Protein AF-0000000069703795 (afdb_homodimer)

Solvent-accessible surface area (backbone atoms only — not comparable to full-atom values): 26228 Å² total; per-residue (Å²): 118,47,79,31,50,35,34,34,21,15,13,23,12,86,41,67,85,21,11,24,60,19,34,32,31,62,34,93,59,89,71,59,68,70,54,53,34,49,50,17,44,68,53,40,36,74,32,27,27,38,34,30,77,50,99,85,37,30,38,46,48,41,21,26,60,88,38,75,55,69,78,58,48,38,39,50,51,29,42,49,49,47,39,56,74,71,62,69,52,84,59,57,57,48,45,31,44,34,92,71,69,42,73,41,44,39,38,54,59,88,77,33,36,29,36,60,41,59,44,38,71,66,41,80,41,92,75,66,60,74,40,54,45,57,15,37,65,39,92,75,62,80,41,41,30,39,48,93,34,37,38,38,31,37,84,28,54,68,58,58,65,64,54,49,71,38,51,77,46,30,36,76,69,77,46,39,40,34,36,29,17,47,38,88,92,32,58,30,34,31,44,40,38,28,46,86,47,99,52,56,55,50,32,39,59,51,65,59,42,21,40,46,42,53,53,50,21,62,73,67,72,41,47,68,43,41,35,32,26,60,36,98,43,18,25,50,34,44,37,34,50,56,83,66,29,26,37,47,24,27,28,57,24,72,34,32,46,33,38,33,45,49,104,120,47,78,33,50,35,34,35,21,16,13,23,13,86,40,67,84,21,11,24,60,19,35,33,31,61,34,95,59,89,71,58,68,69,55,54,35,50,50,17,44,69,54,41,37,74,32,27,26,38,33,28,77,49,96,83,37,30,38,45,48,42,21,25,63,85,37,77,54,67,75,55,48,36,39,49,51,29,42,49,48,48,38,55,74,72,62,70,52,84,60,56,59,47,44,30,42,34,92,70,71,44,71,42,44,38,36,55,58,88,75,33,38,31,37,62,42,59,46,38,71,67,41,80,42,92,78,66,60,73,42,55,43,56,14,38,64,39,93,74,63,80,41,41,30,40,47,94,34,37,37,39,31,38,85,29,53,68,58,56,66,63,54,50,71,39,50,75,47,30,36,75,68,77,46,39,39,33,34,30,16,50,38,89,94,33,55,28,34,30,43,40,37,28,44,86,46,96,52,56,57,50,31,41,58,52,65,58,42,22,43,46,43,53,51,49,22,63,75,67,73,40,48,70,45,41,35,32,26,61,34,97,43,17,24,50,35,44,37,34,50,55,83,66,29,25,37,47,25,25,27,59,23,72,36,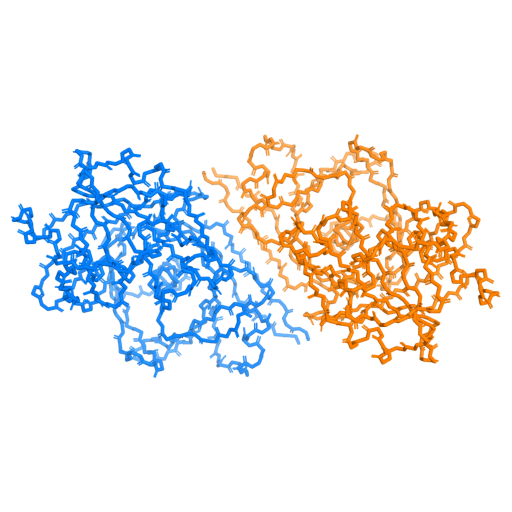32,46,32,38,32,47,50,104

Nearest PDB structures (foldseek):
  1s7j-assembly2_B  TM=9.708E-01  e=8.309E-35  Enterococcus faecalis V583
  4dun-assembly1_A-2  TM=9.435E-01  e=2.854E-31  Clostridioides difficile 630
  9f96-assembly1_A  TM=8.566E-01  e=1.443E-20  Pseudomonas fluorescens
  5iwe-assembly1_A-2  TM=8.675E-01  e=5.454E-20  Pseudomonas fluorescens
  1xub-assembly1_A-2  TM=8.798E-01  e=2.718E-19  Pseudomonas fluorescens

Organism: Klebsiella variicola (NCBI:txid244366)

pLDDT: mean 96.52, std 3.58, range [68.81, 98.94]

Foldseek 3Di:
DDKWKKFWKAWQDPDPLFHFIEIEIEDQDDDDQVVVLVVQLVVQGQKYKYWHADPQFIEIWIAHNVGTDQDADRNVRRHVVCCVPPVVDPAQKGWYQYDHPGIWMWGDDPQKIKTKFFAWEKAWDPDDDPLPCVQQVHPDAPTWIDTQAIETEHAEPVSQLPTDGDLVSVVVVVGKYKYKYQYDVWRIEIWIADRPDPGGTGRDGPVVVSHVQVVSCVVVVHQWTWYWYPDPNIGIWTWGHDDRMIMIMGGMDTDDIDMDDDD/DDKWKKFWKAWQDPDPLFHFIEIETEDQDDDDQVVVLVVQLVVQGQKYKYWHADPQFIEIWIAGNVGTDQDADRNVRRHVVCCVPPVVDPAQKGWYQYDHPGIWMWGDDPQKIKTKFFAWEKDWDPDDPPLPQVQQVHPDAPTWIDTQAIETEHAEPVSQLPTDGDLVSVVVVVGKYKYKYQYDVWRIEIWIADRPDPDGTGRDGPVVVSHVQVVSCVVVVHQWTWYWHPDPNIGIWTWGHDDRMIMIMGGMDTDDIDMDDDD

Secondary structure (DSSP, 8-state):
-EEEEEEEEEET-SSTT-SEEEEEEEESSPPPHHHHHHHHHHHTSS-EEEEEEETTEEEEEEE-SS-EES--HHHHHHHHHHHHHHS---SSEEEEEETTTEEEEEEEETTEEEEEEE----EE-SS--HHHHHHTT-S--SEEEESSSEEEE-SSHHHHHH----HHHHHTT-S-EEEEEE-SSSSEEEEEE-TTSSSSEESS-TTTHHHHHHHHHHHHT-SEEEEEE-SSS-EEEEEEEETTEEEEEE-EEEEEEEEEEE-/-EEEEEEEEEET-SSTT-SEEEEEEEESSPPPHHHHHHHHHHHTSS-EEEEEEETTEEEEEEE-SS-EES--HHHHHHHHHHHHHHS---SSEEEEEETTTEEEEEEEETTEEEEEEE----EE-SS--HHHHHHTT-S--SEEEESSSEEEE-SSHHHHHH----HHHHHTT-S-EEEEEE-SSSSEEEEEE-TTSSSSEESS-TTTHHHHHHHHHHHHT-SEEEEEE-SSS-EEEEEEEETTEEEEEE-EEEEEEEEEEE-

Sequence (526 aa):
MQEIQFYLVDAFSDKNFGGNAAAVCPLSEWLADDVLLKMAQQHNQSETAFFVHTDEGYELRWFTTLGEINLCGHATLATAHVIFEYLDHPSATITFSTRFVGELRVTRSGDWLTLDFPAWTTTPVDNPPADLLAGLGLESAVEVREGRDYLVVLADRQQVEAVQTDMARLQKLGKMICVSAPDEEYDFVSRFFCPGEGVPEDPVTGSAHSMLIPWWGEKLGKTTMMARQVSARGGDLRCQWQGDRVLIGGQATTYLRGTVYLRMQEIQFYLVDAFSDKNFGGNAAAVCPLSEWLADDVLLKMAQQHNQSETAFFVHTDEGYELRWFTTLGEINLCGHATLATAHVIFEYLDHPSATITFSTRFVGELRVTRSGDWLTLDFPAWTTTPVDNPPADLLAGLGLESAVEVREGRDYLVVLADRQQVEAVQTDMARLQKLGKMICVSAPDEEYDFVSRFFCPGEGVPEDPVTGSAHSMLIPWWGEKLGKTTMMARQVSARGGDLRCQWQGDRVLIGGQATTYLRGTVYLR

Radius of gyration: 24.95 Å; Cα contacts (8 Å, |Δi|>4): 1360; chains: 2; bounding box: 57×72×55 Å

InterPro domains:
  IPR003719 Phenazine biosynthesis PhzF-like [PF02567] (9-257)
  IPR003719 Phenazine biosynthesis PhzF-like [PIRSF016184] (1-261)
  IPR003719 Phenazine biosynthesis PhzF-like [PTHR13774] (5-261)
  IPR003719 Phenazine biosynthesis PhzF-like [TIGR00654] (3-231)

Structure (mmCIF, N/CA/C/O backbone):
data_AF-0000000069703795-model_v1
#
loop_
_entity.id
_entity.type
_entity.pdbx_description
1 polymer 'Isomerase YddE'
#
loop_
_atom_site.group_PDB
_atom_site.id
_atom_site.type_symbol
_atom_site.label_atom_id
_atom_site.label_alt_id
_atom_site.label_comp_id
_atom_site.label_asym_id
_atom_site.label_entity_id
_atom_site.label_seq_id
_atom_site.pdbx_PDB_ins_code
_atom_site.Cartn_x
_atom_site.Cartn_y
_atom_site.Cartn_z
_atom_site.occupancy
_atom_site.B_iso_or_equiv
_atom_site.auth_seq_id
_atom_site.auth_comp_id
_atom_site.auth_asym_id
_atom_site.auth_atom_id
_atom_site.pdbx_PDB_model_num
ATOM 1 N N . MET A 1 1 ? -17.734 -17 6.883 1 85.38 1 MET A N 1
ATOM 2 C CA . MET A 1 1 ? -17.188 -15.828 6.188 1 85.38 1 MET A CA 1
ATOM 3 C C . MET A 1 1 ? -17.656 -14.539 6.844 1 85.38 1 MET A C 1
ATOM 5 O O . MET A 1 1 ? -18.844 -14.383 7.141 1 85.38 1 MET A O 1
ATOM 9 N N . GLN A 1 2 ? -16.734 -13.766 7.301 1 94.38 2 GLN A N 1
ATOM 10 C CA . GLN A 1 2 ? -17.031 -12.492 7.945 1 94.38 2 GLN A CA 1
ATOM 11 C C . GLN A 1 2 ? -16.812 -11.32 6.984 1 94.38 2 GLN A C 1
ATOM 13 O O . GLN A 1 2 ? -15.82 -11.289 6.262 1 94.38 2 GLN A O 1
ATOM 18 N N . GLU A 1 3 ? -17.828 -10.477 6.922 1 97.94 3 GLU A N 1
ATOM 19 C CA . GLU A 1 3 ? -17.75 -9.289 6.078 1 97.94 3 GLU A CA 1
ATOM 20 C C . GLU A 1 3 ? -17.438 -8.047 6.906 1 97.94 3 GLU A C 1
ATOM 22 O O . GLU A 1 3 ? -18.062 -7.816 7.949 1 97.94 3 GLU A O 1
ATOM 27 N N . ILE A 1 4 ? -16.516 -7.277 6.5 1 98.5 4 ILE A N 1
ATOM 28 C CA . ILE A 1 4 ? -16.094 -6.051 7.18 1 98.5 4 ILE A CA 1
ATOM 29 C C . ILE A 1 4 ? -16.078 -4.895 6.188 1 98.5 4 ILE A C 1
ATOM 31 O O . ILE A 1 4 ? -15.445 -4.988 5.129 1 98.5 4 ILE A O 1
ATOM 35 N N . GLN A 1 5 ? -16.734 -3.84 6.523 1 98.62 5 GLN A N 1
ATOM 36 C CA . GLN A 1 5 ? -16.656 -2.654 5.676 1 98.62 5 GLN A CA 1
ATOM 37 C C . GLN A 1 5 ? -15.242 -2.1 5.633 1 98.62 5 GLN A C 1
ATOM 39 O O . GLN A 1 5 ? -14.492 -2.215 6.605 1 98.62 5 GLN A O 1
ATOM 44 N N . PHE A 1 6 ? -14.914 -1.536 4.484 1 98.88 6 PHE A N 1
ATOM 45 C CA . PHE A 1 6 ? -13.57 -1.027 4.234 1 98.88 6 PHE A CA 1
ATOM 46 C C . PHE A 1 6 ? -13.633 0.334 3.551 1 98.88 6 PHE A C 1
ATOM 48 O O . PHE A 1 6 ? -14.414 0.535 2.619 1 98.88 6 PHE A O 1
ATOM 55 N N . TYR A 1 7 ? -12.812 1.242 4.039 1 98.94 7 TYR A N 1
ATOM 56 C CA . TYR A 1 7 ? -12.633 2.553 3.424 1 98.94 7 TYR A CA 1
ATOM 57 C C . TYR A 1 7 ? -11.156 2.873 3.238 1 98.94 7 TYR A C 1
ATOM 59 O O . TYR A 1 7 ? -10.336 2.566 4.105 1 98.94 7 TYR A O 1
ATOM 67 N N . LEU A 1 8 ? -10.773 3.393 2.111 1 98.88 8 LEU A N 1
ATOM 68 C CA . LEU A 1 8 ? -9.484 4.031 1.895 1 98.88 8 LEU A CA 1
ATOM 69 C C . LEU A 1 8 ? -9.641 5.539 1.726 1 98.88 8 LEU A C 1
ATOM 71 O O . LEU A 1 8 ? -10.328 5.996 0.81 1 98.88 8 LEU A O 1
ATOM 75 N N . VAL A 1 9 ? -9.07 6.301 2.68 1 98.81 9 VAL A N 1
ATOM 76 C CA . VAL A 1 9 ? -9.328 7.73 2.795 1 98.81 9 VAL A CA 1
ATOM 77 C C . VAL A 1 9 ? -8.016 8.508 2.676 1 98.81 9 VAL A C 1
ATOM 79 O O . VAL A 1 9 ? -7.008 8.125 3.27 1 98.81 9 VAL A O 1
ATOM 82 N N . ASP A 1 10 ? -8 9.5 1.835 1 98.62 10 ASP A N 1
ATOM 83 C CA . ASP A 1 10 ? -6.918 10.477 1.811 1 98.62 10 ASP A CA 1
ATOM 84 C C . ASP A 1 10 ? -7.152 11.586 2.832 1 98.62 10 ASP A C 1
ATOM 86 O O . ASP A 1 10 ? -7.918 12.523 2.578 1 98.62 10 ASP A O 1
ATOM 90 N N . ALA A 1 11 ? -6.461 11.469 3.977 1 98.62 11 ALA A N 1
ATOM 91 C CA . ALA A 1 11 ? -6.582 12.453 5.055 1 98.62 11 ALA A CA 1
ATOM 92 C C . ALA A 1 11 ? -5.711 13.672 4.781 1 98.62 11 ALA A C 1
ATOM 94 O O . ALA A 1 11 ? -4.613 13.555 4.23 1 98.62 11 ALA A O 1
ATOM 95 N N . PHE A 1 12 ? -6.238 14.828 5.141 1 98.62 12 PHE A N 1
ATOM 96 C CA . PHE A 1 12 ? -5.609 16.125 4.973 1 98.62 12 PHE A CA 1
ATOM 97 C C . PHE A 1 12 ? -5.547 16.516 3.498 1 98.62 12 PHE A C 1
ATOM 99 O O . PHE A 1 12 ? -4.582 17.141 3.055 1 98.62 12 PHE A O 1
ATOM 106 N N . SER A 1 13 ? -6.562 16.062 2.766 1 98.19 13 SER A N 1
ATOM 107 C CA . SER A 1 13 ? -6.691 16.438 1.361 1 98.19 13 SER A CA 1
ATOM 108 C C . SER A 1 13 ? -8.156 16.531 0.944 1 98.19 13 SER A C 1
ATOM 110 O O . SER A 1 13 ? -8.977 15.703 1.354 1 98.19 13 SER A O 1
ATOM 112 N N . ASP A 1 14 ? -8.43 17.5 0.088 1 97.5 14 ASP A N 1
ATOM 113 C CA . ASP A 1 14 ? -9.773 17.625 -0.46 1 97.5 14 ASP A CA 1
ATOM 114 C C . ASP A 1 14 ? -9.867 17 -1.849 1 97.5 14 ASP A C 1
ATOM 116 O O . ASP A 1 14 ? -10.867 17.172 -2.549 1 97.5 14 ASP A O 1
ATOM 120 N N . LYS A 1 15 ? -8.852 16.297 -2.258 1 96.81 15 LYS A N 1
ATOM 121 C CA . LYS A 1 15 ? -8.844 15.594 -3.533 1 96.81 15 LYS A CA 1
ATOM 122 C C . LYS A 1 15 ? -8.156 14.234 -3.404 1 96.81 15 LYS A C 1
ATOM 124 O O . LYS A 1 15 ? -7.43 13.992 -2.439 1 96.81 15 LYS A O 1
ATOM 129 N N . ASN A 1 16 ? -8.383 13.352 -4.414 1 97.69 16 ASN A N 1
ATOM 130 C CA . ASN A 1 16 ? -7.684 12.07 -4.469 1 97.69 16 ASN A CA 1
ATOM 131 C C . ASN A 1 16 ? -6.184 12.258 -4.668 1 97.69 16 ASN A C 1
ATOM 133 O O . ASN A 1 16 ? -5.75 13.273 -5.227 1 97.69 16 ASN A O 1
ATOM 137 N N . PHE A 1 17 ? -5.391 11.328 -4.223 1 97.81 17 PHE A N 1
ATOM 138 C CA . PHE A 1 17 ? -3.957 11.203 -4.461 1 97.81 17 PHE A CA 1
ATOM 139 C C . PHE A 1 17 ? -3.189 12.273 -3.699 1 97.81 17 PHE A C 1
ATOM 141 O O . PHE A 1 17 ? -2.021 12.539 -3.996 1 97.81 17 PHE A O 1
ATOM 148 N N . GLY A 1 18 ? -3.877 12.977 -2.74 1 97.81 18 GLY A N 1
ATOM 149 C CA . GLY A 1 18 ? -3.227 13.898 -1.816 1 97.81 18 GLY A CA 1
ATOM 150 C C . GLY A 1 18 ? -3.279 13.422 -0.375 1 97.81 18 GLY A C 1
ATOM 151 O O . GLY A 1 18 ? -3.854 12.375 -0.08 1 97.81 18 GLY A O 1
ATOM 152 N N . GLY A 1 19 ? -2.643 14.211 0.436 1 98.25 19 GLY A N 1
ATOM 153 C CA . GLY A 1 19 ? -2.695 13.914 1.859 1 98.25 19 GLY A CA 1
ATOM 154 C C . GLY A 1 19 ? -2.01 12.609 2.225 1 98.25 19 GLY A C 1
ATOM 155 O O . GLY A 1 19 ? -0.965 12.273 1.665 1 98.25 19 GLY A O 1
ATOM 156 N N . ASN A 1 20 ? -2.516 12.07 3.199 1 98.19 20 ASN A N 1
ATOM 157 C CA . ASN A 1 20 ? -1.995 10.828 3.756 1 98.19 20 ASN A CA 1
ATOM 158 C C . ASN A 1 20 ? -3.061 9.734 3.779 1 98.19 20 ASN A C 1
ATOM 160 O O . ASN A 1 20 ? -4.055 9.852 4.5 1 98.19 20 ASN A O 1
ATOM 164 N N . ALA A 1 21 ? -2.826 8.648 2.99 1 97.94 21 ALA A N 1
ATOM 165 C CA . ALA A 1 21 ? -3.82 7.586 2.836 1 97.94 21 ALA A CA 1
ATOM 166 C C . ALA A 1 21 ? -3.883 6.711 4.082 1 97.94 21 ALA A C 1
ATOM 168 O O . ALA A 1 21 ? -2.852 6.375 4.668 1 97.94 21 ALA A O 1
ATOM 169 N N . ALA A 1 22 ? -5.086 6.344 4.496 1 98.38 22 ALA A N 1
ATOM 170 C CA . ALA A 1 22 ? -5.309 5.414 5.602 1 98.38 22 ALA A CA 1
ATOM 171 C C . ALA A 1 22 ? -6.461 4.465 5.293 1 98.38 22 ALA A C 1
ATOM 173 O O . ALA A 1 22 ? -7.488 4.879 4.75 1 98.38 22 ALA A O 1
ATOM 174 N N . ALA A 1 23 ? -6.262 3.189 5.574 1 98.88 23 ALA A N 1
ATOM 175 C CA . ALA A 1 23 ? -7.363 2.229 5.562 1 98.88 23 ALA A CA 1
ATOM 176 C C . ALA A 1 23 ? -8.156 2.295 6.863 1 98.88 23 ALA A C 1
ATOM 178 O O . ALA A 1 23 ? -7.582 2.447 7.945 1 98.88 23 ALA A O 1
ATOM 179 N N . VAL A 1 24 ? -9.461 2.244 6.734 1 98.94 24 VAL A N 1
ATOM 180 C CA . VAL A 1 24 ? -10.352 2.303 7.887 1 98.94 24 VAL A CA 1
ATOM 181 C C . VAL A 1 24 ? -11.352 1.145 7.832 1 98.94 24 VAL A C 1
ATOM 183 O O . VAL A 1 24 ? -12.055 0.972 6.836 1 98.94 24 VAL A O 1
ATOM 186 N N . CYS A 1 25 ? -11.422 0.372 8.898 1 98.88 25 CYS A N 1
ATOM 187 C CA . CYS A 1 25 ? -12.312 -0.781 8.984 1 98.88 25 CYS A CA 1
ATOM 188 C C . CYS A 1 25 ? -13.188 -0.703 10.227 1 98.88 25 CYS A C 1
ATOM 190 O O . CYS A 1 25 ? -12.727 -0.961 11.336 1 98.88 25 CYS A O 1
ATOM 192 N N . PRO A 1 26 ? -14.484 -0.36 10.039 1 98.69 26 PRO A N 1
ATOM 193 C CA . PRO A 1 26 ? -15.43 -0.529 11.148 1 98.69 26 PRO A CA 1
ATOM 194 C C . PRO A 1 26 ? -15.656 -1.995 11.508 1 98.69 26 PRO A C 1
ATOM 196 O O . PRO A 1 26 ? -15.844 -2.832 10.625 1 98.69 26 PRO A O 1
ATOM 199 N N . LEU A 1 27 ? -15.578 -2.24 12.766 1 98.44 27 LEU A N 1
ATOM 200 C CA . LEU A 1 27 ? -15.828 -3.588 13.266 1 98.44 27 LEU A CA 1
ATOM 201 C C . LEU A 1 27 ? -17.047 -3.607 14.188 1 98.44 27 LEU A C 1
ATOM 203 O O . LEU A 1 27 ? -17.297 -2.645 14.914 1 98.44 27 LEU A O 1
ATOM 207 N N . SER A 1 28 ? -17.828 -4.719 14.141 1 97.12 28 SER A N 1
ATOM 208 C CA . SER A 1 28 ? -18.891 -4.906 15.109 1 97.12 28 SER A CA 1
ATOM 209 C C . SER A 1 28 ? -18.344 -5.305 16.484 1 97.12 28 SER A C 1
ATOM 211 O O . SER A 1 28 ? -18.938 -4.973 17.516 1 97.12 28 SER A O 1
ATOM 213 N N . GLU A 1 29 ? -17.297 -6.043 16.469 1 97.19 29 GLU A N 1
ATOM 214 C CA . GLU A 1 29 ? -16.516 -6.449 17.641 1 97.19 29 GLU A CA 1
ATOM 215 C C . GLU A 1 29 ? -15.047 -6.645 17.281 1 97.19 29 GLU A C 1
ATOM 217 O O . GLU A 1 29 ? -14.703 -6.809 16.109 1 97.19 29 GLU A O 1
ATOM 222 N N . TRP A 1 30 ? -14.266 -6.59 18.297 1 97.81 30 TRP A N 1
ATOM 223 C CA . TRP A 1 30 ? -12.836 -6.719 18.031 1 97.81 30 TRP A CA 1
ATOM 224 C C . TRP A 1 30 ? -12.5 -8.125 17.531 1 97.81 30 TRP A C 1
ATOM 226 O O . TRP A 1 30 ? -13.047 -9.109 18.031 1 97.81 30 TRP A O 1
ATOM 236 N N . LEU A 1 31 ? -11.602 -8.156 16.578 1 98.25 31 LEU A N 1
ATOM 237 C CA . LEU A 1 31 ? -10.977 -9.391 16.125 1 98.25 31 LEU A CA 1
ATOM 238 C C . LEU A 1 31 ? -9.664 -9.641 16.844 1 98.25 31 LEU A C 1
ATOM 240 O O . LEU A 1 31 ? -9.164 -8.758 17.562 1 98.25 31 LEU A O 1
ATOM 244 N N . ALA A 1 32 ? -9.18 -10.914 16.703 1 97.94 32 ALA A N 1
ATOM 245 C CA . ALA A 1 32 ? -7.875 -11.242 17.266 1 97.94 32 ALA A CA 1
ATOM 246 C C . ALA A 1 32 ? -6.785 -10.336 16.703 1 97.94 32 ALA A C 1
ATOM 248 O O . ALA A 1 32 ? -6.801 -10 15.516 1 97.94 32 ALA A O 1
ATOM 249 N N . ASP A 1 33 ? -5.785 -9.922 17.578 1 98.12 33 ASP A N 1
ATOM 250 C CA . ASP A 1 33 ? -4.715 -9.008 17.188 1 98.12 33 ASP A CA 1
ATOM 251 C C . ASP A 1 33 ? -3.975 -9.508 15.953 1 98.12 33 ASP A C 1
ATOM 253 O O . ASP A 1 33 ? -3.582 -8.719 15.094 1 98.12 33 ASP A O 1
ATOM 257 N N . ASP A 1 34 ? -3.717 -10.805 15.883 1 97.62 34 ASP A N 1
ATOM 258 C CA . ASP A 1 34 ? -2.988 -11.352 14.742 1 97.62 34 ASP A CA 1
ATOM 259 C C . ASP A 1 34 ? -3.785 -11.188 13.453 1 97.62 34 ASP A C 1
ATOM 261 O O . ASP A 1 34 ? -3.205 -11 12.375 1 97.62 34 ASP A O 1
ATOM 265 N N . VAL 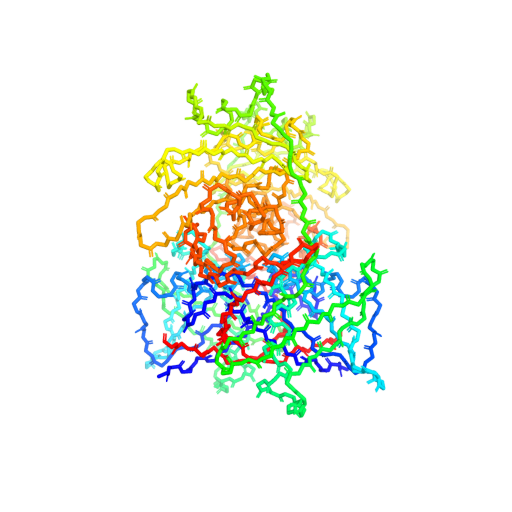A 1 35 ? -5.129 -11.266 13.5 1 98.06 35 VAL A N 1
ATOM 266 C CA . VAL A 1 35 ? -5.973 -11.055 12.328 1 98.06 35 VAL A CA 1
ATOM 267 C C . VAL A 1 35 ? -5.93 -9.586 11.914 1 98.06 35 VAL A C 1
ATOM 269 O O . VAL A 1 35 ? -5.805 -9.273 10.727 1 98.06 35 VAL A O 1
ATOM 272 N N . LEU A 1 36 ? -6.039 -8.68 12.922 1 98.69 36 LEU A N 1
ATOM 273 C CA . LEU A 1 36 ? -5.945 -7.254 12.625 1 98.69 36 LEU A CA 1
ATOM 274 C C . LEU A 1 36 ? -4.625 -6.926 11.938 1 98.69 36 LEU A C 1
ATOM 276 O O . LEU A 1 36 ? -4.594 -6.148 10.984 1 98.69 36 LEU A O 1
ATOM 280 N N . LEU A 1 37 ? -3.529 -7.52 12.453 1 98.38 37 LEU A N 1
ATOM 281 C CA . LEU A 1 37 ? -2.219 -7.289 11.852 1 98.38 37 LEU A CA 1
ATOM 282 C C . LEU A 1 37 ? -2.164 -7.844 10.43 1 98.38 37 LEU A C 1
ATOM 284 O O . LEU A 1 37 ? -1.646 -7.188 9.523 1 98.38 37 LEU A O 1
ATOM 288 N N . LYS A 1 38 ? -2.693 -9.039 10.18 1 97.94 38 LYS A N 1
ATOM 289 C CA . LYS A 1 38 ? -2.727 -9.609 8.836 1 97.94 38 LYS A CA 1
ATOM 290 C C . LYS A 1 38 ? -3.525 -8.727 7.887 1 97.94 38 LYS A C 1
ATOM 292 O O . LYS A 1 38 ? -3.152 -8.562 6.723 1 97.94 38 LYS A O 1
ATOM 297 N N . MET A 1 39 ? -4.629 -8.18 8.359 1 98.62 39 MET A N 1
ATOM 298 C CA . MET A 1 39 ? -5.422 -7.266 7.547 1 98.62 39 MET A CA 1
ATOM 299 C C . MET A 1 39 ? -4.625 -6.016 7.199 1 98.62 39 MET A C 1
ATOM 301 O O . MET A 1 39 ? -4.629 -5.566 6.051 1 98.62 39 MET A O 1
ATOM 305 N N . ALA A 1 40 ? -3.939 -5.469 8.203 1 98.25 40 ALA A N 1
ATOM 306 C CA . ALA A 1 40 ? -3.119 -4.289 7.957 1 98.25 40 ALA A CA 1
ATOM 307 C C . ALA A 1 40 ? -2.037 -4.578 6.922 1 98.25 40 ALA A C 1
ATOM 309 O O . ALA A 1 40 ? -1.779 -3.756 6.039 1 98.25 40 ALA A O 1
ATOM 310 N N . GLN A 1 41 ? -1.364 -5.719 7.023 1 96.44 41 GLN A N 1
ATOM 311 C CA . GLN A 1 41 ? -0.347 -6.141 6.066 1 96.44 41 GLN A CA 1
ATOM 312 C C . GLN A 1 41 ? -0.943 -6.32 4.672 1 96.44 41 GLN A C 1
ATOM 314 O O . GLN A 1 41 ? -0.323 -5.949 3.674 1 96.44 41 GLN A O 1
ATOM 319 N N . GLN A 1 42 ? -2.193 -6.855 4.656 1 97.69 42 GLN A N 1
ATOM 320 C CA . GLN A 1 42 ? -2.883 -7.051 3.385 1 97.69 42 GLN A CA 1
ATOM 321 C C . GLN A 1 42 ? -3.234 -5.715 2.738 1 97.69 42 GLN A C 1
ATOM 323 O O . GLN A 1 42 ? -3.111 -5.555 1.521 1 97.69 42 GLN A O 1
ATOM 328 N N . HIS A 1 43 ? -3.68 -4.793 3.504 1 98.31 43 HIS A N 1
ATOM 329 C CA . HIS A 1 43 ? -4.059 -3.479 2.994 1 98.31 43 HIS A CA 1
ATOM 330 C C . HIS A 1 43 ? -2.84 -2.701 2.512 1 98.31 43 HIS A C 1
ATOM 332 O O . HIS A 1 43 ? -2.943 -1.881 1.596 1 98.31 43 HIS A O 1
ATOM 338 N N . ASN A 1 44 ? -1.711 -2.951 3.17 1 95.81 44 ASN A N 1
ATOM 339 C CA . ASN A 1 44 ? -0.407 -2.41 2.801 1 95.81 44 ASN A CA 1
ATOM 340 C C . ASN A 1 44 ? -0.43 -0.886 2.742 1 95.81 44 ASN A C 1
ATOM 342 O O . ASN A 1 44 ? 0.155 -0.287 1.838 1 95.81 44 ASN A O 1
ATOM 346 N N . GLN A 1 45 ? -1.22 -0.279 3.514 1 96.56 45 GLN A N 1
ATOM 347 C CA . GLN A 1 45 ? -1.16 1.159 3.754 1 96.56 45 GLN A CA 1
ATOM 348 C C . GLN A 1 45 ? -0.254 1.48 4.941 1 96.56 45 GLN A C 1
ATOM 350 O O . GLN A 1 45 ? 0.118 0.587 5.703 1 96.56 45 GLN A O 1
ATOM 355 N N . SER A 1 46 ? 0.196 2.75 5.066 1 94.31 46 SER A N 1
ATOM 356 C CA . SER A 1 46 ? 1.03 3.098 6.215 1 94.31 46 SER A CA 1
ATOM 357 C C . SER A 1 46 ? 0.354 2.715 7.527 1 94.31 46 SER A C 1
ATOM 359 O O . SER A 1 46 ? 1.003 2.193 8.438 1 94.31 46 SER A O 1
ATOM 361 N N . GLU A 1 47 ? -0.993 2.98 7.566 1 96.69 47 GLU A N 1
ATOM 362 C CA . GLU A 1 47 ? -1.769 2.545 8.727 1 96.69 47 GLU A CA 1
ATOM 363 C C . GLU A 1 47 ? -3.146 2.041 8.305 1 96.69 47 GLU A C 1
ATOM 365 O O . GLU A 1 47 ? -3.723 2.527 7.332 1 96.69 47 GLU A O 1
ATOM 370 N N . THR A 1 48 ? -3.617 1.122 9.008 1 98.69 48 THR A N 1
ATOM 371 C CA . THR A 1 48 ? -5.016 0.707 9.031 1 98.69 48 THR A CA 1
ATOM 372 C C . THR A 1 48 ? -5.637 0.973 10.398 1 98.69 48 THR A C 1
ATOM 374 O O . THR A 1 48 ? -5.09 0.561 11.43 1 98.69 48 THR A O 1
ATOM 377 N N . ALA A 1 49 ? -6.703 1.729 10.383 1 98.88 49 ALA A N 1
ATOM 378 C CA . ALA A 1 49 ? -7.457 2.002 11.602 1 98.88 49 ALA A CA 1
ATOM 379 C C . ALA A 1 49 ? -8.648 1.056 11.727 1 98.88 49 ALA A C 1
ATOM 381 O O . ALA A 1 49 ? -9.391 0.847 10.766 1 98.88 49 ALA A O 1
ATOM 382 N N . PHE A 1 50 ? -8.758 0.457 12.875 1 98.88 50 PHE A N 1
ATOM 383 C CA . PHE A 1 50 ? -9.922 -0.347 13.242 1 98.88 50 PHE A CA 1
ATOM 384 C C . PHE A 1 50 ? -10.688 0.297 14.391 1 98.88 50 PHE A C 1
ATOM 386 O O . PHE A 1 50 ? -10.086 0.821 15.328 1 98.88 50 PHE A O 1
ATOM 393 N N . PHE A 1 51 ? -12.023 0.266 14.281 1 98.75 51 PHE A N 1
ATOM 394 C CA . PHE A 1 51 ? -12.75 0.833 15.414 1 98.75 51 PHE A CA 1
ATOM 395 C C . PHE A 1 51 ? -14.039 0.06 15.672 1 98.75 51 PHE A C 1
ATOM 397 O O . PHE A 1 51 ? -14.555 -0.616 14.781 1 98.75 51 PHE A O 1
ATOM 404 N N . VAL A 1 52 ? -14.5 0.104 16.859 1 98.19 52 VAL A N 1
ATOM 405 C CA . VAL A 1 52 ? -15.75 -0.481 17.328 1 98.19 52 VAL A CA 1
ATOM 406 C C . VAL A 1 52 ? -16.594 0.586 18.016 1 98.19 52 VAL A C 1
ATOM 408 O O . VAL A 1 52 ? -16.078 1.409 18.766 1 98.19 52 VAL A O 1
ATOM 411 N N . HIS A 1 53 ? -17.828 0.553 17.719 1 95.94 53 HIS A N 1
ATOM 412 C CA . HIS A 1 53 ? -18.766 1.44 18.406 1 95.94 53 HIS A CA 1
ATOM 413 C C . HIS A 1 53 ? -18.969 0.996 19.844 1 95.94 53 HIS A C 1
ATOM 415 O O . HIS A 1 53 ? -19.109 -0.199 20.125 1 95.94 53 HIS A O 1
ATOM 421 N N . THR A 1 54 ? -18.953 1.994 20.766 1 93 54 THR A N 1
ATOM 422 C CA . THR A 1 54 ? -19.266 1.776 22.172 1 93 54 THR A CA 1
ATOM 423 C C . THR A 1 54 ? -20.359 2.727 22.641 1 93 54 THR A C 1
ATOM 425 O O . THR A 1 54 ? -20.812 3.586 21.875 1 93 54 THR A O 1
ATOM 428 N N . ASP A 1 55 ? -20.797 2.512 23.859 1 89.38 55 ASP A N 1
ATOM 429 C CA . ASP A 1 55 ? -21.828 3.375 24.438 1 89.38 55 ASP A CA 1
ATOM 430 C C . ASP A 1 55 ? -21.344 4.82 24.531 1 89.38 55 ASP A C 1
ATOM 432 O O . ASP A 1 55 ? -22.141 5.754 24.422 1 89.38 55 ASP A O 1
ATOM 436 N N . GLU A 1 56 ? -20.125 5.074 24.672 1 88.5 56 GLU A N 1
ATOM 437 C CA . GLU A 1 56 ? -19.562 6.395 24.938 1 88.5 56 GLU A CA 1
ATOM 438 C C . GLU A 1 56 ? -18.922 6.977 23.688 1 88.5 56 GLU A C 1
ATOM 440 O O . GLU A 1 56 ? -18.422 8.102 23.703 1 88.5 56 GLU A O 1
ATOM 445 N N . GLY A 1 57 ? -18.984 6.262 22.609 1 93.56 57 GLY A N 1
ATOM 446 C CA . GLY A 1 57 ? -18.328 6.684 21.391 1 93.56 57 GLY A CA 1
ATOM 447 C C . GLY A 1 57 ? -17.766 5.527 20.578 1 93.56 57 GLY A C 1
ATOM 448 O O . GLY A 1 57 ? -18.516 4.629 20.188 1 93.56 57 GLY A O 1
ATOM 449 N N . TYR A 1 58 ? -16.391 5.625 20.406 1 97.81 58 TYR A N 1
ATOM 450 C CA . TYR A 1 58 ? -15.727 4.578 19.625 1 97.81 58 TYR A CA 1
ATOM 451 C C . TYR A 1 58 ? -14.391 4.203 20.25 1 97.81 58 TYR A C 1
ATOM 453 O O . TYR A 1 58 ? -13.68 5.066 20.781 1 97.81 58 TYR A O 1
ATOM 461 N N . GLU A 1 59 ? -14.086 2.91 20.219 1 98.12 59 GLU A N 1
ATOM 462 C CA . GLU A 1 59 ? -12.719 2.471 20.453 1 98.12 59 GLU A CA 1
ATOM 463 C C . GLU A 1 59 ? -11.93 2.393 19.141 1 98.12 59 GLU A C 1
ATOM 465 O O . GLU A 1 59 ? -12.422 1.856 18.156 1 98.12 59 GLU A O 1
ATOM 470 N N . LEU A 1 60 ? -10.734 2.916 19.188 1 98.5 60 LEU A N 1
ATOM 471 C CA . LEU A 1 60 ? -9.945 3.059 17.953 1 98.5 60 LEU A CA 1
ATOM 472 C C . LEU A 1 60 ? -8.547 2.496 18.156 1 98.5 60 LEU A C 1
ATOM 474 O O . LEU A 1 60 ? -7.898 2.756 19.172 1 98.5 60 LEU A O 1
ATOM 478 N N . ARG A 1 61 ? -8.102 1.664 17.25 1 98.56 61 ARG A N 1
ATOM 479 C CA . ARG A 1 61 ? -6.758 1.103 17.219 1 98.56 61 ARG A CA 1
ATOM 480 C C . ARG A 1 61 ? -6.121 1.282 15.836 1 98.56 61 ARG A C 1
ATOM 482 O O . ARG A 1 61 ? -6.812 1.252 14.82 1 98.56 61 ARG A O 1
ATOM 489 N N . TRP A 1 62 ? -4.855 1.479 15.781 1 98 62 TRP A N 1
ATOM 490 C CA . TRP A 1 62 ? -4.109 1.669 14.539 1 98 62 TRP A CA 1
ATOM 491 C C . TRP A 1 62 ? -3.031 0.603 14.383 1 98 62 TRP A C 1
ATOM 493 O O . TRP A 1 62 ? -2.332 0.273 15.352 1 98 62 TRP A O 1
ATOM 503 N N . PHE A 1 63 ? -2.877 0.123 13.188 1 97.81 63 PHE A N 1
ATOM 504 C CA . PHE A 1 63 ? -1.851 -0.859 12.867 1 97.81 63 PHE A CA 1
ATOM 505 C C . PHE A 1 63 ? -1.05 -0.42 11.641 1 97.81 63 PHE A C 1
ATOM 507 O O . PHE A 1 63 ? -1.624 0.002 10.641 1 97.81 63 PHE A O 1
ATOM 514 N N . THR A 1 64 ? 0.302 -0.427 11.719 1 95.69 64 THR A N 1
ATOM 515 C CA . THR A 1 64 ? 1.146 -0.512 10.539 1 95.69 64 THR A CA 1
ATOM 516 C C . THR A 1 64 ? 1.284 -1.96 10.07 1 95.69 64 THR A C 1
ATOM 518 O O . THR A 1 64 ? 0.697 -2.865 10.672 1 95.69 64 THR A O 1
ATOM 521 N N . THR A 1 65 ? 2.057 -2.191 8.984 1 94.25 65 THR A N 1
ATOM 522 C CA . THR A 1 65 ? 2.289 -3.557 8.531 1 94.25 65 THR A CA 1
ATOM 523 C C . THR A 1 65 ? 3.203 -4.305 9.492 1 94.25 65 THR A C 1
ATOM 525 O O . THR A 1 65 ? 3.326 -5.527 9.422 1 94.25 65 THR A O 1
ATOM 528 N N . LEU A 1 66 ? 3.791 -3.582 10.477 1 92.75 66 LEU A N 1
ATOM 529 C CA . LEU A 1 66 ? 4.719 -4.191 11.422 1 92.75 66 LEU A CA 1
ATOM 530 C C . LEU A 1 66 ? 4.023 -4.508 12.742 1 92.75 66 LEU A C 1
ATOM 532 O O . LEU A 1 66 ? 4.48 -5.367 13.5 1 92.75 66 LEU A O 1
ATOM 536 N N . GLY A 1 67 ? 2.955 -3.799 13.031 1 95.69 67 GLY A N 1
ATOM 537 C CA . GLY A 1 67 ? 2.248 -4.004 14.281 1 95.69 67 GLY A CA 1
ATOM 538 C C . GLY A 1 67 ? 1.418 -2.807 14.703 1 95.69 67 GLY A C 1
ATOM 539 O O . GLY A 1 67 ? 1.347 -1.811 13.977 1 95.69 67 GLY A O 1
ATOM 540 N N . GLU A 1 68 ? 0.761 -2.982 15.891 1 97.12 68 GLU A N 1
ATOM 541 C CA . GLU A 1 68 ? -0.068 -1.912 16.438 1 97.12 68 GLU A CA 1
ATOM 542 C C . GLU A 1 68 ? 0.787 -0.746 16.922 1 97.12 68 GLU A C 1
ATOM 544 O O . GLU A 1 68 ? 1.867 -0.95 17.484 1 97.12 68 GLU A O 1
ATOM 549 N N . ILE A 1 69 ? 0.352 0.427 16.734 1 94.06 69 ILE A N 1
ATOM 550 C CA . ILE A 1 69 ? 1.093 1.6 17.188 1 94.06 69 ILE A CA 1
ATOM 551 C C . ILE A 1 69 ? 0.236 2.408 18.156 1 94.06 69 ILE A C 1
ATOM 553 O O . ILE A 1 69 ? -0.96 2.148 18.312 1 94.06 69 ILE A O 1
ATOM 557 N N . ASN A 1 70 ? 0.801 3.332 18.781 1 93.19 70 ASN A N 1
ATOM 558 C CA . ASN A 1 70 ? 0.19 4.023 19.906 1 93.19 70 ASN A CA 1
ATOM 559 C C . ASN A 1 70 ? -0.716 5.16 19.453 1 93.19 70 ASN A C 1
ATOM 561 O O . ASN A 1 70 ? -1.722 5.465 20.094 1 93.19 70 ASN A O 1
ATOM 565 N N . LEU A 1 71 ? -0.335 5.793 18.438 1 92.19 71 LEU A N 1
ATOM 566 C CA . LEU A 1 71 ? -1.051 6.977 17.969 1 92.19 71 LEU A CA 1
ATOM 567 C C . LEU A 1 71 ? -0.801 7.211 16.484 1 92.19 71 LEU A C 1
ATOM 569 O O . LEU A 1 71 ? 0.328 7.066 16.016 1 92.19 71 LEU A O 1
ATOM 573 N N . CYS A 1 72 ? -1.836 7.578 15.867 1 94.31 72 CYS A N 1
ATOM 574 C CA . CYS A 1 72 ? -1.735 7.973 14.469 1 94.31 72 CYS A CA 1
ATOM 575 C C . CYS A 1 72 ? -2.734 9.078 14.133 1 94.31 72 CYS A C 1
ATOM 577 O O . CYS A 1 72 ? -3.941 8.836 14.094 1 94.31 72 CYS A O 1
ATOM 579 N N . GLY A 1 73 ? -2.268 10.258 13.836 1 96.12 73 GLY A N 1
ATOM 580 C CA . GLY A 1 73 ? -3.115 11.406 13.586 1 96.12 73 GLY A CA 1
ATOM 581 C C . GLY A 1 73 ? -3.924 11.289 12.305 1 96.12 73 GLY A C 1
ATOM 582 O O . GLY A 1 73 ? -5.152 11.375 12.336 1 96.12 73 GLY A O 1
ATOM 583 N N . HIS A 1 74 ? -3.26 10.961 11.219 1 97.5 74 HIS A N 1
ATOM 584 C CA . HIS A 1 74 ? -3.959 10.984 9.938 1 97.5 74 HIS A CA 1
ATOM 585 C C . HIS A 1 74 ? -4.992 9.867 9.859 1 97.5 74 HIS A C 1
ATOM 587 O O . HIS A 1 74 ? -6.078 10.055 9.305 1 97.5 74 HIS A O 1
ATOM 593 N N . ALA A 1 75 ? -4.738 8.703 10.422 1 98.19 75 ALA A N 1
ATOM 594 C CA . ALA A 1 75 ? -5.707 7.613 10.391 1 98.19 75 ALA A CA 1
ATOM 595 C C . ALA A 1 75 ? -6.887 7.898 11.312 1 98.19 75 ALA A C 1
ATOM 597 O O . ALA A 1 75 ? -7.996 7.41 11.086 1 98.19 75 ALA A O 1
ATOM 598 N N . THR A 1 76 ? -6.641 8.664 12.422 1 98.25 76 THR A N 1
ATOM 599 C CA . THR A 1 76 ? -7.734 9.141 13.266 1 98.25 76 THR A CA 1
ATOM 600 C C . THR A 1 76 ? -8.648 10.078 12.484 1 98.25 76 THR A C 1
ATOM 602 O O . THR A 1 76 ? -9.875 9.945 12.539 1 98.25 76 THR A O 1
ATOM 605 N N . LEU A 1 77 ? -8.023 10.969 11.773 1 98.56 77 LEU A N 1
ATOM 606 C CA . LEU A 1 77 ? -8.797 11.898 10.953 1 98.56 77 LEU A CA 1
ATOM 607 C C . LEU A 1 77 ? -9.594 11.156 9.891 1 98.56 77 LEU A C 1
ATOM 609 O O . LEU A 1 77 ? -10.773 11.43 9.68 1 98.56 77 LEU A O 1
ATOM 613 N N . ALA A 1 78 ? -8.992 10.242 9.219 1 98.81 78 ALA A N 1
ATOM 614 C CA . ALA A 1 78 ? -9.656 9.406 8.219 1 98.81 78 ALA A CA 1
ATOM 615 C C . ALA A 1 78 ? -10.828 8.656 8.828 1 98.81 78 ALA A C 1
ATOM 617 O O . ALA A 1 78 ? -11.898 8.562 8.227 1 98.81 78 ALA A O 1
ATOM 618 N N . THR A 1 79 ? -10.633 8.086 10.039 1 98.81 79 THR A N 1
ATOM 619 C CA . THR A 1 79 ? -11.688 7.352 10.727 1 98.81 79 THR A CA 1
ATOM 620 C C . THR A 1 79 ? -12.867 8.266 11.039 1 98.81 79 THR A C 1
ATOM 622 O O . THR A 1 79 ? -14.016 7.895 10.82 1 98.81 79 THR A O 1
ATOM 625 N N . ALA A 1 80 ? -12.555 9.438 11.531 1 98.62 80 ALA A N 1
ATOM 626 C CA . ALA A 1 80 ? -13.617 10.398 11.812 1 98.62 80 ALA A CA 1
ATOM 627 C C . ALA A 1 80 ? -14.398 10.734 10.547 1 98.62 80 ALA A C 1
ATOM 629 O O . ALA A 1 80 ? -15.625 10.82 10.57 1 98.62 80 ALA A O 1
ATOM 630 N N . HIS A 1 81 ? -13.688 10.922 9.477 1 98.69 81 HIS A N 1
ATOM 631 C CA . HIS A 1 81 ? -14.328 11.18 8.188 1 98.69 81 HIS A CA 1
ATOM 632 C C . HIS A 1 81 ? -15.328 10.078 7.844 1 98.69 81 HIS A C 1
ATOM 634 O O . HIS A 1 81 ? -16.469 10.359 7.48 1 98.69 81 HIS A O 1
ATOM 640 N N . VAL A 1 82 ? -14.945 8.852 7.996 1 98.75 82 VAL A N 1
ATOM 641 C CA . VAL A 1 82 ? -15.789 7.707 7.676 1 98.75 82 VAL A CA 1
ATOM 642 C C . VAL A 1 82 ? -17.031 7.719 8.57 1 98.75 82 VAL A C 1
ATOM 644 O O . VAL A 1 82 ? -18.156 7.531 8.094 1 98.75 82 VAL A O 1
ATOM 647 N N . ILE A 1 83 ? -16.812 7.949 9.828 1 98.5 83 ILE A N 1
ATOM 648 C CA . ILE A 1 83 ? -17.906 7.934 10.797 1 98.5 83 ILE A CA 1
ATOM 649 C C . ILE A 1 83 ? -18.906 9.047 10.469 1 98.5 83 ILE A C 1
ATOM 651 O O . ILE A 1 83 ? -20.109 8.82 10.445 1 98.5 83 ILE A O 1
ATOM 655 N N . PHE A 1 84 ? -18.422 10.266 10.203 1 97.94 84 PHE A N 1
ATOM 656 C CA . PHE A 1 84 ? -19.297 11.398 9.922 1 97.94 84 PHE A CA 1
ATOM 657 C C . PHE A 1 84 ? -20.016 11.203 8.594 1 97.94 84 PHE A C 1
ATOM 659 O O . PHE A 1 84 ? -21.203 11.508 8.477 1 97.94 84 PHE A O 1
ATOM 666 N N . GLU A 1 85 ? -19.359 10.688 7.605 1 97 85 GLU A N 1
ATOM 667 C CA . GLU A 1 85 ? -19.891 10.656 6.246 1 97 85 GLU A CA 1
ATOM 668 C C . GLU A 1 85 ? -20.781 9.438 6.035 1 97 85 GLU A C 1
ATOM 670 O O . GLU A 1 85 ? -21.766 9.492 5.281 1 97 85 GLU A O 1
ATOM 675 N N . TYR A 1 86 ? -20.469 8.359 6.734 1 96.94 86 TYR A N 1
ATOM 676 C CA . TYR A 1 86 ? -21.109 7.129 6.301 1 96.94 86 TYR A CA 1
ATOM 677 C C . TYR A 1 86 ? -21.828 6.449 7.465 1 96.94 86 TYR A C 1
ATOM 679 O O . TYR A 1 86 ? -22.625 5.531 7.262 1 96.94 86 TYR A O 1
ATOM 687 N N . LEU A 1 87 ? -21.547 6.805 8.727 1 94.75 87 LEU A N 1
ATOM 688 C CA . LEU A 1 87 ? -22.172 6.117 9.859 1 94.75 87 LEU A CA 1
ATOM 689 C C . LEU A 1 87 ? -23.125 7.043 10.602 1 94.75 87 LEU A C 1
ATOM 691 O O . LEU A 1 87 ? -23.578 6.723 11.695 1 94.75 87 LEU A O 1
ATOM 695 N N . ASP A 1 88 ? -23.516 8.203 10.086 1 88.31 88 ASP A N 1
ATOM 696 C CA . ASP A 1 88 ? -24.547 9.133 10.57 1 88.31 88 ASP A CA 1
ATOM 697 C C . ASP A 1 88 ? -24.312 9.492 12.039 1 88.31 88 ASP A C 1
ATOM 699 O O . ASP A 1 88 ? -25.234 9.438 12.852 1 88.31 88 ASP A O 1
ATOM 703 N N . HIS A 1 89 ? -23.141 9.766 12.367 1 90.25 89 HIS A N 1
ATOM 704 C CA . HIS A 1 89 ? -22.844 10.242 13.711 1 90.25 89 HIS A CA 1
ATOM 705 C C . HIS A 1 89 ? -23.531 11.586 13.977 1 90.25 89 HIS A C 1
ATOM 707 O O . HIS A 1 89 ? -23.297 12.555 13.242 1 90.25 89 HIS A O 1
ATOM 713 N N . PRO A 1 90 ? -24.25 11.742 15 1 89.94 90 PRO A N 1
ATOM 714 C CA . PRO A 1 90 ? -25.109 12.914 15.156 1 89.94 90 PRO A CA 1
ATOM 715 C C . PRO A 1 90 ? -24.375 14.133 15.703 1 89.94 90 PRO A C 1
ATOM 717 O O . PRO A 1 90 ? -24.688 15.266 15.344 1 89.94 90 PRO A O 1
ATOM 720 N N . SER A 1 91 ? -23.469 13.914 16.562 1 92.75 91 SER A N 1
ATOM 721 C CA . SER A 1 91 ? -22.75 15.023 17.188 1 92.75 91 SER A CA 1
ATOM 722 C C . SER A 1 91 ? -21.656 15.57 16.266 1 92.75 91 SER A C 1
ATOM 724 O O . SER A 1 91 ? -21.203 14.875 15.359 1 92.75 91 SER A O 1
ATOM 726 N N . ALA A 1 92 ? -21.312 16.766 16.516 1 96.75 92 ALA A N 1
ATOM 727 C CA . ALA A 1 92 ? -20.234 17.375 15.766 1 96.75 92 ALA A CA 1
ATOM 728 C C . ALA A 1 92 ? -18.875 16.875 16.25 1 96.75 92 ALA A C 1
ATOM 730 O O . ALA A 1 92 ? -17.859 17.109 15.586 1 96.75 92 ALA A O 1
ATOM 731 N N . THR A 1 93 ? -18.969 16.219 17.359 1 97.19 93 THR A N 1
ATOM 732 C CA . THR A 1 93 ? -17.719 15.742 17.938 1 97.19 93 THR A CA 1
ATOM 733 C C . THR A 1 93 ? -17.766 14.234 18.141 1 97.19 93 THR A C 1
ATOM 735 O O . THR A 1 93 ? -18.781 13.695 18.594 1 97.19 93 THR A O 1
ATOM 738 N N . ILE A 1 94 ? -16.688 13.617 17.719 1 97.25 94 ILE A N 1
ATOM 739 C CA . ILE A 1 94 ? -16.469 12.203 17.984 1 97.25 94 ILE A CA 1
ATOM 740 C C . ILE A 1 94 ? -15.414 12.031 19.078 1 97.25 94 ILE A C 1
ATOM 742 O O . ILE A 1 94 ? -14.383 12.711 19.062 1 97.25 94 ILE A O 1
ATOM 746 N N . THR A 1 95 ? -15.742 11.148 19.984 1 95.88 95 THR A N 1
ATOM 747 C CA . THR A 1 95 ? -14.781 10.781 21.016 1 95.88 95 THR A CA 1
ATOM 748 C C . THR A 1 95 ? -14.289 9.352 20.812 1 95.88 95 THR A C 1
ATOM 750 O O . THR A 1 95 ? -15.086 8.422 20.734 1 95.88 95 THR A O 1
ATOM 753 N N . PHE A 1 96 ? -12.953 9.273 20.75 1 97.31 96 PHE A N 1
ATOM 754 C CA . PHE A 1 96 ? -12.328 7.961 20.625 1 97.31 96 PHE A CA 1
ATOM 755 C C . PHE A 1 96 ? -11.648 7.562 21.922 1 97.31 96 PHE A C 1
ATOM 757 O O . PHE A 1 96 ? -10.93 8.367 22.531 1 97.31 96 PHE A O 1
ATOM 764 N N . SER A 1 97 ? -11.914 6.32 22.328 1 96.31 97 SER A N 1
ATOM 765 C CA . SER A 1 97 ? -11.086 5.691 23.344 1 96.31 97 SER A CA 1
ATOM 766 C C . SER A 1 97 ? -9.969 4.863 22.719 1 96.31 97 SER A C 1
ATOM 768 O O . SER A 1 97 ? -10.219 4.066 21.812 1 96.31 97 SER A O 1
ATOM 770 N N . THR A 1 98 ? -8.711 5.105 23.109 1 94.88 98 THR A N 1
ATOM 771 C CA . THR A 1 98 ? -7.562 4.406 22.547 1 94.88 98 THR A CA 1
ATOM 772 C C . THR A 1 98 ? -6.77 3.691 23.641 1 94.88 98 THR A C 1
ATOM 774 O O . THR A 1 98 ? -6.871 4.039 24.812 1 94.88 98 THR A O 1
ATOM 777 N N . ARG A 1 99 ? -6.02 2.684 23.344 1 91 99 ARG A N 1
ATOM 778 C CA . ARG A 1 99 ? -5.328 1.791 24.266 1 91 99 ARG A CA 1
ATOM 779 C C . ARG A 1 99 ? -4.156 2.496 24.938 1 91 99 ARG A C 1
ATOM 781 O O . ARG A 1 99 ? -3.863 2.252 26.109 1 91 99 ARG A O 1
ATOM 788 N N . PHE A 1 100 ? -3.514 3.4 24.203 1 88.5 100 PHE A N 1
ATOM 789 C CA . PHE A 1 100 ? -2.207 3.818 24.688 1 88.5 100 PHE A CA 1
ATOM 790 C C . PHE A 1 100 ? -2.211 5.301 25.047 1 88.5 100 PHE A C 1
ATOM 792 O O . PHE A 1 100 ? -1.396 5.754 25.844 1 88.5 100 PHE A O 1
ATOM 799 N N . VAL A 1 101 ? -3.113 6.129 24.484 1 88.75 101 VAL A N 1
ATOM 800 C CA . VAL A 1 101 ? -2.99 7.566 24.688 1 88.75 101 VAL A CA 1
ATOM 801 C C . VAL A 1 101 ? -4.301 8.117 25.25 1 88.75 101 VAL A C 1
ATOM 803 O O . VAL A 1 101 ? -4.469 9.336 25.359 1 88.75 101 VAL A O 1
ATOM 806 N N . GLY A 1 102 ? -5.223 7.23 25.578 1 91.88 102 GLY A N 1
ATOM 807 C CA . GLY A 1 102 ? -6.473 7.672 26.172 1 91.88 102 GLY A CA 1
ATOM 808 C C . GLY A 1 102 ? -7.465 8.211 25.172 1 91.88 102 GLY A C 1
ATOM 809 O O . GLY A 1 102 ? -7.586 7.672 24.062 1 91.88 102 GLY A O 1
ATOM 810 N N . GLU A 1 103 ? -8.133 9.273 25.562 1 94.5 103 GLU A N 1
ATOM 811 C CA . GLU A 1 103 ? -9.219 9.805 24.75 1 94.5 103 GLU A CA 1
ATOM 812 C C . GLU A 1 103 ? -8.688 10.75 23.672 1 94.5 103 GLU A C 1
ATOM 814 O O . GLU A 1 103 ? -7.812 11.57 23.938 1 94.5 103 GLU A O 1
ATOM 819 N N . LEU A 1 104 ? -9.188 10.656 22.531 1 94.5 104 LEU A N 1
ATOM 820 C CA . LEU A 1 104 ? -8.977 11.578 21.422 1 94.5 104 LEU A CA 1
ATOM 821 C C . LEU A 1 104 ? -10.297 12.133 20.906 1 94.5 104 LEU A C 1
ATOM 823 O O . LEU A 1 104 ? -11.297 11.414 20.859 1 94.5 104 LEU A O 1
ATOM 827 N N . ARG A 1 105 ? -10.289 13.367 20.5 1 95.69 105 ARG A N 1
ATOM 828 C CA . ARG A 1 105 ? -11.5 14 20 1 95.69 105 ARG A CA 1
ATOM 829 C C . ARG A 1 105 ? -11.273 14.578 18.609 1 95.69 105 ARG A C 1
ATOM 831 O O . ARG A 1 105 ? -10.203 15.125 18.312 1 95.69 105 ARG A O 1
ATOM 838 N N . VAL A 1 106 ? -12.25 14.383 17.828 1 97.94 106 VAL A N 1
ATOM 839 C CA . VAL A 1 106 ? -12.289 15.008 16.5 1 97.94 106 VAL A CA 1
ATOM 840 C C . VAL A 1 106 ? -13.594 15.781 16.344 1 97.94 106 VAL A C 1
ATOM 842 O O . VAL A 1 106 ? -14.68 15.234 16.562 1 97.94 106 VAL A O 1
ATOM 845 N N . THR A 1 107 ? -13.492 17.016 15.938 1 98.5 107 THR A N 1
ATOM 846 C CA . THR A 1 107 ? -14.664 17.875 15.758 1 98.5 107 THR A CA 1
ATOM 847 C C . THR A 1 107 ? -14.812 18.281 14.297 1 98.5 107 THR A C 1
ATOM 849 O O . THR A 1 107 ? -13.836 18.641 13.641 1 98.5 107 THR A O 1
ATOM 852 N N . ARG A 1 108 ? -16.031 18.203 13.836 1 98.19 108 ARG A N 1
ATOM 853 C CA . ARG A 1 108 ? -16.328 18.578 12.461 1 98.19 108 ARG A CA 1
ATOM 854 C C . ARG A 1 108 ? -16.875 20 12.375 1 98.19 108 ARG A C 1
ATOM 856 O O . ARG A 1 108 ? -17.734 20.391 13.172 1 98.19 108 ARG A O 1
ATOM 863 N N . SER A 1 109 ? -16.391 20.797 11.516 1 97.44 109 SER A N 1
ATOM 864 C CA . SER A 1 109 ? -16.891 22.094 11.109 1 97.44 109 SER A CA 1
ATOM 865 C C . SER A 1 109 ? -16.891 22.234 9.594 1 97.44 109 SER A C 1
ATOM 867 O O . SER A 1 109 ? -15.852 22.547 8.992 1 97.44 109 SER A O 1
ATOM 869 N N . GLY A 1 110 ? -18.062 22.031 9 1 95.5 110 GLY A N 1
ATOM 870 C CA . GLY A 1 110 ? -18.109 21.953 7.551 1 95.5 110 GLY A CA 1
ATOM 871 C C . GLY A 1 110 ? -17.328 20.781 7 1 95.5 110 GLY A C 1
ATOM 872 O O . GLY A 1 110 ? -17.531 19.641 7.426 1 95.5 110 GLY A O 1
ATOM 873 N N . ASP A 1 111 ? -16.359 21.141 6.074 1 96.5 111 ASP A N 1
ATOM 874 C CA . ASP A 1 111 ? -15.586 20.078 5.438 1 96.5 111 ASP A CA 1
ATOM 875 C C . ASP A 1 111 ? -14.297 19.812 6.207 1 96.5 111 ASP A C 1
ATOM 877 O O . ASP A 1 111 ? -13.492 18.969 5.805 1 96.5 111 ASP A O 1
ATOM 881 N N . TRP A 1 112 ? -14.188 20.438 7.32 1 98.38 112 TRP A N 1
ATOM 882 C CA . TRP A 1 112 ? -12.938 20.328 8.07 1 98.38 112 TRP A CA 1
ATOM 883 C C . TRP A 1 112 ? -13.133 19.484 9.32 1 98.38 112 TRP A C 1
ATOM 885 O O . TRP A 1 112 ? -14.141 19.609 10.016 1 98.38 112 TRP A O 1
ATOM 895 N N . LEU A 1 113 ? -12.211 18.625 9.531 1 98.69 113 LEU A N 1
ATOM 896 C CA . LEU A 1 113 ? -12.102 17.828 10.75 1 98.69 113 LEU A CA 1
ATOM 897 C C . LEU A 1 113 ? -10.906 18.266 11.586 1 98.69 113 LEU A C 1
ATOM 899 O O . LEU A 1 113 ? -9.805 18.438 11.062 1 98.69 113 LEU A O 1
ATOM 903 N N . THR A 1 114 ? -11.156 18.438 12.867 1 98.75 114 THR A N 1
ATOM 904 C CA . THR A 1 114 ? -10.125 19 13.727 1 98.75 114 THR A CA 1
ATOM 905 C C . THR A 1 114 ? -9.734 18.016 14.828 1 98.75 114 THR A C 1
ATOM 907 O O . THR A 1 114 ? -10.586 17.562 15.594 1 98.75 114 THR A O 1
ATOM 910 N N . LEU A 1 115 ? -8.453 17.719 14.859 1 98.38 115 LEU A N 1
ATOM 911 C CA . LEU A 1 115 ? -7.863 16.938 15.93 1 98.38 115 LEU A CA 1
ATOM 912 C C . LEU A 1 115 ? -7.473 17.812 17.109 1 98.38 115 LEU A C 1
ATOM 914 O O . LEU A 1 115 ? -7.066 18.969 16.922 1 98.38 115 LEU A O 1
ATOM 918 N N . ASP A 1 116 ? -7.59 17.219 18.281 1 97.06 116 ASP A N 1
ATOM 919 C CA . ASP A 1 116 ? -7.176 17.859 19.516 1 97.06 116 ASP A CA 1
ATOM 920 C C . ASP A 1 116 ? -6.016 17.109 20.172 1 97.06 116 ASP A C 1
ATOM 922 O O . ASP A 1 116 ? -6.211 16.047 20.75 1 97.06 116 ASP A O 1
ATOM 926 N N . PHE A 1 117 ? -4.766 17.688 20.062 1 95.5 117 PHE A N 1
ATOM 927 C CA . PHE A 1 117 ? -3.549 17.047 20.547 1 95.5 117 PHE A CA 1
ATOM 928 C C . PHE A 1 117 ? -2.846 17.922 21.578 1 95.5 117 PHE A C 1
ATOM 930 O O . PHE A 1 117 ? -3.1 19.125 21.656 1 95.5 117 PHE A O 1
ATOM 937 N N . PRO A 1 118 ? -2.045 17.328 22.375 1 94.81 118 PRO A N 1
ATOM 938 C CA . PRO A 1 118 ? -1.224 18.156 23.266 1 94.81 118 PRO A CA 1
ATOM 939 C C . PRO A 1 118 ? -0.152 18.938 22.516 1 94.81 118 PRO A C 1
ATOM 941 O O . PRO A 1 118 ? 0.353 18.484 21.484 1 94.81 118 PRO A O 1
ATOM 944 N N . ALA A 1 119 ? 0.092 20.047 23.047 1 96.88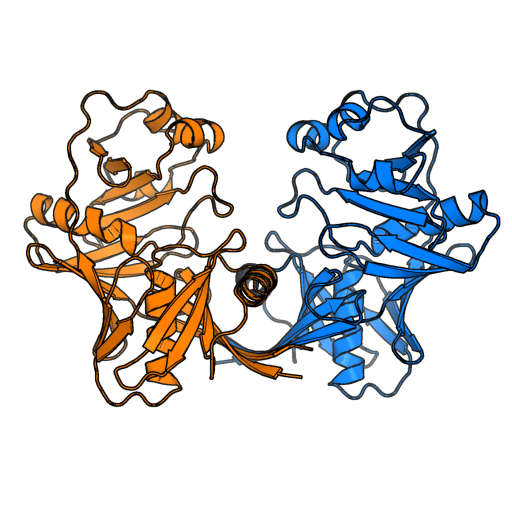 119 ALA A N 1
ATOM 945 C CA . ALA A 1 119 ? 1.235 20.812 22.562 1 96.88 119 ALA A CA 1
ATOM 946 C C . ALA A 1 119 ? 2.545 20.25 23.109 1 96.88 119 ALA A C 1
ATOM 948 O O . ALA A 1 119 ? 2.652 19.969 24.297 1 96.88 119 ALA A O 1
ATOM 949 N N . TRP A 1 120 ? 3.492 20.109 22.203 1 96 120 TRP A N 1
ATOM 950 C CA . TRP A 1 120 ? 4.809 19.641 22.609 1 96 120 TRP A CA 1
ATOM 951 C C . TRP A 1 120 ? 5.844 20.75 22.531 1 96 120 TRP A C 1
ATOM 953 O O . TRP A 1 120 ? 5.82 21.547 21.594 1 96 120 TRP A O 1
ATOM 963 N N . THR A 1 121 ? 6.707 20.75 23.453 1 95.38 121 THR A N 1
ATOM 964 C CA . THR A 1 121 ? 7.793 21.734 23.453 1 95.38 121 THR A CA 1
ATOM 965 C C . THR A 1 121 ? 9.047 21.141 22.797 1 95.38 121 THR A C 1
ATOM 967 O O . THR A 1 121 ? 9.219 19.922 22.766 1 95.38 121 THR A O 1
ATOM 970 N N . THR A 1 122 ? 9.75 22 22.25 1 97.5 122 THR A N 1
ATOM 971 C CA . THR A 1 122 ? 11.062 21.656 21.734 1 97.5 122 THR A CA 1
ATOM 972 C C . THR A 1 122 ? 12.148 22.531 22.359 1 97.5 122 THR A C 1
ATOM 974 O O . THR A 1 122 ? 11.859 23.609 22.875 1 97.5 122 THR A O 1
ATOM 977 N N . THR A 1 123 ? 13.336 21.984 22.359 1 97.75 123 THR A N 1
ATOM 978 C CA . THR A 1 123 ? 14.484 22.734 22.859 1 97.75 123 THR A CA 1
ATOM 979 C C . THR A 1 123 ? 15.555 22.875 21.781 1 97.75 123 THR A C 1
ATOM 981 O O . THR A 1 123 ? 15.734 21.969 20.969 1 97.75 123 THR A O 1
ATOM 984 N N . PRO A 1 124 ? 16.234 23.953 21.844 1 97.69 124 PRO A N 1
ATOM 985 C CA . PRO A 1 124 ? 17.297 24.125 20.859 1 97.69 124 PRO A CA 1
ATOM 986 C C . PRO A 1 124 ? 18.438 23.109 21.031 1 97.69 124 PRO A C 1
ATOM 988 O O . PRO A 1 124 ? 18.75 22.734 22.156 1 97.69 124 PRO A O 1
ATOM 991 N N . VAL A 1 125 ? 18.922 22.781 19.906 1 97.44 125 VAL A N 1
ATOM 992 C CA . VAL A 1 125 ? 20.094 21.922 19.875 1 97.44 125 VAL A CA 1
ATOM 993 C C . VAL A 1 125 ? 21.281 22.688 19.312 1 97.44 125 VAL A C 1
ATOM 995 O O . VAL A 1 125 ? 21.375 22.906 18.094 1 97.44 125 VAL A O 1
ATOM 998 N N . ASP A 1 126 ? 22.234 23.016 20.141 1 94.12 126 ASP A N 1
ATOM 999 C CA . ASP A 1 126 ? 23.359 23.844 19.734 1 94.12 126 ASP A CA 1
ATOM 1000 C C . ASP A 1 126 ? 24.344 23.047 18.891 1 94.12 126 ASP A C 1
ATOM 1002 O O . ASP A 1 126 ? 24.938 23.578 17.953 1 94.12 126 ASP A O 1
ATOM 1006 N N . ASN A 1 127 ? 24.531 21.781 19.234 1 93.44 127 ASN A N 1
ATOM 1007 C CA . ASN A 1 127 ? 25.438 20.906 18.516 1 93.44 127 ASN A CA 1
ATOM 1008 C C . ASN A 1 127 ? 24.734 19.656 18 1 93.44 127 ASN A C 1
ATOM 1010 O O . ASN A 1 127 ? 24.875 18.578 18.562 1 93.44 127 ASN A O 1
ATOM 1014 N N . PRO A 1 128 ? 24.047 19.875 16.953 1 95 128 PRO A N 1
ATOM 1015 C CA . PRO A 1 128 ? 23.312 18.719 16.422 1 95 128 PRO A CA 1
ATOM 1016 C C . PRO A 1 128 ? 24.25 17.578 16.016 1 95 128 PRO A C 1
ATOM 1018 O O . PRO A 1 128 ? 25.391 17.812 15.633 1 95 128 PRO A O 1
ATOM 1021 N N . PRO A 1 129 ? 23.781 16.359 16.141 1 95.31 129 PRO A N 1
ATOM 1022 C CA . PRO A 1 129 ? 24.594 15.234 15.68 1 95.31 129 PRO A CA 1
ATOM 1023 C C . PRO A 1 129 ? 25.031 15.383 14.227 1 95.31 129 PRO A C 1
ATOM 1025 O O . PRO A 1 129 ? 24.281 15.891 13.398 1 95.31 129 PRO A O 1
ATOM 1028 N N . ALA A 1 130 ? 26.234 14.914 13.953 1 93.62 130 ALA A N 1
ATOM 1029 C CA . ALA A 1 130 ? 26.828 15.062 12.633 1 93.62 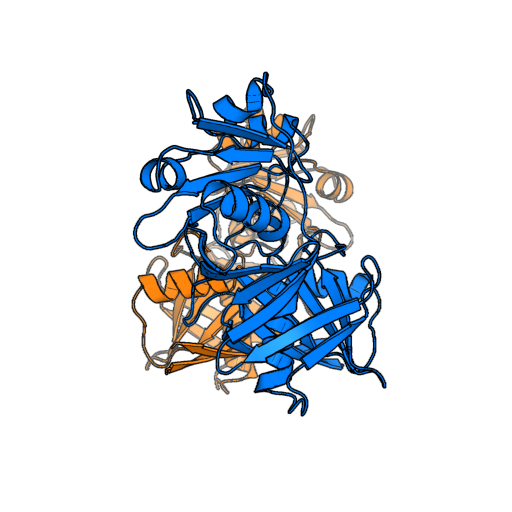130 ALA A CA 1
ATOM 1030 C C . ALA A 1 130 ? 25.953 14.43 11.555 1 93.62 130 ALA A C 1
ATOM 1032 O O . ALA A 1 130 ? 25.828 14.961 10.453 1 93.62 130 ALA A O 1
ATOM 1033 N N . ASP A 1 131 ? 25.25 13.453 11.883 1 97.38 131 ASP A N 1
ATOM 1034 C CA . ASP A 1 131 ? 24.484 12.695 10.906 1 97.38 131 ASP A CA 1
ATOM 1035 C C . ASP A 1 131 ? 23.172 13.406 10.57 1 97.38 131 ASP A C 1
ATOM 1037 O O . ASP A 1 131 ? 22.531 13.094 9.57 1 97.38 131 ASP A O 1
ATOM 1041 N N . LEU A 1 132 ? 22.75 14.305 11.375 1 98.06 132 LEU A N 1
ATOM 1042 C CA . LEU A 1 132 ? 21.453 14.938 11.148 1 98.06 132 LEU A CA 1
ATOM 1043 C C . LEU A 1 132 ? 21.484 15.797 9.891 1 98.06 132 LEU A C 1
ATOM 1045 O O . LEU A 1 132 ? 20.781 15.5 8.922 1 98.06 132 LEU A O 1
ATOM 1049 N N . LEU A 1 133 ? 22.344 16.828 9.844 1 97.75 133 LEU A N 1
ATOM 1050 C CA . LEU A 1 133 ? 22.375 17.719 8.688 1 97.75 133 LEU A CA 1
ATOM 1051 C C . LEU A 1 133 ? 22.953 16.984 7.469 1 97.75 133 LEU A C 1
ATOM 1053 O O . LEU A 1 133 ? 22.438 17.141 6.359 1 97.75 133 LEU A O 1
ATOM 1057 N N . ALA A 1 134 ? 23.969 16.156 7.707 1 97.06 134 ALA A N 1
ATOM 1058 C CA . ALA A 1 134 ? 24.547 15.383 6.609 1 97.06 134 ALA A CA 1
ATOM 1059 C C . ALA A 1 134 ? 23.516 14.438 6 1 97.06 134 ALA A C 1
ATOM 1061 O O . ALA A 1 134 ? 23.453 14.289 4.777 1 97.06 134 ALA A O 1
ATOM 1062 N N . GLY A 1 135 ? 22.734 13.883 6.879 1 98.06 135 GLY A N 1
ATOM 1063 C CA . GLY A 1 135 ? 21.719 12.945 6.418 1 98.06 135 GLY A CA 1
ATOM 1064 C C . GLY A 1 135 ? 20.594 13.625 5.668 1 98.06 135 GLY A C 1
ATOM 1065 O O . GLY A 1 135 ? 19.891 12.984 4.883 1 98.06 135 GLY A O 1
ATOM 1066 N N . LEU A 1 136 ? 20.406 14.859 5.883 1 98.12 136 LEU A N 1
ATOM 1067 C CA . LEU A 1 136 ? 19.375 15.648 5.199 1 98.12 136 LEU A CA 1
ATOM 1068 C C . LEU A 1 136 ? 19.953 16.312 3.957 1 98.12 136 LEU A C 1
ATOM 1070 O O . LEU A 1 136 ? 19.234 17.031 3.246 1 98.12 136 LEU A O 1
ATOM 1074 N N . GLY A 1 137 ? 21.25 16.141 3.719 1 97.75 137 GLY A N 1
ATOM 1075 C CA . GLY A 1 137 ? 21.906 16.781 2.59 1 97.75 137 GLY A CA 1
ATOM 1076 C C . GLY A 1 137 ? 22.062 18.281 2.756 1 97.75 137 GLY A C 1
ATOM 1077 O O . GLY A 1 137 ? 22.016 19.031 1.774 1 97.75 137 GLY A O 1
ATOM 1078 N N . LEU A 1 138 ? 22.156 18.703 3.996 1 97.19 138 LEU A N 1
ATOM 1079 C CA . LEU A 1 138 ? 22.203 20.125 4.285 1 97.19 138 LEU A CA 1
ATOM 1080 C C . LEU A 1 138 ? 23.578 20.531 4.801 1 97.19 138 LEU A C 1
ATOM 1082 O O . LEU A 1 138 ? 24.219 19.781 5.551 1 97.19 138 LEU A O 1
ATOM 1086 N N . GLU A 1 139 ? 23.953 21.672 4.465 1 94.88 139 GLU A N 1
ATOM 1087 C CA . GLU A 1 139 ? 25.188 22.25 4.992 1 94.88 139 GLU A CA 1
ATOM 1088 C C . GLU A 1 139 ? 24.938 22.984 6.297 1 94.88 139 GLU A C 1
ATOM 1090 O O . GLU A 1 139 ? 25.828 23.062 7.16 1 94.88 139 GLU A O 1
ATOM 1095 N N . SER A 1 140 ? 23.859 23.609 6.406 1 95.38 140 SER A N 1
ATOM 1096 C CA . SER A 1 140 ? 23.484 24.391 7.578 1 95.38 140 SER A CA 1
ATOM 1097 C C . SER A 1 140 ? 21.969 24.469 7.723 1 95.38 140 SER A C 1
ATOM 1099 O O . SER A 1 140 ? 21.219 24.109 6.805 1 95.38 140 SER A O 1
ATOM 1101 N N . ALA A 1 141 ? 21.531 24.844 8.844 1 97.69 141 ALA A N 1
ATOM 1102 C CA . ALA A 1 141 ? 20.141 25.125 9.164 1 97.69 141 ALA A CA 1
ATOM 1103 C C . ALA A 1 141 ? 20 26.438 9.922 1 97.69 141 ALA A C 1
ATOM 1105 O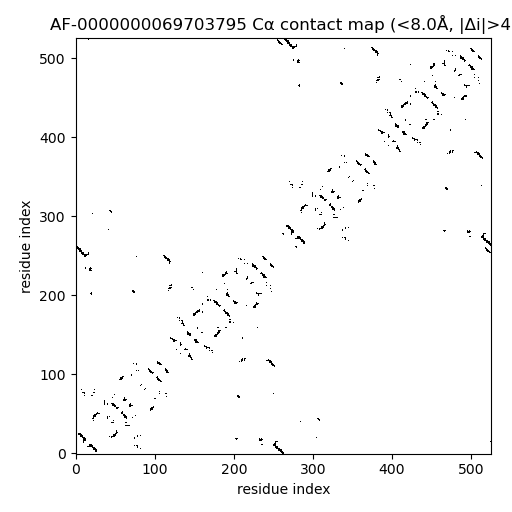 O . ALA A 1 141 ? 20.953 26.922 10.516 1 97.69 141 ALA A O 1
ATOM 1106 N N . VAL A 1 142 ? 18.844 27.078 9.82 1 97.81 142 VAL A N 1
ATOM 1107 C CA . VAL A 1 142 ? 18.578 28.281 10.594 1 97.81 142 VAL A CA 1
ATOM 1108 C C . VAL A 1 142 ? 18.562 27.953 12.078 1 97.81 142 VAL A C 1
ATOM 1110 O O . VAL A 1 142 ? 19.094 28.703 12.898 1 97.81 142 VAL A O 1
ATOM 1113 N N . GLU A 1 143 ? 17.984 26.797 12.375 1 97.69 143 GLU A N 1
ATOM 1114 C CA . GLU A 1 143 ? 17.875 26.328 13.75 1 97.69 143 GLU A CA 1
ATOM 1115 C C . GLU A 1 143 ? 17.594 24.828 13.805 1 97.69 143 GLU A C 1
ATOM 1117 O O . GLU A 1 143 ? 16.938 24.281 12.914 1 97.69 143 GLU A O 1
ATOM 1122 N N . VAL A 1 144 ? 18.156 24.219 14.812 1 98.5 144 VAL A N 1
ATOM 1123 C CA . VAL A 1 144 ? 17.844 22.828 15.094 1 98.5 144 VAL A CA 1
ATOM 1124 C C . VAL A 1 144 ? 17.25 22.703 16.5 1 98.5 144 VAL A C 1
ATOM 1126 O O . VAL A 1 144 ? 17.781 23.281 17.453 1 98.5 144 VAL A O 1
ATOM 1129 N N . ARG A 1 145 ? 16.172 22.016 16.531 1 98.25 145 ARG A N 1
ATOM 1130 C CA . ARG A 1 145 ? 15.523 21.781 17.812 1 98.25 145 ARG A CA 1
ATOM 1131 C C . ARG A 1 145 ? 15.219 20.297 18 1 98.25 145 ARG A C 1
ATOM 1133 O O . ARG A 1 145 ? 15.312 19.516 17.062 1 98.25 145 ARG A O 1
ATOM 1140 N N . GLU A 1 146 ? 14.914 20.016 19.266 1 97.69 146 GLU A N 1
ATOM 1141 C CA . GLU A 1 146 ? 14.609 18.625 19.594 1 97.69 146 GLU A CA 1
ATOM 1142 C C . GLU A 1 146 ? 13.43 18.516 20.547 1 97.69 146 GLU A C 1
ATOM 1144 O O . GLU A 1 146 ? 13.344 19.281 21.516 1 97.69 146 GLU A O 1
ATOM 1149 N N . GLY A 1 147 ? 12.484 17.766 20.297 1 95.38 147 GLY A N 1
ATOM 1150 C CA . GLY A 1 147 ? 11.414 17.266 21.141 1 95.38 147 GLY A CA 1
ATOM 1151 C C . GLY A 1 147 ? 11.203 15.773 21.016 1 95.38 147 GLY A C 1
ATOM 1152 O O . GLY A 1 147 ? 12.141 14.992 21.203 1 95.38 147 GLY A O 1
ATOM 1153 N N . ARG A 1 148 ? 9.992 15.43 20.719 1 92.5 148 ARG A N 1
ATOM 1154 C CA . ARG A 1 148 ? 9.781 14.023 20.391 1 92.5 148 ARG A CA 1
ATOM 1155 C C . ARG A 1 148 ? 10.633 13.617 19.188 1 92.5 148 ARG A C 1
ATOM 1157 O O . ARG A 1 148 ? 11.211 12.531 19.172 1 92.5 148 ARG A O 1
ATOM 1164 N N . ASP A 1 149 ? 10.695 14.523 18.25 1 96.38 149 ASP A N 1
ATOM 1165 C CA . ASP A 1 149 ? 11.492 14.383 17.031 1 96.38 149 ASP A CA 1
ATOM 1166 C C . ASP A 1 149 ? 12.469 15.547 16.875 1 96.38 149 ASP A C 1
ATOM 1168 O O . ASP A 1 149 ? 12.43 16.5 17.656 1 96.38 149 ASP A O 1
ATOM 1172 N N . TYR A 1 150 ? 13.375 15.383 15.953 1 97.88 150 TYR A N 1
ATOM 1173 C CA . TYR A 1 150 ? 14.172 16.547 15.586 1 97.88 150 TYR A CA 1
ATOM 1174 C C . TYR A 1 150 ? 13.352 17.516 14.727 1 97.88 150 TYR A C 1
ATOM 1176 O O . TYR A 1 150 ? 12.555 17.078 13.891 1 97.88 150 TYR A O 1
ATOM 1184 N N . LEU A 1 151 ? 13.531 18.734 14.992 1 98.38 151 LEU A N 1
ATOM 1185 C CA . LEU A 1 151 ? 13.008 19.797 14.148 1 98.38 151 LEU A CA 1
ATOM 1186 C C . LEU A 1 151 ? 14.141 20.625 13.555 1 98.38 151 LEU A C 1
ATOM 1188 O O . LEU A 1 151 ? 14.906 21.266 14.281 1 98.38 151 LEU A O 1
ATOM 1192 N N . VAL A 1 152 ? 14.289 20.578 12.258 1 98.69 152 VAL A N 1
ATOM 1193 C CA . VAL A 1 152 ? 15.305 21.344 11.531 1 98.69 152 VAL A CA 1
ATOM 1194 C C . VAL A 1 152 ? 14.633 22.484 10.766 1 98.69 152 VAL A C 1
ATOM 1196 O O . VAL A 1 152 ? 13.867 22.25 9.828 1 98.69 152 VAL A O 1
ATOM 1199 N N . VAL A 1 153 ? 14.891 23.656 11.156 1 98.69 153 VAL A N 1
ATOM 1200 C CA . VAL A 1 153 ? 14.281 24.844 10.555 1 98.69 153 VAL A CA 1
ATOM 1201 C C . VAL A 1 153 ? 15.18 25.375 9.438 1 98.69 153 VAL A C 1
ATOM 1203 O O . VAL A 1 153 ? 16.359 25.641 9.664 1 98.69 153 VAL A O 1
ATOM 1206 N N . LEU A 1 154 ? 14.578 25.5 8.281 1 98.69 154 LEU A N 1
ATOM 1207 C CA . LEU A 1 154 ? 15.289 26 7.109 1 98.69 154 LEU A CA 1
ATOM 1208 C C . LEU A 1 154 ? 14.797 27.391 6.723 1 98.69 154 LEU A C 1
ATOM 1210 O O . LEU A 1 154 ? 13.859 27.906 7.336 1 98.69 154 LEU A O 1
ATOM 1214 N N . ALA A 1 155 ? 15.445 27.953 5.719 1 98 155 ALA A N 1
ATOM 1215 C CA . ALA A 1 155 ? 15.227 29.359 5.422 1 98 155 ALA A CA 1
ATOM 1216 C C . ALA A 1 155 ? 13.906 29.562 4.68 1 98 155 ALA A C 1
ATOM 1218 O O . ALA A 1 155 ? 13.234 30.578 4.855 1 98 155 ALA A O 1
ATOM 1219 N N . ASP A 1 156 ? 13.641 28.578 3.807 1 97.94 156 ASP A N 1
ATOM 1220 C CA . ASP A 1 156 ? 12.453 28.797 2.982 1 97.94 156 ASP A CA 1
ATOM 1221 C C . ASP A 1 156 ? 11.93 27.469 2.428 1 97.94 156 ASP A C 1
ATOM 1223 O O . ASP A 1 156 ? 12.539 26.422 2.625 1 97.94 156 ASP A O 1
ATOM 1227 N N . ARG A 1 157 ? 10.773 27.562 1.761 1 98.44 157 ARG A N 1
ATOM 1228 C CA . ARG A 1 157 ? 10.078 26.422 1.193 1 98.44 157 ARG A CA 1
ATOM 1229 C C . ARG A 1 157 ? 10.977 25.656 0.217 1 98.44 157 ARG A C 1
ATOM 1231 O O . ARG A 1 157 ? 10.969 24.438 0.181 1 98.44 157 ARG A O 1
ATOM 1238 N N . GLN A 1 158 ? 11.75 26.359 -0.587 1 97.81 158 GLN A N 1
ATOM 1239 C CA . GLN A 1 158 ? 12.586 25.734 -1.611 1 97.81 158 GLN A CA 1
ATOM 1240 C C . GLN A 1 158 ? 13.602 24.781 -0.99 1 97.81 158 GLN A C 1
ATOM 1242 O O . GLN A 1 158 ? 13.828 23.688 -1.505 1 97.81 158 GLN A O 1
ATOM 1247 N N . GLN A 1 159 ? 14.141 25.234 0.125 1 98.25 159 GLN A N 1
ATOM 1248 C CA . GLN A 1 159 ? 15.102 24.391 0.81 1 98.25 159 GLN A CA 1
ATOM 1249 C C . GLN A 1 159 ? 14.43 23.125 1.361 1 98.25 159 GLN A C 1
ATOM 1251 O O . GLN A 1 159 ? 15 22.047 1.314 1 98.25 159 GLN A O 1
ATOM 1256 N N . VAL A 1 160 ? 13.273 23.297 1.896 1 98.75 160 VAL A N 1
ATOM 1257 C CA . VAL A 1 160 ? 12.531 22.172 2.447 1 98.75 160 VAL A CA 1
ATOM 1258 C C . VAL A 1 160 ? 12.227 21.156 1.341 1 98.75 160 VAL A C 1
ATOM 1260 O O . VAL A 1 160 ? 12.438 19.953 1.51 1 98.75 160 VAL A O 1
ATOM 1263 N N . GLU A 1 161 ? 11.773 21.641 0.182 1 98.31 161 GLU A N 1
ATOM 1264 C CA . GLU A 1 161 ? 11.391 20.797 -0.943 1 98.31 161 GLU A CA 1
ATOM 1265 C C . GLU A 1 161 ? 12.609 20.125 -1.561 1 98.31 161 GLU A C 1
ATOM 1267 O O . GLU A 1 161 ? 12.508 19.016 -2.105 1 98.31 161 GLU A O 1
ATOM 1272 N N . ALA A 1 162 ? 13.805 20.656 -1.373 1 97.56 162 ALA A N 1
ATOM 1273 C CA . ALA A 1 162 ? 15.016 20.188 -2.049 1 97.56 162 ALA A CA 1
ATOM 1274 C C . ALA A 1 162 ? 15.742 19.141 -1.209 1 97.56 162 ALA A C 1
ATOM 1276 O O . ALA A 1 162 ? 16.688 18.516 -1.682 1 97.56 162 ALA A O 1
ATOM 1277 N N . VAL A 1 163 ? 15.289 18.984 0.009 1 98.19 163 VAL A N 1
ATOM 1278 C CA . VAL A 1 163 ? 15.953 18.062 0.919 1 98.19 163 VAL A CA 1
ATOM 1279 C C . VAL A 1 163 ? 16.016 16.672 0.289 1 98.19 163 VAL A C 1
ATOM 1281 O O . VAL A 1 163 ? 15.016 16.172 -0.222 1 98.19 163 VAL A O 1
ATOM 1284 N N . GLN A 1 164 ? 17.188 16.078 0.246 1 96.31 164 GLN A N 1
ATOM 1285 C CA . GLN A 1 164 ? 17.453 14.695 -0.17 1 96.31 164 GLN A CA 1
ATOM 1286 C C . GLN A 1 164 ? 18.078 13.891 0.963 1 96.31 164 GLN A C 1
ATOM 1288 O O . GLN A 1 164 ? 19.219 14.141 1.361 1 96.31 164 GLN A O 1
ATOM 1293 N N . THR A 1 165 ? 17.406 12.906 1.361 1 97.19 165 THR A N 1
ATOM 1294 C CA . THR A 1 165 ? 17.781 12.242 2.6 1 97.19 165 THR A CA 1
ATOM 1295 C C . THR A 1 165 ? 18.688 11.047 2.312 1 97.19 165 THR A C 1
ATOM 1297 O O . THR A 1 165 ? 18.547 10.375 1.289 1 97.19 165 THR A O 1
ATOM 1300 N N . ASP A 1 166 ? 19.688 10.852 3.102 1 95.69 166 ASP A N 1
ATOM 1301 C CA . ASP A 1 166 ? 20.406 9.594 3.291 1 95.69 166 ASP A CA 1
ATOM 1302 C C . ASP A 1 166 ? 19.859 8.828 4.496 1 95.69 166 ASP A C 1
ATOM 1304 O O . ASP A 1 166 ? 20.297 9.055 5.629 1 95.69 166 ASP A O 1
ATOM 1308 N N . MET A 1 167 ? 18.938 7.895 4.242 1 93.44 167 MET A N 1
ATOM 1309 C CA . MET A 1 167 ? 18.172 7.27 5.309 1 93.44 167 MET A CA 1
ATOM 1310 C C . MET A 1 167 ? 19.062 6.398 6.188 1 93.44 167 MET A C 1
ATOM 1312 O O . MET A 1 167 ? 18.812 6.254 7.387 1 93.44 167 MET A O 1
ATOM 1316 N N . ALA A 1 168 ? 20.094 5.859 5.586 1 90.38 168 ALA A N 1
ATOM 1317 C CA . ALA A 1 168 ? 21.031 5.066 6.383 1 90.38 168 ALA A CA 1
ATOM 1318 C C . ALA A 1 168 ? 21.703 5.922 7.449 1 90.38 168 ALA A C 1
ATOM 1320 O O . ALA A 1 168 ? 21.875 5.484 8.586 1 90.38 168 ALA A O 1
ATOM 1321 N N . ARG A 1 169 ? 22.109 7.137 7.105 1 94.69 169 ARG A N 1
ATOM 1322 C CA . ARG A 1 169 ? 22.703 8.062 8.062 1 94.69 169 ARG A CA 1
ATOM 1323 C C . ARG A 1 169 ? 21.688 8.508 9.109 1 94.69 169 ARG A C 1
ATOM 1325 O O . ARG A 1 169 ? 22 8.539 10.305 1 94.69 169 ARG A O 1
ATOM 1332 N N . LEU A 1 170 ? 20.516 8.766 8.625 1 97.31 170 LEU A N 1
ATOM 1333 C CA . LEU A 1 170 ? 19.484 9.312 9.516 1 97.31 170 LEU A CA 1
ATOM 1334 C C . LEU A 1 170 ? 19.016 8.258 10.508 1 97.31 170 LEU A C 1
ATOM 1336 O O . LEU A 1 170 ? 18.625 8.586 11.625 1 97.31 170 LEU A O 1
ATOM 1340 N N . GLN A 1 171 ? 19.047 7.039 10.086 1 94.69 171 GLN A N 1
ATOM 1341 C CA . GLN A 1 171 ? 18.594 5.957 10.945 1 94.69 171 GLN A CA 1
ATOM 1342 C C . GLN A 1 171 ? 19.438 5.875 12.219 1 94.69 171 GLN A C 1
ATOM 1344 O O . GLN A 1 171 ? 18.953 5.469 13.273 1 94.69 171 GLN A O 1
ATOM 1349 N N . LYS A 1 172 ? 20.719 6.262 12.195 1 94.94 172 LYS A N 1
ATOM 1350 C CA . LYS A 1 172 ? 21.641 6.223 13.32 1 94.94 172 LYS A CA 1
ATOM 1351 C C . LYS A 1 172 ? 21.188 7.164 14.438 1 94.94 172 LYS A C 1
ATOM 1353 O O . LYS A 1 172 ? 21.641 7.035 15.578 1 94.94 172 LYS A O 1
ATOM 1358 N N . LEU A 1 173 ? 20.328 8.148 14.141 1 96 173 LEU A N 1
ATOM 1359 C CA . LEU A 1 173 ? 19.891 9.156 15.102 1 96 173 LEU A CA 1
ATOM 1360 C C . LEU A 1 173 ? 18.859 8.578 16.062 1 96 173 LEU A C 1
ATOM 1362 O O . LEU A 1 173 ? 18.625 9.125 17.141 1 96 173 LEU A O 1
ATOM 1366 N N . GLY A 1 174 ? 18.109 7.516 15.617 1 93.75 174 GLY A N 1
ATOM 1367 C CA . GLY A 1 174 ? 17.125 6.875 16.469 1 93.75 174 GLY A CA 1
ATOM 1368 C C . GLY A 1 174 ? 15.875 7.715 16.672 1 93.75 174 GLY A C 1
ATOM 1369 O O . GLY A 1 174 ? 15.141 7.523 17.656 1 93.75 174 GLY A O 1
ATOM 1370 N N . LYS A 1 175 ? 15.711 8.773 15.82 1 95 175 LYS A N 1
ATOM 1371 C CA . LYS A 1 175 ? 14.57 9.68 15.93 1 95 175 LYS A CA 1
ATOM 1372 C C . LYS A 1 175 ? 14.047 10.062 14.547 1 95 175 LYS A C 1
ATOM 1374 O O . LYS A 1 175 ? 14.773 9.961 13.555 1 95 175 LYS A O 1
ATOM 1379 N N . MET A 1 176 ? 12.789 10.422 14.523 1 96.81 176 MET A N 1
ATOM 1380 C CA . MET A 1 176 ? 12.242 11 13.297 1 96.81 176 MET A CA 1
ATOM 1381 C C . MET A 1 176 ? 12.695 12.445 13.133 1 96.81 176 MET A C 1
ATOM 1383 O O . MET A 1 176 ? 13.219 13.047 14.062 1 96.81 176 MET A O 1
ATOM 1387 N N . ILE A 1 177 ? 12.547 12.93 11.898 1 98 177 ILE A N 1
ATOM 1388 C CA . ILE A 1 177 ? 13.086 14.25 11.594 1 98 177 ILE A CA 1
ATOM 1389 C C . ILE A 1 177 ? 12.023 15.086 10.875 1 98 177 ILE A C 1
ATOM 1391 O O . ILE A 1 177 ? 11.484 14.664 9.844 1 98 177 ILE A O 1
ATOM 1395 N N . CYS A 1 178 ? 11.75 16.172 11.414 1 98.38 178 CYS A N 1
ATOM 1396 C CA . CYS A 1 178 ? 10.906 17.188 10.789 1 98.38 178 CYS A CA 1
ATOM 1397 C C . CYS A 1 178 ? 11.75 18.344 10.242 1 98.38 178 CYS A C 1
ATOM 1399 O O . CYS A 1 178 ? 12.609 18.859 10.945 1 98.38 178 CYS A O 1
ATOM 1401 N N . VAL A 1 179 ? 11.578 18.703 9.008 1 98.75 179 VAL A N 1
ATOM 1402 C CA . VAL A 1 179 ? 12.172 19.906 8.438 1 98.75 179 VAL A CA 1
ATOM 1403 C C . VAL A 1 179 ? 11.078 20.922 8.141 1 98.75 179 VAL A C 1
ATOM 1405 O O . VAL A 1 179 ? 9.992 20.578 7.668 1 98.75 179 VAL A O 1
ATOM 1408 N N . SER A 1 180 ? 11.328 22.141 8.453 1 98.88 180 SER A N 1
ATOM 1409 C CA . SER A 1 180 ? 10.297 23.172 8.297 1 98.88 180 SER A CA 1
ATOM 1410 C C . SER A 1 180 ? 10.906 24.516 7.953 1 98.88 180 SER A C 1
ATOM 1412 O O . SER A 1 180 ? 12.094 24.75 8.18 1 98.88 180 SER A O 1
ATOM 1414 N N . ALA A 1 181 ? 10.062 25.375 7.367 1 98.81 181 ALA A N 1
ATOM 1415 C CA . ALA A 1 181 ? 10.445 26.734 7.008 1 98.81 181 ALA A CA 1
ATOM 1416 C C . ALA A 1 181 ? 9.219 27.641 6.941 1 98.81 181 ALA A C 1
ATOM 1418 O O . ALA A 1 181 ? 8.094 27.172 6.777 1 98.81 181 ALA A O 1
ATOM 1419 N N . PRO A 1 182 ? 9.445 28.922 7.133 1 98.56 182 PRO A N 1
ATOM 1420 C CA . PRO A 1 182 ? 8.336 29.844 6.879 1 98.56 182 PRO A CA 1
ATOM 1421 C C . PRO A 1 182 ? 7.906 29.859 5.41 1 98.56 182 PRO A C 1
ATOM 1423 O O . PRO A 1 182 ? 8.672 29.453 4.535 1 98.56 182 PRO A O 1
ATOM 1426 N N . ASP A 1 183 ? 6.719 30.312 5.238 1 98.31 183 ASP A N 1
ATOM 1427 C CA . ASP A 1 183 ? 6.195 30.328 3.877 1 98.31 183 ASP A CA 1
ATOM 1428 C C . ASP A 1 183 ? 5.285 31.531 3.652 1 98.31 183 ASP A C 1
ATOM 1430 O O . ASP A 1 183 ? 4.59 31.969 4.57 1 98.31 183 ASP A O 1
ATOM 1434 N N . GLU A 1 184 ? 5.254 31.984 2.428 1 95.12 184 GLU A N 1
ATOM 1435 C CA . GLU A 1 184 ? 4.484 33.188 2.088 1 95.12 184 GLU A CA 1
ATOM 1436 C C . GLU A 1 184 ? 3.014 32.844 1.858 1 95.12 184 GLU A C 1
ATOM 1438 O O . GLU A 1 184 ? 2.129 33.625 2.195 1 95.12 184 GLU A O 1
ATOM 1443 N N . GLU A 1 185 ? 2.762 31.766 1.218 1 96.88 185 GLU A N 1
ATOM 1444 C CA . GLU A 1 185 ? 1.392 31.344 0.938 1 96.88 185 GLU A CA 1
ATOM 1445 C C . GLU A 1 185 ? 0.744 30.719 2.17 1 96.88 185 GLU A C 1
ATOM 1447 O O . GLU A 1 185 ? -0.426 30.969 2.461 1 96.88 185 GLU A O 1
ATOM 1452 N N . TYR A 1 186 ? 1.525 30.016 2.805 1 98.25 186 TYR A N 1
ATOM 1453 C CA . TYR A 1 186 ? 1.17 29.453 4.105 1 98.25 186 TYR A CA 1
ATOM 1454 C C . TYR A 1 186 ? 1.967 30.125 5.219 1 98.25 186 TYR A C 1
ATOM 1456 O O . TYR A 1 186 ? 2.867 30.922 4.953 1 98.25 186 TYR A O 1
ATOM 1464 N N . ASP A 1 187 ? 1.612 29.922 6.465 1 98.69 187 ASP A N 1
ATOM 1465 C CA . ASP A 1 187 ? 2.465 30.422 7.539 1 98.69 187 ASP A CA 1
ATOM 1466 C C . ASP A 1 187 ? 3.779 29.656 7.605 1 98.69 187 ASP A C 1
ATOM 1468 O O . ASP A 1 187 ? 4.844 30.25 7.785 1 98.69 187 ASP A O 1
ATOM 1472 N N . PHE A 1 188 ? 3.711 28.312 7.375 1 98.88 188 PHE A N 1
ATOM 1473 C CA . PHE A 1 188 ? 4.918 27.5 7.301 1 98.88 188 PHE A CA 1
ATOM 1474 C C . PHE A 1 188 ? 4.66 26.219 6.52 1 98.88 188 PHE A C 1
ATOM 1476 O O . PHE A 1 188 ? 3.51 25.828 6.312 1 98.88 188 PHE A O 1
ATOM 1483 N N . VAL A 1 189 ? 5.797 25.562 6.043 1 98.88 189 VAL A N 1
ATOM 1484 C CA . VAL A 1 189 ? 5.762 24.281 5.352 1 98.88 189 VAL A CA 1
ATOM 1485 C C . VAL A 1 189 ? 6.688 23.297 6.051 1 98.88 189 VAL A C 1
ATOM 1487 O O . VAL A 1 189 ? 7.547 23.688 6.84 1 98.88 189 VAL A O 1
ATOM 1490 N N . SER A 1 190 ? 6.465 22.078 5.797 1 98.88 190 SER A N 1
ATOM 1491 C CA . SER A 1 190 ? 7.281 21.062 6.453 1 98.88 190 SER A CA 1
ATOM 1492 C C . SER A 1 190 ? 7.395 19.812 5.602 1 98.88 190 SER A C 1
ATOM 1494 O O . SER A 1 190 ? 6.703 19.672 4.59 1 98.88 190 SER A O 1
ATOM 1496 N N . ARG A 1 191 ? 8.289 18.984 5.891 1 98.75 191 ARG A N 1
ATOM 1497 C CA . ARG A 1 191 ? 8.398 17.578 5.531 1 98.75 191 ARG A CA 1
ATOM 1498 C C . ARG A 1 191 ? 8.789 16.734 6.742 1 98.75 191 ARG A C 1
ATOM 1500 O O . ARG A 1 191 ? 9.352 17.25 7.711 1 98.75 191 ARG A O 1
ATOM 1507 N N . PHE A 1 192 ? 8.438 15.516 6.727 1 98.38 192 PHE A N 1
ATOM 1508 C CA . PHE A 1 192 ? 8.648 14.641 7.875 1 98.38 192 PHE A CA 1
ATOM 1509 C C . PHE A 1 192 ? 9.242 13.305 7.434 1 98.38 192 PHE A C 1
ATOM 1511 O O . PHE A 1 192 ? 8.625 12.578 6.648 1 98.38 192 PHE A O 1
ATOM 1518 N N . PHE A 1 193 ? 10.422 12.977 7.938 1 97.81 193 PHE A N 1
ATOM 1519 C CA . PHE A 1 193 ? 11.172 11.805 7.508 1 97.81 193 PHE A CA 1
ATOM 1520 C C . PHE A 1 193 ? 11.25 10.773 8.625 1 97.81 193 PHE A C 1
ATOM 1522 O O . PHE A 1 193 ? 11.445 11.117 9.789 1 97.81 193 PHE A O 1
ATOM 1529 N N . CYS A 1 194 ? 11.031 9.469 8.266 1 94.62 194 CYS A N 1
ATOM 1530 C CA . CYS A 1 194 ? 10.93 8.344 9.195 1 94.62 194 CYS A CA 1
ATOM 1531 C C . CYS A 1 194 ? 12 7.301 8.898 1 94.62 194 CYS A C 1
ATOM 1533 O O . CYS A 1 194 ? 11.695 6.211 8.406 1 94.62 194 CYS A O 1
ATOM 1535 N N . PRO A 1 195 ? 13.273 7.625 9.344 1 92.44 195 PRO A N 1
ATOM 1536 C CA . PRO A 1 195 ? 14.344 6.656 9.102 1 92.44 195 PRO A CA 1
ATOM 1537 C C . PRO A 1 195 ? 14.086 5.309 9.766 1 92.44 195 PRO A C 1
ATOM 1539 O O . PRO A 1 195 ? 13.672 5.262 10.93 1 92.44 195 PRO A O 1
ATOM 1542 N N . GLY A 1 196 ? 14.258 4.23 9.023 1 79.06 196 GLY A N 1
ATOM 1543 C CA . GLY A 1 196 ? 14.117 2.896 9.578 1 79.06 196 GLY A CA 1
ATOM 1544 C C . GLY A 1 196 ? 12.703 2.348 9.469 1 79.06 196 GLY A C 1
ATOM 1545 O O . GLY A 1 196 ? 12.453 1.192 9.82 1 79.06 196 GLY A O 1
ATOM 1546 N N . GLU A 1 197 ? 11.812 3.217 9.078 1 77.19 197 GLU A N 1
ATOM 1547 C CA . GLU A 1 197 ? 10.438 2.77 8.898 1 77.19 197 GLU A CA 1
ATOM 1548 C C . GLU A 1 197 ? 10.172 2.357 7.449 1 77.19 197 GLU A C 1
ATOM 1550 O O . GLU A 1 197 ? 10.984 2.637 6.562 1 77.19 197 GLU A O 1
ATOM 1555 N N . GLY A 1 198 ? 9.195 1.551 7.188 1 70.62 198 GLY A N 1
ATOM 1556 C CA . GLY A 1 198 ? 8.805 1.131 5.852 1 70.62 198 GLY A CA 1
ATOM 1557 C C . GLY A 1 198 ? 8.477 2.293 4.934 1 70.62 198 GLY A C 1
ATOM 1558 O O . GLY A 1 198 ? 8.625 2.186 3.715 1 70.62 198 GLY A O 1
ATOM 1559 N N . VAL A 1 199 ? 8.078 3.387 5.492 1 78.69 199 VAL A N 1
ATOM 1560 C CA . VAL A 1 199 ? 7.777 4.621 4.777 1 78.69 199 VAL A CA 1
ATOM 1561 C C . VAL A 1 199 ? 8.797 5.695 5.148 1 78.69 199 VAL A C 1
ATOM 1563 O O . VAL A 1 199 ? 8.766 6.238 6.258 1 78.69 199 VAL A O 1
ATOM 1566 N N . PRO A 1 200 ? 9.711 5.953 4.211 1 89.81 200 PRO A N 1
ATOM 1567 C CA . PRO A 1 200 ? 10.805 6.867 4.559 1 89.81 200 PRO A CA 1
ATOM 1568 C C . PRO A 1 200 ? 10.32 8.297 4.801 1 89.81 200 PRO A C 1
ATOM 1570 O O . PRO A 1 200 ? 10.992 9.07 5.492 1 89.81 200 PRO A O 1
ATOM 1573 N N . GLU A 1 201 ? 9.219 8.648 4.164 1 95.94 201 GLU A N 1
ATOM 1574 C CA . GLU A 1 201 ? 8.633 9.969 4.363 1 95.94 201 GLU A CA 1
ATOM 1575 C C . GLU A 1 201 ? 7.121 9.875 4.555 1 95.94 201 GLU A C 1
ATOM 1577 O O . GLU A 1 201 ? 6.418 9.289 3.729 1 95.94 201 GLU A O 1
ATOM 1582 N N . ASP A 1 202 ? 6.707 10.375 5.66 1 96.38 202 ASP A N 1
ATOM 1583 C CA . ASP A 1 202 ? 5.273 10.469 5.922 1 96.38 202 ASP A CA 1
ATOM 1584 C C . ASP A 1 202 ? 4.652 11.633 5.148 1 96.38 202 ASP A C 1
ATOM 1586 O O . ASP A 1 202 ? 5.102 12.773 5.262 1 96.38 202 ASP A O 1
ATOM 1590 N N . PRO A 1 203 ? 3.617 11.406 4.379 1 97.31 203 PRO A N 1
ATOM 1591 C CA . PRO A 1 203 ? 3.084 12.43 3.48 1 97.31 203 PRO A CA 1
ATOM 1592 C C . PRO A 1 203 ? 2.506 13.625 4.23 1 97.31 203 PRO A C 1
ATOM 1594 O O . PRO A 1 203 ? 2.648 14.766 3.781 1 97.31 203 PRO A O 1
ATOM 1597 N N . VAL A 1 204 ? 1.777 13.406 5.238 1 98.25 204 VAL A N 1
ATOM 1598 C CA . VAL A 1 204 ? 1.238 14.43 6.129 1 98.25 204 VAL A CA 1
ATOM 1599 C C . VAL A 1 204 ? 1.171 13.883 7.555 1 98.25 204 VAL A C 1
ATOM 1601 O O . VAL A 1 204 ? 0.524 12.867 7.805 1 98.25 204 VAL A O 1
ATOM 1604 N N . THR A 1 205 ? 1.769 14.578 8.438 1 96.5 205 THR A N 1
ATOM 1605 C CA . THR A 1 205 ? 1.981 14.062 9.789 1 96.5 205 THR A CA 1
ATOM 1606 C C . THR A 1 205 ? 1.276 14.938 10.82 1 96.5 205 THR A C 1
ATOM 1608 O O . THR A 1 205 ? 1.828 15.945 11.266 1 96.5 205 THR A O 1
ATOM 1611 N N . GLY A 1 206 ? 0.146 14.461 11.273 1 93.5 206 GLY A N 1
ATOM 1612 C CA . GLY A 1 206 ? -0.573 15.203 12.305 1 93.5 206 GLY A CA 1
ATOM 1613 C C . GLY A 1 206 ? 0.237 15.398 13.57 1 93.5 206 GLY A C 1
ATOM 1614 O O . GLY A 1 206 ? 0.333 16.516 14.078 1 93.5 206 GLY A O 1
ATOM 1615 N N . SER A 1 207 ? 0.86 14.367 14.023 1 91.25 207 SER A N 1
ATOM 1616 C CA . SER A 1 207 ? 1.566 14.406 15.297 1 91.25 207 SER A CA 1
ATOM 1617 C C . SER A 1 207 ? 2.736 15.383 15.25 1 91.25 207 SER A C 1
ATOM 1619 O O . SER A 1 207 ? 3.111 15.961 16.281 1 91.25 207 SER A O 1
ATOM 1621 N N . ALA A 1 208 ? 3.369 15.555 14.125 1 95.94 208 ALA A N 1
ATOM 1622 C CA . ALA A 1 208 ? 4.48 16.5 13.992 1 95.94 208 ALA A CA 1
ATOM 1623 C C . ALA A 1 208 ? 4.039 17.922 14.312 1 95.94 208 ALA A C 1
ATOM 1625 O O . ALA A 1 208 ? 4.84 18.734 14.766 1 95.94 208 ALA A O 1
ATOM 1626 N N . HIS A 1 209 ? 2.797 18.156 14.117 1 97.62 209 HIS A N 1
ATOM 1627 C CA . HIS A 1 209 ? 2.289 19.516 14.297 1 97.62 209 HIS A CA 1
ATOM 1628 C C . HIS A 1 209 ? 2.041 19.828 15.766 1 97.62 209 HIS A C 1
ATOM 1630 O O . HIS A 1 209 ? 1.828 20.984 16.141 1 97.62 209 HIS A O 1
ATOM 1636 N N . SER A 1 210 ? 2.086 18.766 16.562 1 96.69 210 SER A N 1
ATOM 1637 C CA . SER A 1 210 ? 2.109 19.016 18 1 96.69 210 SER A CA 1
ATOM 1638 C C . SER A 1 210 ? 3.369 19.781 18.406 1 96.69 210 SER A C 1
ATOM 1640 O O . SER A 1 210 ? 3.369 20.5 19.406 1 96.69 210 SER A O 1
ATOM 1642 N N . MET A 1 211 ? 4.441 19.641 17.688 1 97.31 211 MET A N 1
ATOM 1643 C CA . MET A 1 211 ? 5.68 20.375 17.906 1 97.31 211 MET A CA 1
ATOM 1644 C C . MET A 1 211 ? 5.723 21.641 17.078 1 97.31 211 MET A C 1
ATOM 1646 O O . MET A 1 211 ? 6.164 22.688 17.547 1 97.31 211 MET A O 1
ATOM 1650 N N . LEU A 1 212 ? 5.211 21.531 15.883 1 98.5 212 LEU A N 1
ATOM 1651 C CA . LEU A 1 212 ? 5.352 22.625 14.922 1 98.5 212 LEU A CA 1
ATOM 1652 C C . LEU A 1 212 ? 4.48 23.812 15.32 1 98.5 212 LEU A C 1
ATOM 1654 O O . LEU A 1 212 ? 4.914 24.969 15.227 1 98.5 212 LEU A O 1
ATOM 1658 N N . ILE A 1 213 ? 3.311 23.562 15.773 1 98.69 213 ILE A N 1
ATOM 1659 C CA . ILE A 1 213 ? 2.348 24.625 16.016 1 98.69 213 ILE A CA 1
ATOM 1660 C C . ILE A 1 213 ? 2.846 25.516 17.156 1 98.69 213 ILE A C 1
ATOM 1662 O O . ILE A 1 213 ? 2.953 26.734 16.984 1 98.69 213 ILE A O 1
ATOM 1666 N N . PRO A 1 214 ? 3.199 24.969 18.281 1 98.19 214 PRO A N 1
ATOM 1667 C CA . PRO A 1 214 ? 3.678 25.891 19.312 1 98.19 214 PRO A CA 1
ATOM 1668 C C . PRO A 1 214 ? 4.949 2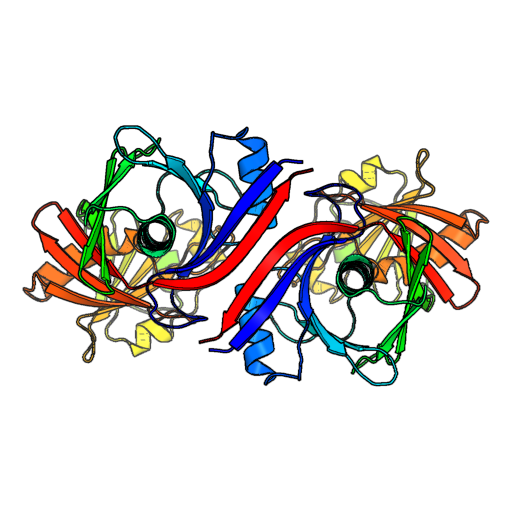6.625 18.906 1 98.19 214 PRO A C 1
ATOM 1670 O O . PRO A 1 214 ? 5.094 27.812 19.203 1 98.19 214 PRO A O 1
ATOM 1673 N N . TRP A 1 215 ? 5.82 26 18.25 1 97.88 215 TRP A N 1
ATOM 1674 C CA . TRP A 1 215 ? 7.074 26.656 17.891 1 97.88 215 TRP A CA 1
ATOM 1675 C C . TRP A 1 215 ? 6.836 27.781 16.891 1 97.88 215 TRP A C 1
ATOM 1677 O O . TRP A 1 215 ? 7.266 28.922 17.125 1 97.88 215 TRP A O 1
ATOM 1687 N N . TRP A 1 216 ? 6.145 27.531 15.844 1 98.44 216 TRP A N 1
ATOM 1688 C CA . TRP A 1 216 ? 5.875 28.547 14.844 1 98.44 216 TRP A CA 1
ATOM 1689 C C . TRP A 1 216 ? 4.953 29.625 15.406 1 98.44 216 TRP A C 1
ATOM 1691 O O . TRP A 1 216 ? 5.059 30.797 15.039 1 98.44 216 TRP A O 1
ATOM 1701 N N . GLY A 1 217 ? 4.02 29.156 16.234 1 98.31 217 GLY A N 1
ATOM 1702 C CA . GLY A 1 217 ? 3.184 30.156 16.891 1 98.31 217 GLY A CA 1
ATOM 1703 C C . GLY A 1 217 ? 3.979 31.203 17.641 1 98.31 217 GLY A C 1
ATOM 1704 O O . GLY A 1 217 ? 3.719 32.406 17.516 1 98.31 217 GLY A O 1
ATOM 1705 N N . GLU A 1 218 ? 4.867 30.766 18.375 1 97.5 218 GLU A N 1
ATOM 1706 C CA . GLU A 1 218 ? 5.734 31.688 19.109 1 97.5 218 GLU A CA 1
ATOM 1707 C C . GLU A 1 218 ? 6.578 32.531 18.156 1 97.5 218 GLU A C 1
ATOM 1709 O O . GLU A 1 218 ? 6.68 33.75 18.328 1 97.5 218 GLU A O 1
ATOM 1714 N N . LYS A 1 219 ? 7.129 31.906 17.234 1 97.25 219 LYS A N 1
ATOM 1715 C CA . LYS A 1 219 ? 8.031 32.594 16.312 1 97.25 219 LYS A CA 1
ATOM 1716 C C . LYS A 1 219 ? 7.297 33.656 15.508 1 97.25 219 LYS A C 1
ATOM 1718 O O . LYS A 1 219 ? 7.844 34.719 15.25 1 97.25 219 LYS A O 1
ATOM 1723 N N . LEU A 1 220 ? 6.105 33.344 15.172 1 97.75 220 LEU A N 1
ATOM 1724 C CA . LEU A 1 220 ? 5.355 34.25 14.281 1 97.75 220 LEU A CA 1
ATOM 1725 C C . LEU A 1 220 ? 4.426 35.156 15.078 1 97.75 220 LEU A C 1
ATOM 1727 O O . LEU A 1 220 ? 3.865 36.094 14.531 1 97.75 220 LEU A O 1
ATOM 1731 N N . GLY A 1 221 ? 4.273 34.875 16.297 1 97.81 221 GLY A N 1
ATOM 1732 C CA . GLY A 1 221 ? 3.314 35.625 17.109 1 97.81 221 GLY A CA 1
ATOM 1733 C C . GLY A 1 221 ? 1.873 35.375 16.703 1 97.81 221 GLY A C 1
ATOM 1734 O O . GLY A 1 221 ? 1.061 36.281 16.672 1 97.81 221 GLY A O 1
ATOM 1735 N N . LYS A 1 222 ? 1.564 34.125 16.312 1 98 222 LYS A N 1
ATOM 1736 C CA . LYS A 1 222 ? 0.234 33.75 15.844 1 98 222 LYS A CA 1
ATOM 1737 C C . LYS A 1 222 ? -0.299 32.531 16.641 1 98 222 LYS A C 1
ATOM 1739 O O . LYS A 1 222 ? 0.469 31.672 17.047 1 98 222 LYS A O 1
ATOM 1744 N N . THR A 1 223 ? -1.602 32.469 16.781 1 98.38 223 THR A N 1
ATOM 1745 C CA . THR A 1 223 ? -2.23 31.312 17.391 1 98.38 223 THR A CA 1
ATOM 1746 C C . THR A 1 223 ? -3.053 30.531 16.359 1 98.38 223 THR A C 1
ATOM 1748 O O . THR A 1 223 ? -3.451 29.391 16.609 1 98.38 223 THR A O 1
ATOM 1751 N N . THR A 1 224 ? -3.369 31.156 15.281 1 98.44 224 THR A N 1
ATOM 1752 C CA . THR A 1 224 ? -4.012 30.531 14.125 1 98.44 224 THR A CA 1
ATOM 1753 C C . THR A 1 224 ? -3.109 30.594 12.898 1 98.44 224 THR A C 1
ATOM 1755 O O . THR A 1 224 ? -2.617 31.672 12.539 1 98.44 224 THR A O 1
ATOM 1758 N N . MET A 1 225 ? -2.848 29.438 12.32 1 98.69 225 MET A N 1
ATOM 1759 C CA . MET A 1 225 ? -1.913 29.344 11.203 1 98.69 225 MET A CA 1
ATOM 1760 C C . MET A 1 225 ? -2.4 28.344 10.164 1 98.69 225 MET A C 1
ATOM 1762 O O . MET A 1 225 ? -3.232 27.484 10.469 1 98.69 225 MET A O 1
ATOM 1766 N N . MET A 1 226 ? -1.981 28.562 8.945 1 98.56 226 MET A N 1
ATOM 1767 C CA . MET A 1 226 ? -2.123 27.594 7.859 1 98.56 226 MET A CA 1
ATOM 1768 C C . MET A 1 226 ? -0.774 26.969 7.5 1 98.56 226 MET A C 1
ATOM 1770 O O . MET A 1 226 ? 0.219 27.688 7.352 1 98.56 226 MET A O 1
ATOM 1774 N N . ALA A 1 227 ? -0.757 25.688 7.48 1 98.81 227 ALA A N 1
ATOM 1775 C CA . ALA A 1 227 ? 0.475 24.969 7.156 1 98.81 227 ALA A CA 1
ATOM 1776 C C . ALA A 1 227 ? 0.26 24.016 5.992 1 98.81 227 ALA A C 1
ATOM 1778 O O . ALA A 1 227 ? -0.876 23.641 5.688 1 98.81 227 ALA A O 1
ATOM 1779 N N . ARG A 1 228 ? 1.338 23.656 5.293 1 98.69 228 ARG A N 1
ATOM 1780 C CA . ARG A 1 228 ? 1.33 22.609 4.27 1 98.69 228 ARG A CA 1
ATOM 1781 C C . ARG A 1 228 ? 2.539 21.703 4.41 1 98.69 228 ARG A C 1
ATOM 1783 O O . ARG A 1 228 ? 3.672 22.172 4.543 1 98.69 228 ARG A O 1
ATOM 1790 N N . GLN A 1 229 ? 2.289 20.438 4.566 1 98.69 229 GLN A N 1
ATOM 1791 C CA . GLN A 1 229 ? 3.4 19.5 4.363 1 98.69 229 GLN A CA 1
ATOM 1792 C C . GLN A 1 229 ? 3.652 19.266 2.877 1 98.69 229 GLN A C 1
ATOM 1794 O O . GLN A 1 229 ? 2.762 18.812 2.156 1 98.69 229 GLN A O 1
ATOM 1799 N N . VAL A 1 230 ? 4.852 19.578 2.447 1 98.5 230 VAL A N 1
ATOM 1800 C CA . VAL A 1 230 ? 5.152 19.625 1.021 1 98.5 230 VAL A CA 1
ATOM 1801 C C . VAL A 1 230 ? 5.867 18.359 0.59 1 98.5 230 VAL A C 1
ATOM 1803 O O . VAL A 1 230 ? 6.898 18.406 -0.084 1 98.5 230 VAL A O 1
ATOM 1806 N N . SER A 1 231 ? 5.348 17.219 1.017 1 97.44 231 SER A N 1
ATOM 1807 C CA . SER A 1 231 ? 5.75 15.914 0.488 1 97.44 231 SER A CA 1
ATOM 1808 C C . SER A 1 231 ? 5.262 15.727 -0.946 1 97.44 231 SER A C 1
ATOM 1810 O O . SER A 1 231 ? 4.621 16.625 -1.51 1 97.44 231 SER A O 1
ATOM 1812 N N . ALA A 1 232 ? 5.531 14.633 -1.579 1 94.62 232 ALA A N 1
ATOM 1813 C CA . ALA A 1 232 ? 5.098 14.352 -2.945 1 94.62 232 ALA A CA 1
ATOM 1814 C C . ALA A 1 232 ? 3.578 14.414 -3.062 1 94.62 232 ALA A C 1
ATOM 1816 O O . ALA A 1 232 ? 3.047 14.883 -4.074 1 94.62 232 ALA A O 1
ATOM 1817 N N . ARG A 1 233 ? 2.822 13.984 -2.039 1 96.62 233 ARG A N 1
ATOM 1818 C CA . ARG A 1 233 ? 1.363 14.008 -2.053 1 96.62 233 ARG A CA 1
ATOM 1819 C C . ARG A 1 233 ? 0.837 15.359 -1.569 1 96.62 233 ARG A C 1
ATOM 1821 O O . ARG A 1 233 ? -0.142 15.875 -2.109 1 96.62 233 ARG A O 1
ATOM 1828 N N . GLY A 1 234 ? 1.579 15.93 -0.581 1 97.69 234 GLY A N 1
ATOM 1829 C CA . GLY A 1 234 ? 1.185 17.219 -0.026 1 97.69 234 GLY A CA 1
ATOM 1830 C C . GLY A 1 234 ? -0.063 17.141 0.834 1 97.69 234 GLY A C 1
ATOM 1831 O O . GLY A 1 234 ? -0.824 16.172 0.746 1 97.69 234 GLY A O 1
ATOM 1832 N N . GLY A 1 235 ? -0.228 18.094 1.674 1 98.25 235 GLY A N 1
ATOM 1833 C CA . GLY A 1 235 ? -1.425 18.203 2.492 1 98.25 235 GLY A CA 1
ATOM 1834 C C . GLY A 1 235 ? -1.501 19.516 3.254 1 98.25 235 GLY A C 1
ATOM 1835 O O . GLY A 1 235 ? -0.474 20.062 3.662 1 98.25 235 GLY A O 1
ATOM 1836 N N . ASP A 1 236 ? -2.707 20.016 3.418 1 98.12 236 ASP A N 1
ATOM 1837 C CA . ASP A 1 236 ? -2.961 21.281 4.109 1 98.12 236 ASP A CA 1
ATOM 1838 C C . ASP A 1 236 ? -3.514 21.031 5.512 1 98.12 236 ASP A C 1
ATOM 1840 O O . ASP A 1 236 ? -4.332 20.141 5.715 1 98.12 236 ASP A O 1
ATOM 1844 N N . LEU A 1 237 ? -3.016 21.875 6.395 1 98.69 237 LEU A N 1
ATOM 1845 C CA . LEU A 1 237 ? -3.445 21.781 7.785 1 98.69 237 LEU A CA 1
ATOM 1846 C C . LEU A 1 237 ? -3.824 23.141 8.336 1 98.69 237 LEU A C 1
ATOM 1848 O O . LEU A 1 237 ? -3.09 24.125 8.148 1 98.69 237 LEU A O 1
ATOM 1852 N N . ARG A 1 238 ? -5.031 23.281 8.93 1 98.69 238 ARG A N 1
ATOM 1853 C CA . ARG A 1 238 ? -5.367 24.406 9.781 1 98.69 238 ARG A CA 1
ATOM 1854 C C . ARG A 1 238 ? -4.855 24.203 11.203 1 98.69 238 ARG A C 1
ATOM 1856 O O . ARG A 1 238 ? -5.164 23.188 11.836 1 98.69 238 ARG A O 1
ATOM 1863 N N . CYS A 1 239 ? -4.07 25.172 11.688 1 98.62 239 CYS A N 1
ATOM 1864 C CA . CYS A 1 239 ? -3.381 25.031 12.961 1 98.62 239 CYS A CA 1
ATOM 1865 C C . CYS A 1 239 ? -3.875 26.062 13.969 1 98.62 239 CYS A C 1
ATOM 1867 O O . CYS A 1 239 ? -3.961 27.25 13.648 1 98.62 239 CYS A O 1
ATOM 1869 N N . GLN A 1 240 ? -4.184 25.625 15.102 1 98.56 240 GLN A N 1
ATOM 1870 C CA . GLN A 1 240 ? -4.5 26.516 16.219 1 98.56 240 GLN A CA 1
ATOM 1871 C C . GLN A 1 240 ? -3.723 26.141 17.469 1 98.56 240 GLN A C 1
ATOM 1873 O O . GLN A 1 240 ? -3.678 24.969 17.844 1 98.56 240 GLN A O 1
ATOM 1878 N N . TRP A 1 241 ? -3.186 27.109 18.062 1 98.31 241 TRP A N 1
ATOM 1879 C CA . TRP A 1 241 ? -2.461 26.953 19.312 1 98.31 241 TRP A CA 1
ATOM 1880 C C . TRP A 1 241 ? -3.309 27.406 20.5 1 98.31 241 TRP A C 1
ATOM 1882 O O . TRP A 1 241 ? -3.705 28.578 20.562 1 98.31 241 TRP A O 1
ATOM 1892 N N . GLN A 1 242 ? -3.551 26.516 21.375 1 97.19 242 GLN A N 1
ATOM 1893 C CA . GLN A 1 242 ? -4.363 26.812 22.547 1 97.19 242 GLN A CA 1
ATOM 1894 C C . GLN A 1 242 ? -3.652 26.391 23.828 1 97.19 242 GLN A C 1
ATOM 1896 O O . GLN A 1 242 ? -4.078 25.453 24.5 1 97.19 242 GLN A O 1
ATOM 1901 N N . GLY A 1 243 ? -2.691 27.094 24.141 1 95.62 243 GLY A N 1
ATOM 1902 C CA . GLY A 1 243 ? -1.935 26.812 25.344 1 95.62 243 GLY A CA 1
ATOM 1903 C C . GLY A 1 243 ? -1.245 25.453 25.297 1 95.62 243 GLY A C 1
ATOM 1904 O O . GLY A 1 243 ? -0.303 25.266 24.531 1 95.62 243 GLY A O 1
ATOM 1905 N N . ASP A 1 244 ? -1.844 24.594 26.078 1 96.81 244 ASP A N 1
ATOM 1906 C CA . ASP A 1 244 ? -1.207 23.281 26.188 1 96.81 244 ASP A CA 1
ATOM 1907 C C . ASP A 1 244 ? -1.793 22.297 25.172 1 96.81 244 ASP A C 1
ATOM 1909 O O . ASP A 1 244 ? -1.433 21.125 25.156 1 96.81 244 ASP A O 1
ATOM 1913 N N . ARG A 1 245 ? -2.648 22.859 24.328 1 97.25 245 ARG A N 1
ATOM 1914 C CA . ARG A 1 245 ? -3.273 22.047 23.281 1 97.25 245 ARG A CA 1
ATOM 1915 C C . ARG A 1 245 ? -3.025 22.625 21.906 1 97.25 245 ARG A C 1
ATOM 1917 O O . ARG A 1 245 ? -2.846 23.844 21.766 1 97.25 245 ARG A O 1
ATOM 1924 N N . VAL A 1 246 ? -2.963 21.797 20.938 1 98.06 246 VAL A N 1
ATOM 1925 C CA . VAL A 1 246 ? -2.982 22.219 19.547 1 98.06 246 VAL A CA 1
ATOM 1926 C C . VAL A 1 246 ? -4.156 21.562 18.828 1 98.06 246 VAL A C 1
ATOM 1928 O O . VAL A 1 246 ? -4.473 20.391 19.062 1 98.06 246 VAL A O 1
ATOM 1931 N N . LEU A 1 247 ? -4.844 22.359 18.062 1 98.5 247 LEU A N 1
ATOM 1932 C CA . LEU A 1 247 ? -5.898 21.891 17.156 1 98.5 247 LEU A CA 1
ATOM 1933 C C . LEU A 1 247 ? -5.395 21.812 15.727 1 98.5 247 LEU A C 1
ATOM 1935 O O . LEU A 1 247 ? -4.863 22.797 15.195 1 98.5 247 LEU A O 1
ATOM 1939 N N . ILE A 1 248 ? -5.516 20.641 15.172 1 98.69 248 ILE A N 1
ATOM 1940 C CA . ILE A 1 248 ? -4.984 20.344 13.844 1 98.69 248 ILE A CA 1
ATOM 1941 C C . ILE A 1 248 ? -6.125 19.953 12.914 1 98.69 248 ILE A C 1
ATOM 1943 O O . ILE A 1 248 ? -6.684 18.859 13.031 1 98.69 248 ILE A O 1
ATOM 1947 N N . GLY A 1 249 ? -6.445 20.844 11.977 1 98.62 249 GLY A N 1
ATOM 1948 C CA . GLY A 1 249 ? -7.562 20.625 11.07 1 98.62 249 GLY A CA 1
ATOM 1949 C C . GLY A 1 249 ? -7.129 20.141 9.695 1 98.62 249 GLY A C 1
ATOM 1950 O O . GLY A 1 249 ? -6.117 20.594 9.164 1 98.62 249 GLY A O 1
ATOM 1951 N N . GLY A 1 250 ? -7.828 19.25 9.172 1 98.62 250 GLY A N 1
ATOM 1952 C CA . GLY A 1 250 ? -7.645 18.781 7.809 1 98.62 250 GLY A CA 1
ATOM 1953 C C . GLY A 1 250 ? -8.93 18.297 7.164 1 98.62 250 GLY A C 1
ATOM 1954 O O . GLY A 1 250 ? -9.898 17.969 7.863 1 98.62 250 GLY A O 1
ATOM 1955 N N . GLN A 1 251 ? -9.023 18.375 5.855 1 98.56 251 GLN A N 1
ATOM 1956 C CA . GLN A 1 251 ? -10.102 17.734 5.105 1 98.56 251 GLN A CA 1
ATOM 1957 C C . GLN A 1 251 ? -9.758 16.297 4.77 1 98.56 251 GLN A C 1
ATOM 1959 O O . GLN A 1 251 ? -8.648 15.828 5.047 1 98.56 251 GLN A O 1
ATOM 1964 N N . ALA A 1 252 ? -10.727 15.555 4.32 1 98.5 252 ALA A N 1
ATOM 1965 C CA . ALA A 1 252 ? -10.516 14.156 3.957 1 98.5 252 ALA A CA 1
ATOM 1966 C C . ALA A 1 252 ? -11.344 13.781 2.73 1 98.5 252 ALA A C 1
ATOM 1968 O O . ALA A 1 252 ? -12.461 14.266 2.557 1 98.5 252 ALA A O 1
ATOM 1969 N N . THR A 1 253 ? -10.852 12.961 1.896 1 98.44 253 THR A N 1
ATOM 1970 C CA . THR A 1 253 ? -11.508 12.5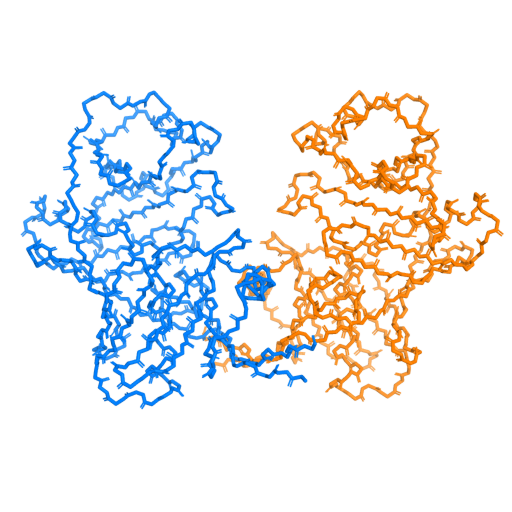08 0.675 1 98.44 253 THR A CA 1
ATOM 1971 C C . THR A 1 253 ? -11.523 10.984 0.605 1 98.44 253 THR A C 1
ATOM 1973 O O . THR A 1 253 ? -10.477 10.336 0.688 1 98.44 253 THR A O 1
ATOM 1976 N N . THR A 1 254 ? -12.727 10.414 0.516 1 98.56 254 THR A N 1
ATOM 1977 C CA . THR A 1 254 ? -12.844 8.969 0.338 1 98.56 254 THR A CA 1
ATOM 1978 C C . THR A 1 254 ? -12.398 8.562 -1.062 1 98.56 254 THR A C 1
ATOM 1980 O O . THR A 1 254 ? -12.938 9.047 -2.059 1 98.56 254 THR A O 1
ATOM 1983 N N . TYR A 1 255 ? -11.445 7.727 -1.123 1 98.69 255 TYR A N 1
ATOM 1984 C CA . TYR A 1 255 ? -10.938 7.219 -2.393 1 98.69 255 TYR A CA 1
ATOM 1985 C C . TYR A 1 255 ? -11.617 5.91 -2.771 1 98.69 255 TYR A C 1
ATOM 1987 O O . TYR A 1 255 ? -11.961 5.695 -3.938 1 98.69 255 TYR A O 1
ATOM 1995 N N . LEU A 1 256 ? -11.766 5.012 -1.816 1 98.81 256 LEU A N 1
ATOM 1996 C CA . LEU A 1 256 ? -12.289 3.67 -2.041 1 98.81 256 LEU A CA 1
ATOM 1997 C C . LEU A 1 256 ? -13.234 3.258 -0.917 1 98.81 256 LEU A C 1
ATOM 1999 O O . LEU A 1 256 ? -12.945 3.496 0.259 1 98.81 256 LEU A O 1
ATOM 2003 N N . ARG A 1 257 ? -14.43 2.723 -1.243 1 98.69 257 ARG A N 1
ATOM 2004 C CA . ARG A 1 257 ? -15.352 2.064 -0.322 1 98.69 257 ARG A CA 1
ATOM 2005 C C . ARG A 1 257 ? -15.609 0.623 -0.747 1 98.69 257 ARG A C 1
ATOM 2007 O O . ARG A 1 257 ? -15.852 0.352 -1.925 1 98.69 257 ARG A O 1
ATOM 2014 N N . GLY A 1 258 ? -15.484 -0.288 0.24 1 98.69 258 GLY A N 1
ATOM 2015 C CA . GLY A 1 258 ? -15.719 -1.674 -0.134 1 98.69 258 GLY A CA 1
ATOM 2016 C C . GLY A 1 258 ? -15.953 -2.582 1.059 1 98.69 258 GLY A C 1
ATOM 2017 O O . GLY A 1 258 ? -16.266 -2.107 2.152 1 98.69 258 GLY A O 1
ATOM 2018 N N . THR A 1 259 ? -15.953 -3.896 0.819 1 98.75 259 THR A N 1
ATOM 2019 C CA . THR A 1 259 ? -16.172 -4.941 1.814 1 98.75 259 THR A CA 1
ATOM 2020 C C . THR A 1 259 ? -15.023 -5.953 1.787 1 98.75 259 THR A C 1
ATOM 2022 O O . THR A 1 259 ? -14.656 -6.453 0.722 1 98.75 259 THR A O 1
ATOM 2025 N N . VAL A 1 260 ? -14.43 -6.137 2.924 1 98.69 260 VAL A N 1
ATOM 2026 C CA . VAL A 1 260 ? -13.469 -7.215 3.127 1 98.69 260 VAL A CA 1
ATOM 2027 C C . VAL A 1 260 ? -14.211 -8.516 3.441 1 98.69 260 VAL A C 1
ATOM 2029 O O . VAL A 1 260 ? -15.148 -8.523 4.238 1 98.69 260 VAL A O 1
ATOM 2032 N N . TYR A 1 261 ? -13.805 -9.594 2.797 1 98.25 261 TYR A N 1
ATOM 2033 C CA . TYR A 1 261 ? -14.344 -10.93 3.045 1 98.25 261 TYR A CA 1
ATOM 2034 C C . TYR A 1 261 ? -13.32 -11.812 3.746 1 98.25 261 TYR A C 1
ATOM 2036 O O . TYR A 1 261 ? -12.422 -12.359 3.105 1 98.25 261 TYR A O 1
ATOM 2044 N N . LEU A 1 262 ? -13.508 -11.922 5.047 1 95.56 262 LEU A N 1
ATOM 2045 C CA . LEU A 1 262 ? -12.609 -12.789 5.805 1 95.56 262 LEU A CA 1
ATOM 2046 C C . LEU A 1 262 ? -13.117 -14.227 5.824 1 95.56 262 LEU A C 1
ATOM 2048 O O . LEU A 1 262 ? -14.234 -14.484 6.289 1 95.56 262 LEU A O 1
ATOM 2052 N N . ARG A 1 263 ? -12.328 -15.125 5.176 1 85.44 263 ARG A N 1
ATOM 2053 C CA . ARG A 1 263 ? -12.695 -16.531 5.066 1 85.44 263 ARG A CA 1
ATOM 2054 C C . ARG A 1 263 ? -11.805 -17.406 5.945 1 85.44 263 ARG A C 1
ATOM 2056 O O . ARG A 1 263 ? -10.664 -17.047 6.223 1 85.44 263 ARG A O 1
ATOM 2063 N N . MET B 1 1 ? -17.25 12.883 -11.203 1 85.5 1 MET B N 1
ATOM 2064 C CA . MET B 1 1 ? -16.75 11.773 -10.383 1 85.5 1 MET B CA 1
ATOM 2065 C C . MET B 1 1 ? -16.891 10.445 -11.117 1 85.5 1 MET B C 1
ATOM 2067 O O . MET B 1 1 ? -17.953 10.164 -11.695 1 85.5 1 MET B O 1
ATOM 2071 N N . GLN B 1 2 ? -15.789 9.797 -11.289 1 94.25 2 GLN B N 1
ATOM 2072 C CA . GLN B 1 2 ? -15.773 8.508 -11.969 1 94.25 2 GLN B CA 1
ATOM 2073 C C . GLN B 1 2 ? -15.664 7.363 -10.969 1 94.25 2 GLN B C 1
ATOM 2075 O O . GLN B 1 2 ? -14.867 7.426 -10.023 1 94.25 2 GLN B O 1
ATOM 2080 N N . GLU B 1 3 ? -16.578 6.387 -11.148 1 98 3 GLU B N 1
ATOM 2081 C CA . GLU B 1 3 ? -16.562 5.203 -10.297 1 98 3 GLU B CA 1
ATOM 2082 C C . GLU B 1 3 ? -15.922 4.012 -11.008 1 98 3 GLU B C 1
ATOM 2084 O O . GLU B 1 3 ? -16.234 3.736 -12.164 1 98 3 GLU B O 1
ATOM 2089 N N . ILE B 1 4 ? -15.016 3.361 -10.375 1 98.5 4 ILE B N 1
ATOM 2090 C CA . ILE B 1 4 ? -14.312 2.203 -10.906 1 98.5 4 ILE B CA 1
ATOM 2091 C C . ILE B 1 4 ? -14.398 1.043 -9.922 1 98.5 4 ILE B C 1
ATOM 2093 O O . ILE B 1 4 ? -14.062 1.197 -8.742 1 98.5 4 ILE B O 1
ATOM 2097 N N . GLN B 1 5 ? -14.844 -0.075 -10.375 1 98.62 5 GLN B N 1
ATOM 2098 C CA . GLN B 1 5 ? -14.836 -1.252 -9.516 1 98.62 5 GLN B CA 1
ATOM 2099 C C . GLN B 1 5 ? -13.422 -1.641 -9.117 1 98.62 5 GLN B C 1
ATOM 2101 O O . GLN B 1 5 ? -12.477 -1.432 -9.875 1 98.62 5 GLN B O 1
ATOM 2106 N N . PHE B 1 6 ? -13.305 -2.186 -7.934 1 98.88 6 PHE B N 1
ATOM 2107 C CA . PHE B 1 6 ? -12.016 -2.539 -7.348 1 98.88 6 PHE B CA 1
ATOM 2108 C C . PHE B 1 6 ? -12.078 -3.906 -6.68 1 98.88 6 PHE B C 1
ATOM 2110 O O . PHE B 1 6 ? -13.039 -4.207 -5.965 1 98.88 6 PHE B O 1
ATOM 2117 N N . TYR B 1 7 ? -11.078 -4.688 -6.902 1 98.94 7 TYR B N 1
ATOM 2118 C CA . TYR B 1 7 ? -10.906 -5.977 -6.242 1 98.94 7 TYR B CA 1
ATOM 2119 C C . TYR B 1 7 ? -9.492 -6.125 -5.691 1 98.94 7 TYR B C 1
ATOM 2121 O O . TYR B 1 7 ? -8.523 -5.711 -6.336 1 98.94 7 TYR B O 1
ATOM 2129 N N . LEU B 1 8 ? -9.336 -6.617 -4.52 1 98.88 8 LEU B N 1
ATOM 2130 C CA . LEU B 1 8 ? -8.078 -7.109 -3.979 1 98.88 8 LEU B CA 1
ATOM 2131 C C . LEU B 1 8 ? -8.102 -8.625 -3.832 1 98.88 8 LEU B C 1
ATOM 2133 O O . LEU B 1 8 ? -8.938 -9.172 -3.105 1 98.88 8 LEU B O 1
ATOM 2137 N N . VAL B 1 9 ? -7.219 -9.305 -4.551 1 98.81 9 VAL B N 1
ATOM 2138 C CA . VAL B 1 9 ? -7.281 -10.75 -4.707 1 98.81 9 VAL B CA 1
ATOM 2139 C C . VAL B 1 9 ? -5.961 -11.375 -4.258 1 98.81 9 VAL B C 1
ATOM 2141 O O . VAL B 1 9 ? -4.883 -10.875 -4.598 1 98.81 9 VAL B O 1
ATOM 2144 N N . ASP B 1 10 ? -6.039 -12.367 -3.438 1 98.62 10 ASP B N 1
ATOM 2145 C CA . ASP B 1 10 ? -4.891 -13.219 -3.137 1 98.62 10 ASP B CA 1
ATOM 2146 C C . ASP B 1 10 ? -4.746 -14.336 -4.168 1 98.62 10 ASP B C 1
ATOM 2148 O O . ASP B 1 10 ? -5.438 -15.352 -4.094 1 98.62 10 ASP B O 1
ATOM 2152 N N . ALA B 1 11 ? -3.803 -14.117 -5.094 1 98.62 11 ALA B N 1
ATOM 2153 C CA . ALA B 1 11 ? -3.543 -15.094 -6.145 1 98.62 11 ALA B CA 1
ATOM 2154 C C . ALA B 1 11 ? -2.631 -16.203 -5.645 1 98.62 11 ALA B C 1
ATOM 2156 O O . ALA B 1 11 ? -1.732 -15.969 -4.832 1 98.62 11 ALA B O 1
ATOM 2157 N N . PHE B 1 12 ? -2.916 -17.406 -6.113 1 98.62 12 PHE B N 1
ATOM 2158 C CA . PHE B 1 12 ? -2.203 -18.625 -5.766 1 98.62 12 PHE B CA 1
ATOM 2159 C C . PHE B 1 12 ? -2.465 -19.016 -4.316 1 98.62 12 PHE B C 1
ATOM 2161 O O . PHE B 1 12 ? -1.574 -19.531 -3.633 1 98.62 12 PHE B O 1
ATOM 2168 N N . SER B 1 13 ? -3.67 -18.703 -3.879 1 98.19 13 SER B N 1
ATOM 2169 C CA . SER B 1 13 ? -4.098 -19.109 -2.543 1 98.19 13 SER B CA 1
ATOM 2170 C C . SER B 1 13 ? -5.602 -19.375 -2.5 1 98.19 13 SER B C 1
ATOM 2172 O O . SER B 1 13 ? -6.383 -18.641 -3.113 1 98.19 13 SER B O 1
ATOM 2174 N N . ASP B 1 14 ? -5.996 -20.375 -1.723 1 97.44 14 ASP B N 1
ATOM 2175 C CA . ASP B 1 14 ? -7.41 -20.672 -1.516 1 97.44 14 ASP B CA 1
ATOM 2176 C C . ASP B 1 14 ? -7.91 -20.062 -0.205 1 97.44 14 ASP B C 1
ATOM 2178 O O . ASP B 1 14 ? -9.023 -20.359 0.234 1 97.44 14 ASP B O 1
ATOM 2182 N N . LYS B 1 15 ? -7.082 -19.281 0.414 1 96.81 15 LYS B N 1
ATOM 2183 C CA . LYS B 1 15 ? -7.473 -18.594 1.64 1 96.81 15 LYS B CA 1
ATOM 2184 C C . LYS B 1 15 ? -6.934 -17.156 1.661 1 96.81 15 LYS B C 1
ATOM 2186 O O . LYS B 1 15 ? -6.027 -16.828 0.896 1 96.81 15 LYS B O 1
ATOM 2191 N N . ASN B 1 16 ? -7.512 -16.312 2.553 1 97.56 16 ASN B N 1
ATOM 2192 C CA . ASN B 1 16 ? -6.996 -14.961 2.756 1 97.56 16 ASN B CA 1
ATOM 2193 C C . ASN B 1 16 ? -5.578 -14.984 3.324 1 97.56 16 ASN B C 1
ATOM 2195 O O . ASN B 1 16 ? -5.191 -15.938 4 1 97.56 16 ASN B O 1
ATOM 2199 N N . PHE B 1 17 ? -4.812 -13.984 3.068 1 97.81 17 PHE B N 1
ATOM 2200 C CA . PHE B 1 17 ? -3.502 -13.695 3.646 1 97.81 17 PHE B CA 1
ATOM 2201 C C . PHE B 1 17 ? -2.455 -14.664 3.119 1 97.81 17 PHE B C 1
ATOM 2203 O O . PHE B 1 17 ? -1.374 -14.797 3.697 1 97.81 17 PHE B O 1
ATOM 2210 N N . GLY B 1 18 ? -2.781 -15.438 2.045 1 97.88 18 GLY B N 1
ATOM 2211 C CA . GLY B 1 18 ? -1.824 -16.266 1.326 1 97.88 18 GLY B CA 1
ATOM 2212 C C . GLY B 1 18 ? -1.57 -15.781 -0.091 1 97.88 18 GLY B C 1
ATOM 2213 O O . GLY B 1 18 ? -2.17 -14.805 -0.538 1 97.88 18 GLY B O 1
ATOM 2214 N N . GLY B 1 19 ? -0.681 -16.453 -0.688 1 98.25 19 GLY B N 1
ATOM 2215 C CA . GLY B 1 19 ? -0.412 -16.141 -2.084 1 98.25 19 GLY B CA 1
ATOM 2216 C C . GLY B 1 19 ? 0.185 -14.766 -2.291 1 98.25 19 GLY B C 1
ATOM 2217 O O . GLY B 1 19 ? 1.01 -14.312 -1.492 1 98.25 19 GLY B O 1
ATOM 2218 N N . ASN B 1 20 ? -0.086 -14.281 -3.369 1 98.25 20 ASN B N 1
ATOM 2219 C CA . ASN B 1 20 ? 0.408 -12.984 -3.803 1 98.25 20 ASN B CA 1
ATOM 2220 C C . ASN B 1 20 ? -0.738 -12.023 -4.109 1 98.25 20 ASN B C 1
ATOM 2222 O O . ASN B 1 20 ? -1.5 -12.234 -5.055 1 98.25 20 ASN B O 1
ATOM 2226 N N . ALA B 1 21 ? -0.881 -10.93 -3.314 1 98 21 ALA B N 1
ATOM 2227 C CA . ALA B 1 21 ? -1.997 -10 -3.428 1 98 21 ALA B CA 1
ATOM 2228 C C . ALA B 1 21 ? -1.85 -9.117 -4.664 1 98 21 ALA B C 1
ATOM 2230 O O . ALA B 1 21 ? -0.75 -8.656 -4.98 1 98 21 ALA B O 1
ATOM 2231 N N . ALA B 1 22 ? -2.936 -8.867 -5.363 1 98.38 22 ALA B N 1
ATOM 2232 C CA . ALA B 1 22 ? -2.988 -7.957 -6.504 1 98.38 22 ALA B CA 1
ATOM 2233 C C . ALA B 1 22 ? -4.285 -7.152 -6.504 1 98.38 22 ALA B C 1
ATOM 2235 O O . ALA B 1 22 ? -5.355 -7.691 -6.219 1 98.38 22 ALA B O 1
ATOM 2236 N N . ALA B 1 23 ? -4.156 -5.863 -6.75 1 98.88 23 ALA B N 1
ATOM 2237 C CA . ALA B 1 23 ? -5.328 -5.035 -7.027 1 98.88 23 ALA B CA 1
ATOM 2238 C C . ALA B 1 23 ? -5.762 -5.172 -8.484 1 98.88 23 ALA B C 1
ATOM 2240 O O . ALA B 1 23 ? -4.926 -5.242 -9.383 1 98.88 23 ALA B O 1
ATOM 2241 N N . VAL B 1 24 ? -7.082 -5.262 -8.688 1 98.94 24 VAL B N 1
ATOM 2242 C CA . VAL B 1 24 ? -7.648 -5.402 -10.031 1 98.94 24 VAL B CA 1
ATOM 2243 C C . VAL B 1 24 ? -8.75 -4.367 -10.234 1 98.94 24 VAL B C 1
ATOM 2245 O O . VAL B 1 24 ? -9.695 -4.293 -9.438 1 98.94 24 VAL B O 1
ATOM 2248 N N . CYS B 1 25 ? -8.648 -3.592 -11.297 1 98.88 25 CYS B N 1
ATOM 2249 C CA . CYS B 1 25 ? -9.617 -2.551 -11.617 1 98.88 25 CYS B CA 1
ATOM 2250 C C . CYS B 1 25 ? -10.148 -2.717 -13.039 1 98.88 25 CYS B C 1
ATOM 2252 O O . CYS B 1 25 ? -9.453 -2.393 -14.008 1 98.88 25 CYS B O 1
ATOM 2254 N N . PRO B 1 26 ? -11.398 -3.211 -13.18 1 98.62 26 PRO B N 1
ATOM 2255 C CA . PRO B 1 26 ? -12.055 -3.137 -14.492 1 98.62 26 PRO B CA 1
ATOM 2256 C C . PRO B 1 26 ? -12.352 -1.703 -14.922 1 98.62 26 PRO B C 1
ATOM 2258 O O . PRO B 1 26 ? -12.844 -0.902 -14.125 1 98.62 26 PRO B O 1
ATOM 2261 N N . LEU B 1 27 ? -12 -1.449 -16.141 1 98.44 27 LEU B N 1
ATOM 2262 C CA . LEU B 1 27 ? -12.273 -0.135 -16.703 1 98.44 27 LEU B CA 1
ATOM 2263 C C . LEU B 1 27 ? -13.219 -0.248 -17.906 1 98.44 27 LEU B C 1
ATOM 2265 O O . LEU B 1 27 ? -13.164 -1.228 -18.656 1 98.44 27 LEU B O 1
ATOM 2269 N N . SER B 1 28 ? -14.133 0.758 -18.078 1 96.88 28 SER B N 1
ATOM 2270 C CA . SER B 1 28 ? -14.945 0.831 -19.281 1 96.88 28 SER B CA 1
ATOM 2271 C C . SER B 1 28 ? -14.125 1.306 -20.469 1 96.88 28 SER B C 1
ATOM 2273 O O . SER B 1 28 ? -14.398 0.921 -21.609 1 96.88 28 SER B O 1
ATOM 2275 N N . GLU B 1 29 ? -13.172 2.17 -20.234 1 97.12 29 GLU B N 1
ATOM 2276 C CA . GLU B 1 29 ? -12.18 2.678 -21.188 1 97.12 29 GLU B CA 1
ATOM 2277 C C . GLU B 1 29 ? -10.875 3.041 -20.484 1 97.12 29 GLU B C 1
ATOM 2279 O O . GLU B 1 29 ? -10.859 3.236 -19.266 1 97.12 29 GLU B O 1
ATOM 2284 N N . TRP B 1 30 ? -9.883 3.088 -21.266 1 97.88 30 TRP B N 1
ATOM 2285 C CA . TRP B 1 30 ? -8.578 3.381 -20.672 1 97.88 30 TRP B CA 1
ATOM 2286 C C . TRP B 1 30 ? -8.539 4.809 -20.141 1 97.88 30 TRP B C 1
ATOM 2288 O O . TRP B 1 30 ? -9.055 5.73 -20.766 1 97.88 30 TRP B O 1
ATOM 2298 N N . LEU B 1 31 ? -7.902 4.926 -18.969 1 98.25 31 LEU B N 1
ATOM 2299 C CA . LEU B 1 31 ? -7.559 6.227 -18.406 1 98.25 31 LEU B CA 1
ATOM 2300 C C . LEU B 1 31 ? -6.137 6.629 -18.797 1 98.25 31 LEU B C 1
ATOM 2302 O O . LEU B 1 31 ? -5.387 5.816 -19.328 1 98.25 31 LEU B O 1
ATOM 2306 N N . ALA B 1 32 ? -5.867 7.934 -18.547 1 97.88 32 ALA B N 1
ATOM 2307 C CA . ALA B 1 32 ? -4.508 8.414 -18.797 1 97.88 32 ALA B CA 1
ATOM 2308 C C . ALA B 1 32 ? -3.496 7.637 -17.953 1 97.88 32 ALA B C 1
ATOM 2310 O O . ALA B 1 32 ? -3.768 7.289 -16.812 1 97.88 32 ALA B O 1
ATOM 2311 N N . ASP B 1 33 ? -2.266 7.363 -18.547 1 98.06 33 ASP B N 1
ATOM 2312 C CA . ASP B 1 33 ? -1.224 6.57 -17.906 1 98.06 33 ASP B CA 1
ATOM 2313 C C . ASP B 1 33 ? -0.875 7.137 -16.531 1 98.06 33 ASP B C 1
ATOM 2315 O O . ASP B 1 33 ? -0.62 6.387 -15.586 1 98.06 33 ASP B O 1
ATOM 2319 N N . ASP B 1 34 ? -0.807 8.453 -16.406 1 97.69 34 ASP B N 1
ATOM 2320 C CA . ASP B 1 34 ? -0.452 9.062 -15.133 1 97.69 34 ASP B CA 1
ATOM 2321 C C . ASP B 1 34 ? -1.519 8.789 -14.07 1 97.69 34 ASP B C 1
ATOM 2323 O O . ASP B 1 34 ? -1.205 8.656 -12.891 1 97.69 34 ASP B O 1
ATOM 2327 N N . VAL B 1 35 ? -2.805 8.711 -14.453 1 98.12 35 VAL B N 1
ATOM 2328 C CA . VAL B 1 35 ? -3.885 8.391 -13.523 1 98.12 35 VAL B CA 1
ATOM 2329 C C . VAL B 1 35 ? -3.777 6.934 -13.086 1 98.12 35 VAL B C 1
ATOM 2331 O O . VAL B 1 35 ? -3.912 6.621 -11.898 1 98.12 35 VAL B O 1
ATOM 2334 N N . LEU B 1 36 ? -3.527 6.055 -14.055 1 98.69 36 LEU B N 1
ATOM 2335 C CA . LEU B 1 36 ? -3.344 4.645 -13.727 1 98.69 36 LEU B CA 1
ATOM 2336 C C . LEU B 1 36 ? -2.207 4.465 -12.727 1 98.69 36 LEU B C 1
ATOM 2338 O O . LEU B 1 36 ? -2.326 3.688 -11.773 1 98.69 36 LEU B O 1
ATOM 2342 N N . LEU B 1 37 ? -1.094 5.168 -12.969 1 98.38 37 LEU B N 1
ATOM 2343 C CA . LEU B 1 37 ? 0.047 5.082 -12.062 1 98.38 37 LEU B CA 1
ATOM 2344 C C . LEU B 1 37 ? -0.312 5.621 -10.688 1 98.38 37 LEU B C 1
ATOM 2346 O O . LEU B 1 37 ? 0.039 5.02 -9.664 1 98.38 37 LEU B O 1
ATOM 2350 N N . LYS B 1 38 ? -1.002 6.762 -10.562 1 98 38 LYS B N 1
ATOM 2351 C CA . LYS B 1 38 ? -1.434 7.309 -9.273 1 98 38 LYS B CA 1
ATOM 2352 C C . LYS B 1 38 ? -2.336 6.324 -8.539 1 98 38 LYS B C 1
ATOM 2354 O O . LYS B 1 38 ? -2.248 6.195 -7.312 1 98 38 LYS B O 1
ATOM 2359 N N . MET B 1 39 ? -3.252 5.645 -9.281 1 98.62 39 MET B N 1
ATOM 2360 C CA . MET B 1 39 ? -4.113 4.637 -8.672 1 98.62 39 MET B CA 1
ATOM 2361 C C . MET B 1 39 ? -3.287 3.48 -8.117 1 98.62 39 MET B C 1
ATOM 2363 O O . MET B 1 39 ? -3.525 3.021 -6.996 1 98.62 39 MET B O 1
ATOM 2367 N N . ALA B 1 40 ? -2.283 3.039 -8.898 1 98.31 40 ALA B N 1
ATOM 2368 C CA . ALA B 1 40 ? -1.415 1.959 -8.438 1 98.31 40 ALA B CA 1
ATOM 2369 C C . ALA B 1 40 ? -0.669 2.361 -7.164 1 98.31 40 ALA B C 1
ATOM 2371 O O . ALA B 1 40 ? -0.547 1.566 -6.23 1 98.31 40 ALA B O 1
ATOM 2372 N N . GLN B 1 41 ? -0.151 3.58 -7.117 1 96.5 41 GLN B N 1
ATOM 2373 C CA . GLN B 1 41 ? 0.542 4.105 -5.945 1 96.5 41 GLN B CA 1
ATOM 2374 C C . GLN B 1 41 ? -0.398 4.199 -4.746 1 96.5 41 GLN B C 1
ATOM 2376 O O . GLN B 1 41 ? -0.008 3.889 -3.619 1 96.5 41 GLN B O 1
ATOM 2381 N N . GLN B 1 42 ? -1.672 4.586 -5.031 1 97.75 42 GLN B N 1
ATOM 2382 C CA . GLN B 1 42 ? -2.676 4.684 -3.977 1 97.75 42 GLN B CA 1
ATOM 2383 C C . GLN B 1 42 ? -3.006 3.311 -3.402 1 97.75 42 GLN B C 1
ATOM 2385 O O . GLN B 1 42 ? -3.16 3.16 -2.188 1 97.75 42 GLN B O 1
ATOM 2390 N N . HIS B 1 43 ? -3.135 2.334 -4.27 1 98.25 43 HIS B N 1
ATOM 2391 C CA . HIS B 1 43 ? -3.475 0.98 -3.846 1 98.25 43 HIS B CA 1
ATOM 2392 C C . HIS B 1 43 ? -2.328 0.344 -3.066 1 98.25 43 HIS B C 1
ATOM 2394 O O . HIS B 1 43 ? -2.557 -0.493 -2.189 1 98.25 43 HIS B O 1
ATOM 2400 N N . ASN B 1 44 ? -1.094 0.747 -3.404 1 95.88 44 ASN B N 1
ATOM 2401 C CA . ASN B 1 44 ? 0.13 0.35 -2.717 1 95.88 44 ASN B CA 1
ATOM 2402 C C . ASN B 1 44 ? 0.264 -1.168 -2.643 1 95.88 44 ASN B C 1
ATOM 2404 O O . ASN B 1 44 ? 0.67 -1.71 -1.613 1 95.88 44 ASN B O 1
ATOM 2408 N N . GLN B 1 45 ? -0.236 -1.871 -3.598 1 96.5 45 GLN B N 1
ATOM 2409 C CA . GLN B 1 45 ? 0.049 -3.287 -3.801 1 96.5 45 GLN B CA 1
ATOM 2410 C C . GLN B 1 45 ? 1.243 -3.482 -4.73 1 96.5 45 GLN B C 1
ATOM 2412 O O . GLN B 1 45 ? 1.679 -2.539 -5.395 1 96.5 45 GLN B O 1
ATOM 2417 N N . SER B 1 46 ? 1.881 -4.668 -4.688 1 94.44 46 SER B N 1
ATOM 2418 C CA . SER B 1 46 ? 3.004 -4.902 -5.59 1 94.44 46 SER B CA 1
ATOM 2419 C C . SER B 1 46 ? 2.629 -4.59 -7.031 1 94.44 46 SER B C 1
ATOM 2421 O O . SER B 1 46 ? 3.414 -3.988 -7.77 1 94.44 46 SER B O 1
ATOM 2423 N N . GLU B 1 47 ? 1.374 -5.012 -7.418 1 96.62 47 GLU B N 1
ATOM 2424 C CA . GLU B 1 47 ? 0.857 -4.66 -8.734 1 96.62 47 GLU B CA 1
ATOM 2425 C C . GLU B 1 47 ? -0.631 -4.328 -8.672 1 96.62 47 GLU B C 1
ATOM 2427 O O . GLU B 1 47 ? -1.364 -4.891 -7.859 1 96.62 47 GLU B O 1
ATOM 2432 N N . THR B 1 48 ? -1.016 -3.451 -9.477 1 98.75 48 THR B N 1
ATOM 2433 C CA . THR B 1 48 ? -2.404 -3.205 -9.852 1 98.75 48 THR B CA 1
ATOM 2434 C C . THR B 1 48 ? -2.631 -3.527 -11.32 1 98.75 48 THR B C 1
ATOM 2436 O O . THR B 1 48 ? -1.902 -3.041 -12.188 1 98.75 48 THR B O 1
ATOM 2439 N N . ALA B 1 49 ? -3.58 -4.375 -11.555 1 98.88 49 ALA B N 1
ATOM 2440 C CA . ALA B 1 49 ? -3.979 -4.719 -12.914 1 98.88 49 ALA B CA 1
ATOM 2441 C C . ALA B 1 49 ? -5.207 -3.92 -13.344 1 98.88 49 ALA B C 1
ATOM 2443 O O . ALA B 1 49 ? -6.18 -3.816 -12.594 1 98.88 49 ALA B O 1
ATOM 2444 N N . PHE B 1 50 ? -5.09 -3.32 -14.5 1 98.88 50 PHE B N 1
ATOM 2445 C CA . PHE B 1 50 ? -6.211 -2.658 -15.156 1 98.88 50 PHE B CA 1
ATOM 2446 C C . PHE B 1 50 ? -6.586 -3.377 -16.438 1 98.88 50 PHE B C 1
ATOM 2448 O O . PHE B 1 50 ? -5.711 -3.812 -17.188 1 98.88 50 PHE B O 1
ATOM 2455 N N . PHE B 1 51 ? -7.945 -3.504 -16.672 1 98.75 51 PHE B N 1
ATOM 2456 C CA . PHE B 1 51 ? -8.297 -4.137 -17.938 1 98.75 51 PHE B CA 1
ATOM 2457 C C . PHE B 1 51 ? -9.562 -3.518 -18.516 1 98.75 51 PHE B C 1
ATOM 2459 O O . PHE B 1 51 ? -10.359 -2.912 -17.797 1 98.75 51 PHE B O 1
ATOM 2466 N N . VAL B 1 52 ? -9.672 -3.586 -19.797 1 98.31 52 VAL B N 1
ATOM 2467 C CA . VAL B 1 52 ? -10.836 -3.15 -20.562 1 98.31 52 VAL B CA 1
ATOM 2468 C C . VAL B 1 52 ? -11.352 -4.301 -21.422 1 98.31 52 VAL B C 1
ATOM 2470 O O . VAL B 1 52 ? -10.562 -5.043 -22.016 1 98.31 52 VAL B O 1
ATOM 2473 N N . HIS B 1 53 ? -12.664 -4.441 -21.406 1 95.75 53 HIS B N 1
ATOM 2474 C CA . HIS B 1 53 ? -13.281 -5.426 -22.297 1 95.75 53 HIS B CA 1
ATOM 2475 C C . HIS B 1 53 ? -13.188 -4.996 -23.75 1 95.75 53 HIS B C 1
ATOM 2477 O O . HIS B 1 53 ? -13.398 -3.822 -24.078 1 95.75 53 HIS B O 1
ATOM 2483 N N . THR B 1 54 ? -12.82 -5.934 -24.625 1 93.12 54 THR B N 1
ATOM 2484 C CA . THR B 1 54 ? -12.797 -5.746 -26.078 1 93.12 54 THR B CA 1
ATOM 2485 C C . THR B 1 54 ? -13.625 -6.82 -26.766 1 93.12 54 THR B C 1
ATOM 2487 O O . THR B 1 54 ? -14.148 -7.73 -26.125 1 93.12 54 THR B O 1
ATOM 2490 N N . ASP B 1 55 ? -13.812 -6.668 -28.031 1 89.38 55 ASP B N 1
ATOM 2491 C CA . ASP B 1 55 ? -14.562 -7.641 -28.828 1 89.38 55 ASP B CA 1
ATOM 2492 C C . ASP B 1 55 ? -13.898 -9.016 -28.766 1 89.38 55 ASP B C 1
ATOM 2494 O O . ASP B 1 55 ? -14.586 -10.039 -28.844 1 89.38 55 ASP B O 1
ATOM 2498 N N . GLU B 1 56 ? -12.68 -9.094 -28.578 1 88.62 56 GLU B N 1
ATOM 2499 C CA . GLU B 1 56 ? -11.93 -10.344 -28.656 1 88.62 56 GLU B CA 1
ATOM 2500 C C . GLU B 1 56 ? -11.531 -10.844 -27.266 1 88.62 56 GLU B C 1
ATOM 2502 O O . GLU B 1 56 ? -10.914 -11.898 -27.141 1 88.62 56 GLU B O 1
ATOM 2507 N N . GLY B 1 57 ? -11.906 -10.188 -26.312 1 93.25 57 GLY B N 1
ATOM 2508 C CA . GLY B 1 57 ? -11.516 -10.531 -24.953 1 93.25 57 GLY B CA 1
ATOM 2509 C C . GLY B 1 57 ? -11.305 -9.32 -24.078 1 93.25 57 GLY B C 1
ATOM 2510 O O . GLY B 1 57 ? -12.227 -8.523 -23.875 1 93.25 57 GLY B O 1
ATOM 2511 N N . TYR B 1 58 ? -9.992 -9.234 -23.578 1 97.5 58 TYR B N 1
ATOM 2512 C CA . TYR B 1 58 ? -9.664 -8.125 -22.672 1 97.5 58 TYR B CA 1
ATOM 2513 C C . TYR B 1 58 ? -8.266 -7.598 -22.953 1 97.5 58 TYR B C 1
ATOM 2515 O O . TYR B 1 58 ? -7.355 -8.367 -23.281 1 97.5 58 TYR B O 1
ATOM 2523 N N . GLU B 1 59 ? -8.141 -6.312 -22.859 1 98.12 59 GLU B N 1
ATOM 2524 C CA . GLU B 1 59 ? -6.812 -5.715 -22.75 1 98.12 59 GLU B CA 1
ATOM 2525 C C . GLU B 1 59 ? -6.391 -5.555 -21.297 1 98.12 59 GLU B C 1
ATOM 2527 O O . GLU B 1 59 ? -7.172 -5.086 -20.469 1 98.12 59 GLU B O 1
ATOM 2532 N N . LEU B 1 60 ? -5.164 -5.922 -21.047 1 98.44 60 LEU B N 1
ATOM 2533 C CA . LEU B 1 60 ? -4.691 -5.988 -19.672 1 98.44 60 LEU B CA 1
ATOM 2534 C C . LEU B 1 60 ? -3.357 -5.262 -19.516 1 98.44 60 LEU B C 1
ATOM 2536 O O . LEU B 1 60 ? -2.457 -5.43 -20.344 1 98.44 60 LEU B O 1
ATOM 2540 N N . ARG B 1 61 ? -3.25 -4.418 -18.547 1 98.56 61 ARG B N 1
ATOM 2541 C CA . ARG B 1 61 ? -2.027 -3.703 -18.203 1 98.56 61 ARG B CA 1
ATOM 2542 C C . ARG B 1 61 ? -1.733 -3.82 -16.703 1 98.56 61 ARG B C 1
ATOM 2544 O O . ARG B 1 61 ? -2.654 -3.879 -15.891 1 98.56 61 ARG B O 1
ATOM 2551 N N . TRP B 1 62 ? -0.502 -3.877 -16.344 1 98 62 TRP B N 1
ATOM 2552 C CA . TRP B 1 62 ? -0.066 -3.992 -14.953 1 98 62 TRP B CA 1
ATOM 2553 C C . TRP B 1 62 ? 0.815 -2.812 -14.555 1 98 62 TRP B C 1
ATOM 2555 O O . TRP B 1 62 ? 1.688 -2.398 -15.32 1 98 62 TRP B O 1
ATOM 2565 N N . PHE B 1 63 ? 0.626 -2.318 -13.375 1 97.88 63 PHE B N 1
ATOM 2566 C CA . PHE B 1 63 ? 1.422 -1.228 -12.82 1 97.88 63 PHE B CA 1
ATOM 2567 C C . PHE B 1 63 ? 1.936 -1.582 -11.43 1 97.88 63 PHE B C 1
ATOM 2569 O O . PHE B 1 63 ? 1.178 -2.068 -10.586 1 97.88 63 PHE B O 1
ATOM 2576 N N . THR B 1 64 ? 3.24 -1.456 -11.18 1 95.75 64 THR B N 1
ATOM 2577 C CA . THR B 1 64 ? 3.754 -1.285 -9.828 1 95.75 64 THR B CA 1
ATOM 2578 C C . THR B 1 64 ? 3.604 0.163 -9.367 1 95.75 64 THR B C 1
ATOM 2580 O O . THR B 1 64 ? 3.074 1 -10.102 1 95.75 64 THR B O 1
ATOM 2583 N N . THR B 1 65 ? 4.062 0.496 -8.117 1 94.19 65 THR B N 1
ATOM 2584 C CA . THR B 1 65 ? 4.016 1.872 -7.633 1 94.19 65 THR B CA 1
ATOM 2585 C C . THR B 1 65 ? 5.047 2.734 -8.359 1 94.19 65 THR B C 1
ATOM 2587 O O . THR B 1 65 ? 5.004 3.965 -8.273 1 94.19 65 THR B O 1
ATOM 2590 N N . LEU B 1 66 ? 5.934 2.059 -9.18 1 92.81 66 LEU B N 1
ATOM 2591 C CA . LEU B 1 66 ? 6.984 2.791 -9.875 1 92.81 66 LEU B CA 1
ATOM 2592 C C . LEU B 1 66 ? 6.605 3.041 -11.328 1 92.81 66 LEU B C 1
ATOM 2594 O O . LEU B 1 66 ? 7.121 3.969 -11.953 1 92.81 66 LEU B O 1
ATOM 2598 N N . GLY B 1 67 ? 5.734 2.238 -11.859 1 95.69 67 GLY B N 1
ATOM 2599 C CA . GLY B 1 67 ? 5.34 2.373 -13.258 1 95.69 67 GLY B CA 1
ATOM 2600 C C . GLY B 1 67 ? 4.781 1.093 -13.844 1 95.69 67 GLY B C 1
ATOM 2601 O O . GLY B 1 67 ? 4.652 0.086 -13.141 1 95.69 67 GLY B O 1
ATOM 2602 N N . GLU B 1 68 ? 4.426 1.201 -15.164 1 97.12 68 GLU B N 1
ATOM 2603 C CA . GLU B 1 68 ? 3.883 0.048 -15.883 1 97.12 68 GLU B CA 1
ATOM 2604 C C . GLU B 1 68 ? 4.957 -1.006 -16.125 1 97.12 68 GLU B C 1
ATOM 2606 O O . GLU B 1 68 ? 6.109 -0.671 -16.406 1 97.12 68 GLU B O 1
ATOM 2611 N N . ILE B 1 69 ? 4.629 -2.209 -15.992 1 94.25 69 ILE B N 1
ATOM 2612 C CA . ILE B 1 69 ? 5.582 -3.285 -16.234 1 94.25 69 ILE B CA 1
ATOM 2613 C C . ILE B 1 69 ? 5.086 -4.176 -17.359 1 94.25 69 ILE B C 1
ATOM 2615 O O . ILE B 1 69 ? 3.939 -4.051 -17.797 1 94.25 69 ILE B O 1
ATOM 2619 N N . ASN B 1 70 ? 5.918 -5.039 -17.812 1 93.31 70 ASN B N 1
ATOM 2620 C CA . ASN B 1 70 ? 5.68 -5.785 -19.047 1 93.31 70 ASN B CA 1
ATOM 2621 C C . ASN B 1 70 ? 4.828 -7.023 -18.797 1 93.31 70 ASN B C 1
ATOM 2623 O O . ASN B 1 70 ? 4.047 -7.434 -19.656 1 93.31 70 ASN B O 1
ATOM 2627 N N . LEU B 1 71 ? 5.008 -7.586 -17.719 1 92.19 71 LEU B N 1
ATOM 2628 C CA . LEU B 1 71 ? 4.344 -8.852 -17.406 1 92.19 71 LEU B CA 1
ATOM 2629 C C . LEU B 1 71 ? 4.254 -9.07 -15.906 1 92.19 71 LEU B C 1
ATOM 2631 O O . LEU B 1 71 ? 5.207 -8.797 -15.18 1 92.19 71 LEU B O 1
ATOM 2635 N N . CYS B 1 72 ? 3.139 -9.578 -15.539 1 94.38 72 CYS B N 1
ATOM 2636 C CA . CYS B 1 72 ? 2.932 -9.977 -14.148 1 94.38 72 CYS B CA 1
ATOM 2637 C C . CYS B 1 72 ? 2.018 -11.195 -14.062 1 94.38 72 CYS B C 1
ATOM 2639 O O . CYS B 1 72 ? 0.818 -11.094 -14.32 1 94.38 72 CYS B O 1
ATOM 2641 N N . GLY B 1 73 ? 2.553 -12.297 -13.625 1 96.19 73 GLY B N 1
ATOM 2642 C CA . GLY B 1 73 ? 1.805 -13.539 -13.57 1 96.19 73 GLY B CA 1
ATOM 2643 C C . GLY B 1 73 ? 0.698 -13.523 -12.531 1 96.19 73 GLY B C 1
ATOM 2644 O O . GLY B 1 73 ? -0.468 -13.758 -12.859 1 96.19 73 GLY B O 1
ATOM 2645 N N . HIS B 1 74 ? 1.001 -13.156 -11.328 1 97.62 74 HIS B N 1
ATOM 2646 C CA . HIS B 1 74 ? 0.012 -13.273 -10.266 1 97.62 74 HIS B CA 1
ATOM 2647 C C . HIS B 1 74 ? -1.13 -12.281 -10.461 1 97.62 74 HIS B C 1
ATOM 2649 O O . HIS B 1 74 ? -2.289 -12.602 -10.188 1 97.62 74 HIS B O 1
ATOM 2655 N N . ALA B 1 75 ? -0.855 -11.078 -10.984 1 98.19 75 ALA B N 1
ATOM 2656 C CA . ALA B 1 75 ? -1.919 -10.109 -11.219 1 98.19 75 ALA B CA 1
ATOM 2657 C C . ALA B 1 75 ? -2.789 -10.523 -12.398 1 98.19 75 ALA B C 1
ATOM 2659 O O . ALA B 1 75 ? -3.967 -10.164 -12.469 1 98.19 75 ALA B O 1
ATOM 2660 N N . THR B 1 76 ? -2.219 -11.227 -13.367 1 98.19 76 THR B N 1
ATOM 2661 C CA . THR B 1 76 ? -3.01 -11.812 -14.445 1 98.19 76 THR B CA 1
ATOM 2662 C C . THR B 1 76 ? -3.975 -12.859 -13.898 1 98.19 76 THR B C 1
ATOM 2664 O O . THR B 1 76 ? -5.156 -12.875 -14.258 1 98.19 76 THR B O 1
ATOM 2667 N N . LEU B 1 77 ? -3.438 -13.695 -13.039 1 98.62 77 LEU B N 1
ATOM 2668 C CA . LEU B 1 77 ? -4.277 -14.719 -12.422 1 98.62 77 LEU B CA 1
ATOM 2669 C C . LEU B 1 77 ? -5.387 -14.078 -11.594 1 98.62 77 LEU B C 1
ATOM 2671 O O . LEU B 1 77 ? -6.547 -14.492 -11.672 1 98.62 77 LEU B O 1
ATOM 2675 N N . ALA B 1 78 ? -5.09 -13.102 -10.82 1 98.81 78 ALA B N 1
ATOM 2676 C CA . ALA B 1 78 ? -6.074 -12.359 -10.031 1 98.81 78 ALA B CA 1
ATOM 2677 C C . ALA B 1 78 ? -7.141 -11.734 -10.93 1 98.81 78 ALA B C 1
ATOM 2679 O O . ALA B 1 78 ? -8.328 -11.773 -10.609 1 98.81 78 ALA B O 1
ATOM 2680 N N . THR B 1 79 ? -6.727 -11.148 -12.062 1 98.81 79 THR B N 1
ATOM 2681 C CA . THR B 1 79 ? -7.652 -10.531 -13.008 1 98.81 79 THR B CA 1
ATOM 2682 C C . THR B 1 79 ? -8.609 -11.578 -13.578 1 98.81 79 THR B C 1
ATOM 2684 O O . THR B 1 79 ? -9.812 -11.344 -13.664 1 98.81 79 THR B O 1
ATOM 2687 N N . ALA B 1 80 ? -8.047 -12.68 -13.953 1 98.62 80 ALA B N 1
ATOM 2688 C CA . ALA B 1 80 ? -8.891 -13.758 -14.461 1 98.62 80 ALA B CA 1
ATOM 2689 C C . ALA B 1 80 ? -9.914 -14.195 -13.422 1 98.62 80 ALA B C 1
ATOM 2691 O O . ALA B 1 80 ? -11.086 -14.422 -13.742 1 98.62 80 ALA B O 1
ATOM 2692 N N . HIS B 1 81 ? -9.469 -14.32 -12.227 1 98.69 81 HIS B N 1
ATOM 2693 C CA . HIS B 1 81 ? -10.375 -14.656 -11.141 1 98.69 81 HIS B CA 1
ATOM 2694 C C . HIS B 1 81 ? -11.547 -13.68 -11.07 1 98.69 81 HIS B C 1
ATOM 2696 O O . HIS B 1 81 ? -12.703 -14.094 -11 1 98.69 81 HIS B O 1
ATOM 2702 N N . VAL B 1 82 ? -11.297 -12.406 -11.141 1 98.75 82 VAL B N 1
ATOM 2703 C CA . VAL B 1 82 ? -12.328 -11.375 -11.07 1 98.75 82 VAL B CA 1
ATOM 2704 C C . VAL B 1 82 ? -13.289 -11.523 -12.242 1 98.75 82 VAL B C 1
ATOM 2706 O O . VAL B 1 82 ? -14.508 -11.461 -12.062 1 98.75 82 VAL B O 1
ATOM 2709 N N . ILE B 1 83 ? -12.758 -11.727 -13.406 1 98.5 83 ILE B N 1
ATOM 2710 C CA . ILE B 1 83 ? -13.57 -11.828 -14.609 1 98.5 83 ILE B CA 1
ATOM 2711 C C . ILE B 1 83 ? -14.477 -13.055 -14.516 1 98.5 83 ILE B C 1
ATOM 2713 O O . ILE B 1 83 ? -15.672 -12.977 -14.797 1 98.5 83 ILE B O 1
ATOM 2717 N N . PHE B 1 84 ? -13.953 -14.188 -14.102 1 97.94 84 PHE B N 1
ATOM 2718 C CA . PHE B 1 84 ? -14.742 -15.414 -14.016 1 97.94 84 PHE B CA 1
ATOM 2719 C C . PHE B 1 84 ? -15.781 -15.312 -12.914 1 97.94 84 PHE B C 1
ATOM 2721 O O . PHE B 1 84 ? -16.922 -15.758 -13.086 1 97.94 84 PHE B O 1
ATOM 2728 N N . GLU B 1 85 ? -15.438 -14.75 -11.812 1 96.88 85 GLU B N 1
ATOM 2729 C CA . GLU B 1 85 ? -16.297 -14.789 -10.633 1 96.88 85 GLU B CA 1
ATOM 2730 C C . GLU B 1 85 ? -17.344 -13.688 -10.672 1 96.88 85 GLU B C 1
ATOM 2732 O O . GLU B 1 85 ? -18.469 -13.867 -10.18 1 96.88 85 GLU B O 1
ATOM 2737 N N . TYR B 1 86 ? -17 -12.609 -11.32 1 96.75 86 TYR B N 1
ATOM 2738 C CA . TYR B 1 86 ? -17.875 -11.461 -11.086 1 96.75 86 TYR B CA 1
ATOM 2739 C C . TYR B 1 86 ? -18.344 -10.859 -12.398 1 96.75 86 TYR B C 1
ATOM 2741 O O . TYR B 1 86 ? -19.266 -10.039 -12.414 1 96.75 86 TYR B O 1
ATOM 2749 N N . LEU B 1 87 ? -17.734 -11.172 -13.539 1 94.5 87 LEU B N 1
ATOM 2750 C CA . LEU B 1 87 ? -18.141 -10.555 -14.797 1 94.5 87 LEU B CA 1
ATOM 2751 C C . LEU B 1 87 ? -18.766 -11.578 -15.734 1 94.5 87 LEU B C 1
ATOM 2753 O O . LEU B 1 87 ? -18.969 -11.305 -16.922 1 94.5 87 LEU B O 1
ATOM 2757 N N . ASP B 1 88 ? -19.156 -12.766 -15.289 1 88.12 88 ASP B N 1
ATOM 2758 C CA . ASP B 1 88 ? -19.906 -13.797 -15.992 1 88.12 88 ASP B CA 1
ATOM 2759 C C . ASP B 1 88 ? -19.281 -14.109 -17.344 1 88.12 88 ASP B C 1
ATOM 2761 O O . ASP B 1 88 ? -19.969 -14.156 -18.359 1 88.12 88 ASP B O 1
ATOM 2765 N N . HIS B 1 89 ? -18.062 -14.219 -17.359 1 89.88 89 HIS B N 1
ATOM 2766 C CA . HIS B 1 89 ? -17.391 -14.656 -18.578 1 89.88 89 HIS B CA 1
ATOM 2767 C C . HIS B 1 89 ? -17.812 -16.062 -18.969 1 89.88 89 HIS B C 1
ATOM 2769 O O . HIS B 1 89 ? -17.656 -17 -18.172 1 89.88 89 HIS B O 1
ATOM 2775 N N . PRO B 1 90 ? -18.25 -16.266 -20.156 1 89.81 90 PRO B N 1
ATOM 2776 C CA . PRO B 1 90 ? -18.891 -17.531 -20.5 1 89.81 90 PRO B CA 1
ATOM 2777 C C . PRO B 1 90 ? -17.906 -18.641 -20.812 1 89.81 90 PRO B C 1
ATOM 2779 O O . PRO B 1 90 ? -18.156 -19.812 -20.516 1 89.81 90 PRO B O 1
ATOM 2782 N N . SER B 1 91 ? -16.828 -18.359 -21.359 1 92.69 91 SER B N 1
ATOM 2783 C CA . SER B 1 91 ? -15.852 -19.375 -21.766 1 92.69 91 SER B CA 1
ATOM 2784 C C . SER B 1 91 ? -14.969 -19.781 -20.594 1 92.69 91 SER B C 1
ATOM 2786 O O . SER B 1 91 ? -14.844 -19.047 -19.609 1 92.69 91 SER B O 1
ATOM 2788 N N . ALA B 1 92 ? -14.438 -20.875 -20.766 1 96.38 92 ALA B N 1
ATOM 2789 C CA . ALA B 1 92 ? -13.516 -21.375 -19.75 1 96.38 92 ALA B CA 1
ATOM 2790 C C . ALA B 1 92 ? -12.148 -20.719 -19.891 1 96.38 92 ALA B C 1
ATOM 2792 O O . ALA B 1 92 ? -11.305 -20.828 -19 1 96.38 92 ALA B O 1
ATOM 2793 N N . THR B 1 93 ? -11.984 -20.125 -20.984 1 97.12 93 THR B N 1
ATOM 2794 C CA . THR B 1 93 ? -10.695 -19.5 -21.25 1 97.12 93 THR B CA 1
ATOM 2795 C C . THR B 1 93 ? -10.859 -18 -21.5 1 97.12 93 THR B C 1
ATOM 2797 O O . THR B 1 93 ? -11.781 -17.578 -22.188 1 97.12 93 THR B O 1
ATOM 2800 N N . ILE B 1 94 ? -10.016 -17.219 -20.859 1 97.12 94 ILE B N 1
ATOM 2801 C CA . ILE B 1 94 ? -9.898 -15.781 -21.094 1 97.12 94 ILE B CA 1
ATOM 2802 C C . ILE B 1 94 ? -8.641 -15.484 -21.891 1 97.12 94 ILE B C 1
ATOM 2804 O O . ILE B 1 94 ? -7.574 -16.047 -21.609 1 97.12 94 ILE B O 1
ATOM 2808 N N . THR B 1 95 ? -8.805 -14.664 -22.859 1 96 95 THR B N 1
ATOM 2809 C CA . THR B 1 95 ? -7.668 -14.172 -23.625 1 96 95 THR B CA 1
ATOM 2810 C C . THR B 1 95 ? -7.414 -12.695 -23.344 1 96 95 THR B C 1
ATOM 2812 O O . THR B 1 95 ? -8.312 -11.867 -23.484 1 96 95 THR B O 1
ATOM 2815 N N . PHE B 1 96 ? -6.18 -12.5 -22.984 1 97.12 96 PHE B N 1
ATOM 2816 C CA . PHE B 1 96 ? -5.754 -11.125 -22.734 1 97.12 96 PHE B CA 1
ATOM 2817 C C . PHE B 1 96 ? -4.812 -10.648 -23.828 1 97.12 96 PHE B C 1
ATOM 2819 O O . PHE B 1 96 ? -3.895 -11.375 -24.234 1 97.12 96 PHE B O 1
ATOM 2826 N N . SER B 1 97 ? -5.105 -9.414 -24.297 1 96.38 97 SER B N 1
ATOM 2827 C CA . SER B 1 97 ? -4.121 -8.688 -25.094 1 96.38 97 SER B CA 1
ATOM 2828 C C . SER B 1 97 ? -3.305 -7.738 -24.234 1 96.38 97 SER B C 1
ATOM 2830 O O . SER B 1 97 ? -3.863 -6.98 -23.438 1 96.38 97 SER B O 1
ATOM 2832 N N . THR B 1 98 ? -2.012 -7.812 -24.328 1 94 98 THR B N 1
ATOM 2833 C CA . THR B 1 98 ? -1.125 -6.996 -23.5 1 94 98 THR B CA 1
ATOM 2834 C C . THR B 1 98 ? -0.173 -6.188 -24.375 1 94 98 THR B C 1
ATOM 2836 O O . THR B 1 98 ? 0.063 -6.535 -25.531 1 94 98 THR B O 1
ATOM 2839 N N . ARG B 1 99 ? 0.381 -5.113 -23.906 1 90.69 99 ARG B N 1
ATOM 2840 C CA . ARG B 1 99 ? 1.171 -4.141 -24.641 1 90.69 99 ARG B CA 1
ATOM 2841 C C . ARG B 1 99 ? 2.547 -4.699 -24.984 1 90.69 99 ARG B C 1
ATOM 2843 O O . ARG B 1 99 ? 3.088 -4.418 -26.062 1 90.69 99 ARG B O 1
ATOM 2850 N N . PHE B 1 100 ? 3.102 -5.52 -24.094 1 88.5 100 PHE B N 1
ATOM 2851 C CA . PHE B 1 100 ? 4.527 -5.781 -24.25 1 88.5 100 PHE B CA 1
ATOM 2852 C C . PHE B 1 100 ? 4.777 -7.254 -24.562 1 88.5 100 PHE B C 1
ATOM 2854 O O . PHE B 1 100 ? 5.805 -7.605 -25.141 1 88.5 100 PHE B O 1
ATOM 2861 N N . VAL B 1 101 ? 3.869 -8.219 -24.203 1 88.56 101 VAL B N 1
ATOM 2862 C CA . VAL B 1 101 ? 4.199 -9.633 -24.344 1 88.56 101 VAL B CA 1
ATOM 2863 C C . VAL B 1 101 ? 3.143 -10.32 -25.203 1 88.56 101 VAL B C 1
ATOM 2865 O O . VAL B 1 101 ? 3.141 -11.547 -25.328 1 88.56 101 VAL B O 1
ATOM 2868 N N . GLY B 1 102 ? 2.217 -9.508 -25.781 1 91.06 102 GLY B N 1
ATOM 2869 C CA . GLY B 1 102 ? 1.214 -10.086 -26.656 1 91.06 102 GLY B CA 1
ATOM 2870 C C . GLY B 1 102 ? 0.076 -10.75 -25.906 1 91.06 102 GLY B C 1
ATOM 2871 O O . GLY B 1 102 ? -0.372 -10.242 -24.875 1 91.06 102 GLY B O 1
ATOM 2872 N N . GLU B 1 103 ? -0.349 -11.859 -26.406 1 93.88 103 GLU B N 1
ATOM 2873 C CA . GLU B 1 103 ? -1.535 -12.523 -25.875 1 93.88 103 GLU B CA 1
ATOM 2874 C C . GLU B 1 103 ? -1.18 -13.414 -24.688 1 93.88 103 GLU B C 1
ATOM 2876 O O . GLU B 1 103 ? -0.17 -14.117 -24.719 1 93.88 103 GLU B O 1
ATOM 2881 N N . LEU B 1 104 ? -1.953 -13.406 -23.719 1 94.12 104 LEU B N 1
ATOM 2882 C CA . LEU B 1 104 ? -1.92 -14.305 -22.562 1 94.12 104 LEU B CA 1
ATOM 2883 C C . LEU B 1 104 ? -3.26 -15.016 -22.391 1 94.12 104 LEU B C 1
ATOM 2885 O O . LEU B 1 104 ? -4.316 -14.414 -22.609 1 94.12 104 LEU B O 1
ATOM 2889 N N . ARG B 1 105 ? -3.225 -16.219 -21.984 1 95.88 105 ARG B N 1
ATOM 2890 C CA . ARG B 1 105 ? -4.438 -17 -21.766 1 95.88 105 ARG B CA 1
ATOM 2891 C C . ARG B 1 105 ? -4.488 -17.562 -20.344 1 95.88 105 ARG B C 1
ATOM 2893 O O . ARG B 1 105 ? -3.465 -17.984 -19.812 1 95.88 105 ARG B O 1
ATOM 2900 N N . VAL B 1 106 ? -5.641 -17.516 -19.844 1 97.88 106 VAL B N 1
ATOM 2901 C CA . VAL B 1 106 ? -5.938 -18.141 -18.562 1 97.88 106 VAL B CA 1
ATOM 2902 C C . VAL B 1 106 ? -7.148 -19.062 -18.719 1 97.88 106 VAL B C 1
ATOM 2904 O O . VAL B 1 106 ? -8.195 -18.656 -19.219 1 97.88 106 VAL B O 1
ATOM 2907 N N . THR B 1 107 ? -7.039 -20.219 -18.25 1 98.38 107 THR B N 1
ATOM 2908 C CA . THR B 1 107 ? -8.117 -21.203 -18.344 1 98.38 107 THR B CA 1
ATOM 2909 C C . THR B 1 107 ? -8.57 -21.641 -16.953 1 98.38 107 THR B C 1
ATOM 2911 O O . THR B 1 107 ? -7.742 -21.891 -16.078 1 98.38 107 THR B O 1
ATOM 2914 N N . ARG B 1 108 ? -9.828 -21.766 -16.844 1 98.25 108 ARG B N 1
ATOM 2915 C CA . ARG B 1 108 ? -10.414 -22.188 -15.578 1 98.25 108 ARG B CA 1
ATOM 2916 C C . ARG B 1 108 ? -10.797 -23.656 -15.617 1 98.25 108 ARG B C 1
ATOM 2918 O O . ARG B 1 108 ? -11.367 -24.141 -16.594 1 98.25 108 ARG B O 1
ATOM 2925 N N . SER B 1 109 ? -10.445 -24.406 -14.617 1 97.38 109 SER B N 1
ATOM 2926 C CA . SER B 1 109 ? -10.891 -25.766 -14.32 1 97.38 109 SER B CA 1
ATOM 2927 C C . SER B 1 109 ? -11.242 -25.922 -12.844 1 97.38 109 SER B C 1
ATOM 2929 O O . SER B 1 109 ? -10.359 -26.078 -12 1 97.38 109 SER B O 1
ATOM 2931 N N . GLY B 1 110 ? -12.531 -25.906 -12.57 1 95.25 110 GLY B N 1
ATOM 2932 C CA . GLY B 1 110 ? -12.945 -25.844 -11.18 1 95.25 110 GLY B CA 1
ATOM 2933 C C . GLY B 1 110 ? -12.477 -24.578 -10.477 1 95.25 110 GLY B C 1
ATOM 2934 O O . GLY B 1 110 ? -12.695 -23.469 -10.961 1 95.25 110 GLY B O 1
ATOM 2935 N N . ASP B 1 111 ? -11.727 -24.859 -9.328 1 96.25 111 ASP B N 1
ATOM 2936 C CA . ASP B 1 111 ? -11.258 -23.719 -8.531 1 96.25 111 ASP B CA 1
ATOM 2937 C C . ASP B 1 111 ? -9.859 -23.297 -8.961 1 96.25 111 ASP B C 1
ATOM 2939 O O . ASP B 1 111 ? -9.273 -22.375 -8.375 1 96.25 111 ASP B O 1
ATOM 2943 N N . TRP B 1 112 ? -9.391 -23.875 -10.016 1 98.31 112 TRP B N 1
ATOM 2944 C CA . TRP B 1 112 ? -8.016 -23.594 -10.438 1 98.31 112 TRP B CA 1
ATOM 2945 C C . TRP B 1 112 ? -7.992 -22.781 -11.719 1 98.31 112 TRP B C 1
ATOM 2947 O O . TRP B 1 112 ? -8.781 -23.016 -12.633 1 98.31 112 TRP B O 1
ATOM 2957 N N . LEU B 1 113 ? -7.172 -21.812 -11.727 1 98.69 113 LEU B N 1
ATOM 2958 C CA . LEU B 1 113 ? -6.852 -20.984 -12.891 1 98.69 113 LEU B CA 1
ATOM 2959 C C . LEU B 1 113 ? -5.445 -21.281 -13.398 1 98.69 113 LEU B C 1
ATOM 2961 O O . LEU B 1 113 ? -4.492 -21.344 -12.609 1 98.69 113 LEU B O 1
ATOM 2965 N N . THR B 1 114 ? -5.305 -21.469 -14.664 1 98.75 114 THR B N 1
ATOM 2966 C CA . THR B 1 114 ? -4.035 -21.906 -15.234 1 98.75 114 THR B CA 1
ATOM 2967 C C . THR B 1 114 ? -3.508 -20.875 -16.219 1 98.75 114 THR B C 1
ATOM 2969 O O . THR B 1 114 ? -4.199 -20.516 -17.188 1 98.75 114 THR B O 1
ATOM 2972 N N . LEU B 1 115 ? -2.309 -20.438 -15.938 1 98.38 115 LEU B N 1
ATOM 2973 C CA . LEU B 1 115 ? -1.562 -19.578 -16.844 1 98.38 115 LEU B CA 1
ATOM 2974 C C . LEU B 1 115 ? -0.794 -20.406 -17.875 1 98.38 115 LEU B C 1
ATOM 2976 O O . LEU B 1 115 ? -0.327 -21.5 -17.562 1 98.38 115 LEU B O 1
ATOM 2980 N N . ASP B 1 116 ? -0.671 -19.812 -19.047 1 97.06 116 ASP B N 1
ATOM 2981 C CA . ASP B 1 116 ? 0.108 -20.391 -20.125 1 97.06 116 ASP B CA 1
ATOM 2982 C C . ASP B 1 116 ? 1.3 -19.516 -20.5 1 97.06 116 ASP B C 1
ATOM 2984 O O . ASP B 1 116 ? 1.137 -18.469 -21.141 1 97.06 116 ASP B O 1
ATOM 2988 N N . PHE B 1 117 ? 2.535 -19.922 -20.078 1 95.06 117 PHE B N 1
ATOM 2989 C CA . PHE B 1 117 ? 3.758 -19.141 -20.25 1 95.06 117 PHE B CA 1
ATOM 2990 C C . PHE B 1 117 ? 4.785 -19.938 -21.062 1 95.06 117 PHE B C 1
ATOM 2992 O O . PHE B 1 117 ? 4.688 -21.156 -21.188 1 95.06 117 PHE B O 1
ATOM 2999 N N . PRO B 1 118 ? 5.656 -19.219 -21.641 1 94.38 118 PRO B N 1
ATOM 3000 C CA . PRO B 1 118 ? 6.766 -19.938 -22.266 1 94.38 118 PRO B CA 1
ATOM 3001 C C . PRO B 1 118 ? 7.695 -20.594 -21.25 1 94.38 118 PRO B C 1
ATOM 3003 O O . PRO B 1 118 ? 7.863 -20.078 -20.141 1 94.38 118 PRO B O 1
ATOM 3006 N N . ALA B 1 119 ? 8.258 -21.578 -21.688 1 96.38 119 ALA B N 1
ATOM 3007 C CA . ALA B 1 119 ? 9.328 -22.234 -20.922 1 96.38 119 ALA B CA 1
ATOM 3008 C C . ALA B 1 119 ? 10.664 -21.531 -21.141 1 96.38 119 ALA B C 1
ATOM 3010 O O . ALA B 1 119 ? 11.023 -21.219 -22.281 1 96.38 119 ALA B O 1
ATOM 3011 N N . TRP B 1 120 ? 11.273 -21.438 -20.062 1 96.31 120 TRP B N 1
ATOM 3012 C CA . TRP B 1 120 ? 12.594 -20.812 -20.141 1 96.31 120 TRP B CA 1
ATOM 3013 C C . TRP B 1 120 ? 13.688 -21.812 -19.766 1 96.31 120 TRP B C 1
ATOM 3015 O O . TRP B 1 120 ? 13.523 -22.625 -18.859 1 96.31 120 TRP B O 1
ATOM 3025 N N . THR B 1 121 ? 14.844 -21.625 -20.453 1 95.06 121 THR B N 1
ATOM 3026 C CA . THR B 1 121 ? 15.992 -22.469 -20.156 1 95.06 121 THR B CA 1
ATOM 3027 C C . THR B 1 121 ? 16.969 -21.75 -19.234 1 95.06 121 THR B C 1
ATOM 3029 O O . THR B 1 121 ? 16.984 -20.516 -19.172 1 95.06 121 THR B O 1
ATOM 3032 N N . THR B 1 122 ? 17.578 -22.562 -18.516 1 97.19 122 THR B N 1
ATOM 3033 C CA . THR B 1 122 ? 18.672 -22.078 -17.688 1 97.19 122 THR B CA 1
ATOM 3034 C C . THR B 1 122 ? 19.969 -22.812 -18.016 1 97.19 122 THR B C 1
ATOM 3036 O O . THR B 1 122 ? 19.938 -23.922 -18.547 1 97.19 122 THR B O 1
ATOM 3039 N N . THR B 1 123 ? 21.062 -22.094 -17.766 1 97.69 123 THR B N 1
ATOM 3040 C CA . THR B 1 123 ? 22.375 -22.703 -17.953 1 97.69 123 THR B CA 1
ATOM 3041 C C . THR B 1 123 ? 23.156 -22.719 -16.641 1 97.69 123 THR B C 1
ATOM 3043 O O . THR B 1 123 ? 23.047 -21.797 -15.836 1 97.69 123 THR B O 1
ATOM 3046 N N . PRO B 1 124 ? 23.953 -23.75 -16.484 1 97.31 124 PRO B N 1
ATOM 3047 C CA . PRO B 1 124 ? 24.75 -23.812 -15.258 1 97.31 124 PRO B CA 1
ATOM 3048 C C . PRO B 1 124 ? 25.781 -22.672 -15.18 1 97.31 124 PRO B C 1
ATOM 3050 O O . PRO B 1 124 ? 26.312 -22.25 -16.203 1 97.31 124 PRO B O 1
ATOM 3053 N N . VAL B 1 125 ? 25.906 -22.312 -14 1 96.88 125 VAL B N 1
ATOM 3054 C CA . VAL B 1 125 ? 26.938 -21.312 -13.703 1 96.88 125 VAL B CA 1
ATOM 3055 C C . VAL B 1 125 ? 28.031 -21.953 -12.844 1 96.88 125 VAL B C 1
ATOM 3057 O O . VAL B 1 125 ? 27.844 -22.156 -11.641 1 96.88 125 VAL B O 1
ATOM 3060 N N . ASP B 1 126 ? 29.203 -22.141 -13.438 1 93.38 126 ASP B N 1
ATOM 3061 C CA . ASP B 1 126 ? 30.297 -22.828 -12.75 1 93.38 126 ASP B CA 1
ATOM 3062 C C . ASP B 1 126 ? 30.953 -21.938 -11.703 1 93.38 126 ASP B C 1
ATOM 3064 O O . ASP B 1 126 ? 31.344 -22.406 -10.641 1 93.38 126 ASP B O 1
ATOM 3068 N N . ASN B 1 127 ? 31.094 -20.672 -12.039 1 93.25 127 ASN B N 1
ATOM 3069 C CA . ASN B 1 127 ? 31.688 -19.703 -11.125 1 93.25 127 ASN B CA 1
ATOM 3070 C C . ASN B 1 127 ? 30.734 -18.547 -10.828 1 93.25 127 ASN B C 1
ATOM 3072 O O . ASN B 1 127 ? 30.891 -17.453 -11.367 1 93.25 127 ASN B O 1
ATOM 3076 N N . PRO B 1 128 ? 29.781 -18.906 -9.961 1 94.44 128 PRO B N 1
ATOM 3077 C CA . PRO B 1 128 ? 28.828 -17.844 -9.648 1 94.44 128 PRO B CA 1
ATOM 3078 C C . PRO B 1 128 ? 29.5 -16.609 -9.039 1 94.44 128 PRO B C 1
ATOM 3080 O O . PRO B 1 128 ? 30.531 -16.734 -8.383 1 94.44 128 PRO B O 1
ATOM 3083 N N . PRO B 1 129 ? 28.969 -15.398 -9.344 1 94.25 129 PRO B N 1
ATOM 3084 C CA . PRO B 1 129 ? 29.5 -14.188 -8.711 1 94.25 129 PRO B CA 1
ATOM 3085 C C . PRO B 1 129 ? 29.578 -14.305 -7.188 1 94.25 129 PRO B C 1
ATOM 3087 O O . PRO B 1 129 ? 28.703 -14.906 -6.562 1 94.25 129 PRO B O 1
ATOM 3090 N N . ALA B 1 130 ? 30.625 -13.75 -6.633 1 93.75 130 ALA B N 1
ATOM 3091 C CA . ALA B 1 130 ? 30.875 -13.844 -5.199 1 93.75 130 ALA B CA 1
ATOM 3092 C C . ALA B 1 130 ? 29.688 -13.328 -4.391 1 93.75 130 ALA B C 1
ATOM 3094 O O . ALA B 1 130 ? 29.375 -13.875 -3.334 1 93.75 130 ALA B O 1
ATOM 3095 N N . ASP B 1 131 ? 29 -12.391 -4.941 1 97.31 131 ASP B N 1
ATOM 3096 C CA . ASP B 1 131 ? 27.922 -11.742 -4.203 1 97.31 131 ASP B CA 1
ATOM 3097 C C . ASP B 1 131 ? 26.672 -12.609 -4.188 1 97.31 131 ASP B C 1
ATOM 3099 O O . ASP B 1 131 ? 25.766 -12.383 -3.381 1 97.31 131 ASP B O 1
ATOM 3103 N N . LEU B 1 132 ? 26.578 -13.609 -5.043 1 98.12 132 LEU B N 1
ATOM 3104 C CA . LEU B 1 132 ? 25.344 -14.383 -5.133 1 98.12 132 LEU B CA 1
ATOM 3105 C C . LEU B 1 132 ? 25.141 -15.242 -3.889 1 98.12 132 LEU B C 1
ATOM 3107 O O . LEU B 1 132 ? 24.203 -15.023 -3.117 1 98.12 132 LEU B O 1
ATOM 3111 N N . LEU B 1 133 ? 26.062 -16.125 -3.598 1 97.12 133 LEU B N 1
ATOM 3112 C CA . LEU B 1 133 ? 25.922 -17.016 -2.445 1 97.12 133 LEU B CA 1
ATOM 3113 C C . LEU B 1 133 ? 26.078 -16.234 -1.143 1 97.12 133 LEU B C 1
ATOM 3115 O O . LEU B 1 133 ? 25.328 -16.453 -0.189 1 97.12 133 LEU B O 1
ATOM 3119 N N . ALA B 1 134 ? 27.031 -15.328 -1.13 1 97.25 134 ALA B N 1
ATOM 3120 C CA . ALA B 1 134 ? 27.234 -14.508 0.061 1 97.25 134 ALA B CA 1
ATOM 3121 C C . ALA B 1 134 ? 25.984 -13.688 0.374 1 97.25 134 ALA B C 1
ATOM 3123 O O . ALA B 1 134 ? 25.594 -13.555 1.537 1 97.25 134 ALA B O 1
ATOM 3124 N N . GLY B 1 135 ? 25.359 -13.164 -0.694 1 97.88 135 GLY B N 1
ATOM 3125 C CA . GLY B 1 135 ? 24.156 -12.359 -0.516 1 97.88 135 GLY B CA 1
ATOM 3126 C C . GLY B 1 135 ? 22.969 -13.172 -0.056 1 97.88 135 GLY B C 1
ATOM 3127 O O . GLY B 1 135 ? 22.016 -12.625 0.522 1 97.88 135 GLY B O 1
ATOM 3128 N N . LEU B 1 136 ? 23 -14.461 -0.272 1 98.19 136 LEU B N 1
ATOM 3129 C CA . LEU B 1 136 ? 21.938 -15.359 0.156 1 98.19 136 LEU B CA 1
ATOM 3130 C C . LEU B 1 136 ? 22.266 -15.969 1.515 1 98.19 136 LEU B C 1
ATOM 3132 O O . LEU B 1 136 ? 21.469 -16.766 2.047 1 98.19 136 LEU B O 1
ATOM 3136 N N . GLY B 1 137 ? 23.406 -15.641 2.043 1 97.44 137 GLY B N 1
ATOM 3137 C CA . GLY B 1 137 ? 23.844 -16.203 3.312 1 97.44 137 GLY B CA 1
ATOM 3138 C C . GLY B 1 137 ? 24.203 -17.672 3.227 1 97.44 137 GLY B C 1
ATOM 3139 O O . GLY B 1 137 ? 23.984 -18.422 4.18 1 97.44 137 GLY B O 1
ATOM 3140 N N . LEU B 1 138 ? 24.656 -18.062 2.062 1 97.19 138 LEU B N 1
ATOM 3141 C CA . LEU B 1 138 ? 24.938 -19.469 1.823 1 97.19 138 LEU B CA 1
ATOM 3142 C C . LEU B 1 138 ? 26.438 -19.703 1.663 1 97.19 138 LEU B C 1
ATOM 3144 O O . LEU B 1 138 ? 27.141 -18.891 1.072 1 97.19 138 LEU B O 1
ATOM 3148 N N . GLU B 1 139 ? 26.875 -20.859 2.104 1 93.75 139 GLU B N 1
ATOM 3149 C CA . GLU B 1 139 ? 28.25 -21.281 1.901 1 93.75 139 GLU B CA 1
ATOM 3150 C C . GLU B 1 139 ? 28.406 -22.047 0.587 1 93.75 139 GLU B C 1
ATOM 3152 O O . GLU B 1 139 ? 29.469 -22 -0.035 1 93.75 139 GLU B O 1
ATOM 3157 N N . SER B 1 140 ? 27.453 -22.75 0.245 1 95.31 140 SER B N 1
ATOM 3158 C CA . SER B 1 140 ? 27.453 -23.547 -0.971 1 95.31 140 SER B CA 1
ATOM 3159 C C . SER B 1 140 ? 26.031 -23.797 -1.476 1 95.31 140 SER B C 1
ATOM 3161 O O . SER B 1 140 ? 25.062 -23.531 -0.765 1 95.31 140 SER B O 1
ATOM 3163 N N . ALA B 1 141 ? 25.906 -24.188 -2.621 1 97.56 141 ALA B N 1
ATOM 3164 C CA . ALA B 1 141 ? 24.672 -24.625 -3.279 1 97.56 141 ALA B CA 1
ATOM 3165 C C . ALA B 1 141 ? 24.875 -25.938 -4.02 1 97.56 141 ALA B C 1
ATOM 3167 O O . ALA B 1 141 ? 26 -26.312 -4.34 1 97.56 141 ALA B O 1
ATOM 3168 N N . VAL B 1 142 ? 23.812 -26.672 -4.188 1 97.56 142 VAL B N 1
ATOM 3169 C CA . VAL B 1 142 ? 23.891 -27.891 -4.984 1 97.56 142 VAL B CA 1
ATOM 3170 C C . VAL B 1 142 ? 24.203 -27.547 -6.438 1 97.56 142 VAL B C 1
ATOM 3172 O O . VAL B 1 142 ? 25.016 -28.219 -7.086 1 97.56 142 VAL B O 1
ATOM 3175 N N . GLU B 1 143 ? 23.578 -26.484 -6.887 1 97.81 143 GLU B N 1
ATOM 3176 C CA . GLU B 1 143 ? 23.766 -26 -8.258 1 97.81 143 GLU B CA 1
ATOM 3177 C C . GLU B 1 143 ? 23.328 -24.547 -8.398 1 97.81 143 GLU B C 1
ATOM 3179 O O . GLU B 1 143 ? 22.438 -24.094 -7.695 1 97.81 143 GLU B O 1
ATOM 3184 N N . VAL B 1 144 ? 24.094 -23.859 -9.219 1 98.31 144 VAL B N 1
ATOM 3185 C CA . VAL B 1 144 ? 23.703 -22.5 -9.602 1 98.31 144 VAL B CA 1
ATOM 3186 C C . VAL B 1 144 ? 23.469 -22.438 -11.109 1 98.31 144 VAL B C 1
ATOM 3188 O O . VAL B 1 144 ? 24.281 -22.953 -11.891 1 98.31 144 VAL B O 1
ATOM 3191 N N . ARG B 1 145 ? 22.344 -21.859 -11.422 1 98.25 145 ARG B N 1
ATOM 3192 C CA . ARG B 1 145 ? 22 -21.688 -12.836 1 98.25 145 ARG B CA 1
ATOM 3193 C C . ARG B 1 145 ? 21.578 -20.25 -13.117 1 98.25 145 ARG B C 1
ATOM 3195 O O . ARG B 1 145 ? 21.359 -19.469 -12.195 1 98.25 145 ARG B O 1
ATOM 3202 N N . GLU B 1 146 ? 21.609 -19.984 -14.438 1 97.69 146 GLU B N 1
ATOM 3203 C CA . GLU B 1 146 ? 21.234 -18.641 -14.852 1 97.69 146 GLU B CA 1
ATOM 3204 C C . GLU B 1 146 ? 20.328 -18.688 -16.078 1 97.69 146 GLU B C 1
ATOM 3206 O O . GLU B 1 146 ? 20.562 -19.453 -17.016 1 97.69 146 GLU B O 1
ATOM 3211 N N . GLY B 1 147 ? 19.25 -18.016 -16.031 1 95.25 147 GLY B N 1
ATOM 3212 C CA . GLY B 1 147 ? 18.375 -17.641 -17.125 1 95.25 147 GLY B CA 1
ATOM 3213 C C . GLY B 1 147 ? 17.969 -16.172 -17.094 1 95.25 147 GLY B C 1
ATOM 3214 O O . GLY B 1 147 ? 18.828 -15.289 -17.062 1 95.25 147 GLY B O 1
ATOM 3215 N N . ARG B 1 148 ? 16.688 -15.992 -17.156 1 91.88 148 ARG B N 1
ATOM 3216 C CA . ARG B 1 148 ? 16.25 -14.617 -16.922 1 91.88 148 ARG B CA 1
ATOM 3217 C C . ARG B 1 148 ? 16.719 -14.125 -15.555 1 91.88 148 ARG B C 1
ATOM 3219 O O . ARG B 1 148 ? 17.156 -12.977 -15.422 1 91.88 148 ARG B O 1
ATOM 3226 N N . ASP B 1 149 ? 16.656 -15.062 -14.609 1 95.88 149 ASP B N 1
ATOM 3227 C CA . ASP B 1 149 ? 17.109 -14.844 -13.242 1 95.88 149 ASP B CA 1
ATOM 3228 C C . ASP B 1 149 ? 18.125 -15.898 -12.828 1 95.88 149 ASP B C 1
ATOM 3230 O O . ASP B 1 149 ? 18.391 -16.844 -13.57 1 95.88 149 ASP B O 1
ATOM 3234 N N . TYR B 1 150 ? 18.781 -15.594 -11.695 1 97.81 150 TYR B N 1
ATOM 3235 C CA . TYR B 1 150 ? 19.578 -16.672 -11.117 1 97.81 150 TYR B CA 1
ATOM 3236 C C . TYR B 1 150 ? 18.688 -17.719 -10.469 1 97.81 150 TYR B C 1
ATOM 3238 O O . TYR B 1 150 ? 17.656 -17.391 -9.859 1 97.81 150 TYR B O 1
ATOM 3246 N N . LEU B 1 151 ? 19.062 -18.953 -10.703 1 98.44 151 LEU B N 1
ATOM 3247 C CA . LEU B 1 151 ? 18.469 -20.078 -9.992 1 98.44 151 LEU B CA 1
ATOM 3248 C C . LEU B 1 151 ? 19.5 -20.781 -9.125 1 98.44 151 LEU B C 1
ATOM 3250 O O . LEU B 1 151 ? 20.484 -21.328 -9.633 1 98.44 151 LEU B O 1
ATOM 3254 N N . VAL B 1 152 ? 19.312 -20.703 -7.766 1 98.69 152 VAL B N 1
ATOM 3255 C CA . VAL B 1 152 ? 20.188 -21.359 -6.801 1 98.69 152 VAL B CA 1
ATOM 3256 C C . VAL B 1 152 ? 19.484 -22.578 -6.195 1 98.69 152 VAL B C 1
ATOM 3258 O O . VAL B 1 152 ? 18.484 -22.422 -5.484 1 98.69 152 VAL B O 1
ATOM 3261 N N . VAL B 1 153 ? 19.984 -23.75 -6.547 1 98.75 153 VAL B N 1
ATOM 3262 C CA . VAL B 1 153 ? 19.375 -25 -6.09 1 98.75 153 VAL B CA 1
ATOM 3263 C C . VAL B 1 153 ? 20.031 -25.438 -4.785 1 98.75 153 VAL B C 1
ATOM 3265 O O . VAL B 1 153 ? 21.266 -25.562 -4.711 1 98.75 153 VAL B O 1
ATOM 3268 N N . LEU B 1 154 ? 19.141 -25.625 -3.773 1 98.62 154 LEU B N 1
ATOM 3269 C CA . LEU B 1 154 ? 19.594 -26.062 -2.455 1 98.62 154 LEU B CA 1
ATOM 3270 C C . LEU B 1 154 ? 19.172 -27.5 -2.18 1 98.62 154 LEU B C 1
ATOM 3272 O O . LEU B 1 154 ? 18.484 -28.109 -2.998 1 98.62 154 LEU B O 1
ATOM 3276 N N . ALA B 1 155 ? 19.641 -28 -1.024 1 98 155 ALA B N 1
ATOM 3277 C CA . ALA B 1 155 ? 19.5 -29.438 -0.763 1 98 155 ALA B CA 1
ATOM 3278 C C . ALA B 1 155 ? 18.078 -29.781 -0.361 1 98 155 ALA B C 1
ATOM 3280 O O . ALA B 1 155 ? 17.578 -30.875 -0.676 1 98 155 ALA B O 1
ATOM 3281 N N . ASP B 1 156 ? 17.469 -28.875 0.383 1 97.81 156 ASP B N 1
ATOM 3282 C CA . ASP B 1 156 ? 16.141 -29.219 0.89 1 97.81 156 ASP B CA 1
ATOM 3283 C C . ASP B 1 156 ? 15.367 -27.969 1.279 1 97.81 156 ASP B C 1
ATOM 3285 O O . ASP B 1 156 ? 15.891 -26.859 1.224 1 97.81 156 ASP B O 1
ATOM 3289 N N . ARG B 1 157 ? 14.102 -28.203 1.629 1 98.44 157 ARG B N 1
ATOM 3290 C CA . ARG B 1 157 ? 13.172 -27.141 1.99 1 98.44 157 ARG B CA 1
ATOM 3291 C C . ARG B 1 157 ? 13.711 -26.297 3.145 1 98.44 157 ARG B C 1
ATOM 3293 O O . ARG B 1 157 ? 13.555 -25.078 3.16 1 98.44 157 ARG B O 1
ATOM 3300 N N . GLN B 1 158 ? 14.328 -26.922 4.133 1 98 158 GLN B N 1
ATOM 3301 C CA . GLN B 1 158 ? 14.812 -26.234 5.32 1 98 158 GLN B CA 1
ATOM 3302 C C . GLN B 1 158 ? 15.836 -25.156 4.945 1 98 158 GLN B C 1
ATOM 3304 O O . GLN B 1 158 ? 15.797 -24.047 5.48 1 98 158 GLN B O 1
ATOM 3309 N N . GLN B 1 159 ? 16.719 -25.516 4 1 98.25 159 GLN B N 1
ATOM 3310 C CA . GLN B 1 159 ? 17.719 -24.547 3.551 1 98.25 159 GLN B CA 1
ATOM 3311 C C . GLN B 1 159 ? 17.047 -23.375 2.836 1 98.25 159 GLN B C 1
ATOM 3313 O O . GLN B 1 159 ? 17.469 -22.234 3.002 1 98.25 159 GLN B O 1
ATOM 3318 N N . VAL B 1 160 ? 16.047 -23.703 1.993 1 98.75 160 VAL B N 1
ATOM 3319 C CA . VAL B 1 160 ? 15.336 -22.656 1.262 1 98.75 160 VAL B CA 1
ATOM 3320 C C . VAL B 1 160 ? 14.656 -21.703 2.246 1 98.75 160 VAL B C 1
ATOM 3322 O O . VAL B 1 160 ? 14.766 -20.484 2.115 1 98.75 160 VAL B O 1
ATOM 3325 N N . GLU B 1 161 ? 13.992 -22.219 3.301 1 98.19 161 GLU B N 1
ATOM 3326 C CA . GLU B 1 161 ? 13.258 -21.438 4.285 1 98.19 161 GLU B CA 1
ATOM 3327 C C . GLU B 1 161 ? 14.203 -20.625 5.168 1 98.19 161 GLU B C 1
ATOM 3329 O O . GLU B 1 161 ? 13.844 -19.547 5.652 1 98.19 161 GLU B O 1
ATOM 3334 N N . ALA B 1 162 ? 15.484 -21.047 5.258 1 97.62 162 ALA B N 1
ATOM 3335 C CA . ALA B 1 162 ? 16.422 -20.453 6.199 1 97.62 162 ALA B CA 1
ATOM 3336 C C . ALA B 1 162 ? 17.203 -19.312 5.547 1 97.62 162 ALA B C 1
ATOM 3338 O O . ALA B 1 162 ? 17.922 -18.578 6.227 1 97.62 162 ALA B O 1
ATOM 3339 N N . VAL B 1 163 ? 17.062 -19.172 4.242 1 98.12 163 VAL B N 1
ATOM 3340 C CA . VAL B 1 163 ? 17.828 -18.172 3.51 1 98.12 163 VAL B CA 1
ATOM 3341 C C . VAL B 1 163 ? 17.578 -16.797 4.113 1 98.12 163 VAL B C 1
ATOM 3343 O O . VAL B 1 163 ? 16.438 -16.406 4.355 1 98.12 163 VAL B O 1
ATOM 3346 N N . GLN B 1 164 ? 18.625 -16.078 4.43 1 95.81 164 GLN B N 1
ATOM 3347 C CA . GLN B 1 164 ? 18.609 -14.695 4.867 1 95.81 164 GLN B CA 1
ATOM 3348 C C . GLN B 1 164 ? 19.406 -13.812 3.91 1 95.81 164 GLN B C 1
ATOM 3350 O O . GLN B 1 164 ? 20.625 -13.93 3.812 1 95.81 164 GLN B O 1
ATOM 3355 N N . THR B 1 165 ? 18.766 -12.867 3.32 1 96.81 165 THR B N 1
ATOM 3356 C CA . THR B 1 165 ? 19.375 -12.148 2.203 1 96.81 165 THR B CA 1
ATOM 3357 C C . THR B 1 165 ? 20.047 -10.859 2.682 1 96.81 165 THR B C 1
ATOM 3359 O O . THR B 1 165 ? 19.562 -10.219 3.621 1 96.81 165 THR B O 1
ATOM 3362 N N . ASP B 1 166 ? 21.172 -10.586 2.127 1 95.62 166 ASP B N 1
ATOM 3363 C CA . ASP B 1 166 ? 21.766 -9.25 2.1 1 95.62 166 ASP B CA 1
ATOM 3364 C C . ASP B 1 166 ? 21.453 -8.539 0.784 1 95.62 166 ASP B C 1
ATOM 3366 O O . ASP B 1 166 ? 22.172 -8.711 -0.203 1 95.62 166 ASP B O 1
ATOM 3370 N N . MET B 1 167 ? 20.391 -7.684 0.828 1 93.06 167 MET B N 1
ATOM 3371 C CA . MET B 1 167 ? 19.844 -7.141 -0.411 1 93.06 167 MET B CA 1
ATOM 3372 C C . MET B 1 167 ? 20.828 -6.16 -1.057 1 93.06 167 MET B C 1
ATOM 3374 O O . MET B 1 167 ? 20.859 -6.039 -2.281 1 93.06 167 MET B O 1
ATOM 3378 N N . ALA B 1 168 ? 21.609 -5.531 -0.28 1 89.94 168 ALA B N 1
ATOM 3379 C CA . ALA B 1 168 ? 22.609 -4.629 -0.834 1 89.94 168 ALA B CA 1
ATOM 3380 C C . ALA B 1 168 ? 23.625 -5.391 -1.688 1 89.94 168 ALA B C 1
ATOM 3382 O O . ALA B 1 168 ? 24.016 -4.922 -2.756 1 89.94 168 ALA B O 1
ATOM 3383 N N . ARG B 1 169 ? 24.062 -6.504 -1.223 1 94.5 169 ARG B N 1
ATOM 3384 C CA . ARG B 1 169 ? 24.984 -7.348 -1.981 1 94.5 169 ARG B CA 1
ATOM 3385 C C . ARG B 1 169 ? 24.312 -7.895 -3.238 1 94.5 169 ARG B C 1
ATOM 3387 O O . ARG B 1 169 ? 24.906 -7.883 -4.32 1 94.5 169 ARG B O 1
ATOM 3394 N N . LEU B 1 170 ? 23.078 -8.312 -3.014 1 96.75 170 LEU B N 1
ATOM 3395 C CA . LEU B 1 170 ? 22.375 -8.953 -4.113 1 96.75 170 LEU B CA 1
ATOM 3396 C C . LEU B 1 170 ? 22.047 -7.949 -5.215 1 96.75 170 LEU B C 1
ATOM 3398 O O . LEU B 1 170 ? 22 -8.305 -6.395 1 96.75 170 LEU B O 1
ATOM 3402 N N . GLN B 1 171 ? 21.844 -6.727 -4.84 1 94.19 171 GLN B N 1
ATOM 3403 C CA . GLN B 1 171 ? 21.5 -5.695 -5.812 1 94.19 171 GLN B CA 1
ATOM 3404 C C . GLN B 1 171 ? 22.609 -5.512 -6.836 1 94.19 171 GLN B C 1
ATOM 3406 O O . GLN B 1 171 ? 22.359 -5.156 -7.988 1 94.19 171 GLN B O 1
ATOM 3411 N N . LYS B 1 172 ? 23.891 -5.773 -6.492 1 94.5 172 LYS B N 1
ATOM 3412 C CA . LYS B 1 172 ? 25.062 -5.621 -7.359 1 94.5 172 LYS B CA 1
ATOM 3413 C C . LYS B 1 172 ? 25 -6.598 -8.531 1 94.5 172 LYS B C 1
ATOM 3415 O O . LYS B 1 172 ? 25.688 -6.41 -9.539 1 94.5 172 LYS B O 1
ATOM 3420 N N . LEU B 1 173 ? 24.188 -7.621 -8.391 1 95.44 173 LEU B N 1
ATOM 3421 C CA . LEU B 1 173 ? 24.125 -8.656 -9.422 1 95.44 173 LEU B CA 1
ATOM 3422 C C . LEU B 1 173 ? 23.281 -8.188 -10.602 1 95.44 173 LEU B C 1
ATOM 3424 O O . LEU B 1 173 ? 23.391 -8.734 -11.703 1 95.44 173 LEU B O 1
ATOM 3428 N N . GLY B 1 174 ? 22.344 -7.242 -10.422 1 93.88 174 GLY B N 1
ATOM 3429 C CA . GLY B 1 174 ? 21.531 -6.711 -11.5 1 93.88 174 GLY B CA 1
ATOM 3430 C C . GLY B 1 174 ? 20.469 -7.691 -11.984 1 93.88 174 GLY B C 1
ATOM 3431 O O . GLY B 1 174 ? 19.984 -7.578 -13.117 1 93.88 174 GLY B O 1
ATOM 3432 N N . LYS B 1 175 ? 20.25 -8.758 -11.164 1 94.75 175 LYS B N 1
ATOM 3433 C CA . LYS B 1 175 ? 19.281 -9.789 -11.523 1 94.75 175 LYS B CA 1
ATOM 3434 C C . LYS B 1 175 ? 18.484 -10.242 -10.305 1 94.75 175 LYS B C 1
ATOM 3436 O O . LYS B 1 175 ? 18.922 -10.07 -9.172 1 94.75 175 LYS B O 1
ATOM 3441 N N . MET B 1 176 ? 17.281 -10.766 -10.578 1 96.5 176 MET B N 1
ATOM 3442 C CA . MET B 1 176 ? 16.516 -11.422 -9.523 1 96.5 176 MET B CA 1
ATOM 3443 C C . MET B 1 176 ? 17.078 -12.805 -9.227 1 96.5 176 MET B C 1
ATOM 3445 O O . MET B 1 176 ? 17.875 -13.336 -9.992 1 96.5 176 MET B O 1
ATOM 3449 N N . ILE B 1 177 ? 16.688 -13.305 -8.039 1 97.94 177 ILE B N 1
ATOM 3450 C CA . ILE B 1 177 ? 17.281 -14.562 -7.582 1 97.94 177 ILE B CA 1
ATOM 3451 C C . ILE B 1 177 ? 16.172 -15.516 -7.133 1 97.94 177 ILE B C 1
ATOM 3453 O O . ILE B 1 177 ? 15.344 -15.164 -6.285 1 97.94 177 ILE B O 1
ATOM 3457 N N . CYS B 1 178 ? 16.172 -16.656 -7.742 1 98.38 178 CYS B N 1
ATOM 3458 C CA . CYS B 1 178 ? 15.32 -17.766 -7.32 1 98.38 178 CYS B CA 1
ATOM 3459 C C . CYS B 1 178 ? 16.125 -18.812 -6.566 1 98.38 178 CYS B C 1
ATOM 3461 O O . CYS B 1 178 ? 17.188 -19.234 -7.027 1 98.38 178 CYS B O 1
ATOM 3463 N N . VAL B 1 179 ? 15.656 -19.203 -5.359 1 98.75 179 VAL B N 1
ATOM 3464 C CA . VAL B 1 179 ? 16.219 -20.328 -4.637 1 98.75 179 VAL B CA 1
ATOM 3465 C C . VAL B 1 179 ? 15.211 -21.469 -4.594 1 98.75 179 VAL B C 1
ATOM 3467 O O . VAL B 1 179 ? 14.016 -21.25 -4.402 1 98.75 179 VAL B O 1
ATOM 3470 N N . SER B 1 180 ? 15.703 -22.656 -4.848 1 98.88 180 SER B N 1
ATOM 3471 C CA . SER B 1 180 ? 14.789 -23.797 -4.926 1 98.88 180 SER B CA 1
ATOM 3472 C C . SER B 1 180 ? 15.445 -25.078 -4.422 1 98.88 180 SER B C 1
ATOM 3474 O O . SER B 1 180 ? 16.672 -25.156 -4.348 1 98.88 180 SER B O 1
ATOM 3476 N N . ALA B 1 181 ? 14.562 -26.031 -4 1 98.88 181 ALA B N 1
ATOM 3477 C CA . ALA B 1 181 ? 14.984 -27.344 -3.539 1 98.88 181 ALA B CA 1
ATOM 3478 C C . ALA B 1 181 ? 13.883 -28.391 -3.756 1 98.88 181 ALA B C 1
ATOM 3480 O O . ALA B 1 181 ? 12.711 -28.031 -3.879 1 98.88 181 ALA B O 1
ATOM 3481 N N . PRO B 1 182 ? 14.32 -29.641 -3.879 1 98.62 182 PRO B N 1
ATOM 3482 C CA . PRO B 1 182 ? 13.289 -30.688 -3.883 1 98.62 182 PRO B CA 1
ATOM 3483 C C . PRO B 1 182 ? 12.531 -30.766 -2.559 1 98.62 182 PRO B C 1
ATOM 3485 O O . PRO B 1 182 ? 13.023 -30.297 -1.53 1 98.62 182 PRO B O 1
ATOM 3488 N N . ASP B 1 183 ? 11.359 -31.344 -2.664 1 98.31 183 ASP B N 1
ATOM 3489 C CA . ASP B 1 183 ? 10.523 -31.438 -1.472 1 98.31 183 ASP B CA 1
ATOM 3490 C C . ASP B 1 183 ? 9.727 -32.719 -1.459 1 98.31 183 ASP B C 1
ATOM 3492 O O . ASP B 1 183 ? 9.352 -33.25 -2.514 1 98.31 183 ASP B O 1
ATOM 3496 N N . GLU B 1 184 ? 9.469 -33.188 -0.267 1 95.25 184 GLU B N 1
ATOM 3497 C CA . GLU B 1 184 ? 8.781 -34.469 -0.109 1 95.25 184 GLU B CA 1
ATOM 3498 C C . GLU B 1 184 ? 7.27 -34.312 -0.247 1 95.25 184 GLU B C 1
ATOM 3500 O O . GLU B 1 184 ? 6.586 -35.188 -0.771 1 95.25 184 GLU B O 1
ATOM 3505 N N . GLU B 1 185 ? 6.734 -33.281 0.315 1 96.94 185 GLU B N 1
ATOM 3506 C CA . GLU B 1 185 ? 5.301 -33 0.239 1 96.94 185 GLU B CA 1
ATOM 3507 C C . GLU B 1 185 ? 4.914 -32.438 -1.125 1 96.94 185 GLU B C 1
ATOM 3509 O O . GLU B 1 185 ? 3.891 -32.844 -1.694 1 96.94 185 GLU B O 1
ATOM 3514 N N . TYR B 1 186 ? 5.695 -31.656 -1.593 1 98.31 186 TYR B N 1
ATOM 3515 C CA . TYR B 1 186 ? 5.617 -31.125 -2.951 1 98.31 186 TYR B CA 1
ATOM 3516 C C . TYR B 1 186 ? 6.73 -31.703 -3.82 1 98.31 186 TYR B C 1
ATOM 3518 O O . TYR B 1 186 ? 7.605 -32.406 -3.33 1 98.31 186 TYR B O 1
ATOM 3526 N N . ASP B 1 187 ? 6.723 -31.484 -5.055 1 98.69 187 ASP B N 1
ATOM 3527 C CA . ASP B 1 187 ? 7.863 -31.875 -5.871 1 98.69 187 ASP B CA 1
ATOM 3528 C C . ASP B 1 187 ? 9.062 -30.953 -5.629 1 98.69 187 ASP B C 1
ATOM 3530 O O . ASP B 1 187 ? 10.195 -31.422 -5.527 1 98.69 187 ASP B O 1
ATOM 3534 N N . PHE B 1 188 ? 8.773 -29.656 -5.512 1 98.88 188 PHE B N 1
ATOM 3535 C CA . PHE B 1 188 ? 9.828 -28.703 -5.156 1 98.88 188 PHE B CA 1
ATOM 3536 C C . PHE B 1 188 ? 9.234 -27.469 -4.492 1 98.88 188 PHE B C 1
ATOM 3538 O O . PHE B 1 188 ? 8.031 -27.219 -4.578 1 98.88 188 PHE B O 1
ATOM 3545 N N . VAL B 1 189 ? 10.133 -26.719 -3.742 1 98.88 189 VAL B N 1
ATOM 3546 C CA . VAL B 1 189 ? 9.781 -25.453 -3.113 1 98.88 189 VAL B CA 1
ATOM 3547 C C . VAL B 1 189 ? 10.742 -24.359 -3.586 1 98.88 189 VAL B C 1
ATOM 3549 O O . VAL B 1 189 ? 11.805 -24.656 -4.129 1 98.88 189 VAL B O 1
ATOM 3552 N N . SER B 1 190 ? 10.344 -23.156 -3.439 1 98.88 190 SER B N 1
ATOM 3553 C CA . SER B 1 190 ? 11.172 -22.047 -3.898 1 98.88 190 SER B CA 1
ATOM 3554 C C . SER B 1 190 ? 10.938 -20.797 -3.064 1 98.88 190 SER B C 1
ATOM 3556 O O . SER B 1 190 ? 10.008 -20.75 -2.252 1 98.88 190 SER B O 1
ATOM 3558 N N . ARG B 1 191 ? 11.766 -19.906 -3.156 1 98.69 191 ARG B N 1
ATOM 3559 C CA . ARG B 1 191 ? 11.617 -18.484 -2.816 1 98.69 191 ARG B CA 1
ATOM 3560 C C . ARG B 1 191 ? 12.195 -17.594 -3.906 1 98.69 191 ARG B C 1
ATOM 3562 O O . ARG B 1 191 ? 13.039 -18.031 -4.691 1 98.69 191 ARG B O 1
ATOM 3569 N N . PHE B 1 192 ? 11.719 -16.406 -4.008 1 98.38 192 PHE B N 1
ATOM 3570 C CA . PHE B 1 192 ? 12.109 -15.492 -5.082 1 98.38 192 PHE B CA 1
ATOM 3571 C C . PHE B 1 192 ? 12.422 -14.109 -4.531 1 98.38 192 PHE B C 1
ATOM 3573 O O . PHE B 1 192 ? 11.555 -13.461 -3.936 1 98.38 192 PHE B O 1
ATOM 3580 N N . PHE B 1 193 ? 13.664 -13.664 -4.742 1 97.88 193 PHE B N 1
ATOM 3581 C CA . PHE B 1 193 ? 14.148 -12.414 -4.164 1 97.88 193 PHE B CA 1
ATOM 3582 C C . PHE B 1 193 ? 14.383 -11.375 -5.246 1 97.88 193 PHE B C 1
ATOM 3584 O O . PHE B 1 193 ? 14.906 -11.688 -6.316 1 97.88 193 PHE B O 1
ATOM 3591 N N . CYS B 1 194 ? 13.93 -10.102 -5.008 1 94.5 194 CYS B N 1
ATOM 3592 C CA . CYS B 1 194 ? 13.938 -8.984 -5.941 1 94.5 194 CYS B CA 1
ATOM 3593 C C . CYS B 1 194 ? 14.773 -7.832 -5.406 1 94.5 194 CYS B C 1
ATOM 3595 O O . CYS B 1 194 ? 14.234 -6.797 -5.008 1 94.5 194 CYS B O 1
ATOM 3597 N N . PRO B 1 195 ? 16.172 -8 -5.531 1 91.62 195 PRO B N 1
ATOM 3598 C CA . PRO B 1 195 ? 17.031 -6.926 -5.035 1 91.62 195 PRO B CA 1
ATOM 3599 C C . PRO B 1 195 ? 16.797 -5.594 -5.742 1 91.62 195 PRO B C 1
ATOM 3601 O O . PRO B 1 195 ? 16.656 -5.559 -6.969 1 91.62 195 PRO B O 1
ATOM 3604 N N . GLY B 1 196 ? 16.641 -4.516 -5.031 1 77.88 196 GLY B N 1
ATOM 3605 C CA . GLY B 1 196 ? 16.484 -3.188 -5.605 1 77.88 196 GLY B CA 1
ATOM 3606 C C . GLY B 1 196 ? 15.039 -2.801 -5.852 1 77.88 196 GLY B C 1
ATOM 3607 O O . GLY B 1 196 ? 14.758 -1.67 -6.25 1 77.88 196 GLY B O 1
ATOM 3608 N N . GLU B 1 197 ? 14.148 -3.795 -5.707 1 76.62 197 GLU B N 1
ATOM 3609 C CA . GLU B 1 197 ? 12.727 -3.502 -5.875 1 76.62 197 GLU B CA 1
ATOM 3610 C C . GLU B 1 197 ? 12.07 -3.148 -4.543 1 76.62 197 GLU B C 1
ATOM 3612 O O . GLU B 1 197 ? 12.664 -3.35 -3.482 1 76.62 197 GLU B O 1
ATOM 3617 N N . GLY B 1 198 ? 11.008 -2.441 -4.512 1 68.81 198 GLY B N 1
ATOM 3618 C CA . GLY B 1 198 ? 10.25 -2.088 -3.322 1 68.81 198 GLY B CA 1
ATOM 3619 C C . GLY B 1 198 ? 9.836 -3.293 -2.504 1 68.81 198 GLY B C 1
ATOM 3620 O O . GLY B 1 198 ? 9.641 -3.189 -1.29 1 68.81 198 GLY B O 1
ATOM 3621 N N . VAL B 1 199 ? 9.719 -4.438 -3.131 1 78.69 199 VAL B N 1
ATOM 3622 C CA . VAL B 1 199 ? 9.383 -5.715 -2.504 1 78.69 199 VAL B CA 1
ATOM 3623 C C . VAL B 1 199 ? 10.57 -6.664 -2.596 1 78.69 199 VAL B C 1
ATOM 3625 O O . VAL B 1 199 ? 10.867 -7.199 -3.666 1 78.69 199 VAL B O 1
ATOM 3628 N N . PRO B 1 200 ? 11.234 -6.82 -1.428 1 89.81 200 PRO B N 1
ATOM 3629 C CA . PRO B 1 200 ? 12.469 -7.598 -1.485 1 89.81 200 PRO B CA 1
ATOM 3630 C C . PRO B 1 200 ? 12.234 -9.07 -1.812 1 89.81 200 PRO B C 1
ATOM 3632 O O . PRO B 1 200 ? 13.133 -9.758 -2.301 1 89.81 200 PRO B O 1
ATOM 3635 N N . GLU B 1 201 ? 11.086 -9.531 -1.494 1 95.94 201 GLU B N 1
ATOM 3636 C CA . GLU B 1 201 ? 10.711 -10.906 -1.808 1 95.94 201 GLU B CA 1
ATOM 3637 C C . GLU B 1 201 ? 9.289 -10.977 -2.367 1 95.94 201 GLU B C 1
ATOM 3639 O O . GLU B 1 201 ? 8.352 -10.477 -1.75 1 95.94 201 GLU B O 1
ATOM 3644 N N . ASP B 1 202 ? 9.211 -11.523 -3.512 1 96.25 202 ASP B N 1
ATOM 3645 C CA . ASP B 1 202 ? 7.902 -11.781 -4.113 1 96.25 202 ASP B CA 1
ATOM 3646 C C . ASP B 1 202 ? 7.25 -13.016 -3.496 1 96.25 202 ASP B C 1
ATOM 3648 O O . ASP B 1 202 ? 7.848 -14.094 -3.469 1 96.25 202 ASP B O 1
ATOM 3652 N N . PRO B 1 203 ? 6.02 -12.906 -3.004 1 97.31 203 PRO B N 1
ATOM 3653 C CA . PRO B 1 203 ? 5.398 -13.992 -2.246 1 97.31 203 PRO B CA 1
ATOM 3654 C C . PRO B 1 203 ? 5.164 -15.25 -3.09 1 97.31 203 PRO B C 1
ATOM 3656 O O . PRO B 1 203 ? 5.32 -16.359 -2.598 1 97.31 203 PRO B O 1
ATOM 3659 N N . VAL B 1 204 ? 4.68 -15.109 -4.238 1 98.25 204 VAL B N 1
ATOM 3660 C CA . VAL B 1 204 ? 4.5 -16.172 -5.215 1 98.25 204 VAL B CA 1
ATOM 3661 C C . VAL B 1 204 ? 4.723 -15.633 -6.625 1 98.25 204 VAL B C 1
ATOM 3663 O O . VAL B 1 204 ? 4.039 -14.695 -7.055 1 98.25 204 VAL B O 1
ATOM 3666 N N . THR B 1 205 ? 5.605 -16.203 -7.289 1 96.5 205 THR B N 1
ATOM 3667 C CA . THR B 1 205 ? 6.078 -15.656 -8.555 1 96.5 205 THR B CA 1
ATOM 3668 C C . THR B 1 205 ? 5.754 -16.594 -9.711 1 96.5 205 THR B C 1
ATOM 3670 O O . THR B 1 205 ? 6.516 -17.531 -9.992 1 96.5 205 THR B O 1
ATOM 3673 N N . GLY B 1 206 ? 4.73 -16.234 -10.445 1 93.5 206 GLY B N 1
ATOM 3674 C CA . GLY B 1 206 ? 4.379 -17.047 -11.602 1 93.5 206 GLY B CA 1
ATOM 3675 C C . GLY B 1 206 ? 5.496 -17.141 -12.625 1 93.5 206 GLY B C 1
ATOM 3676 O O . GLY B 1 206 ? 5.848 -18.234 -13.062 1 93.5 206 GLY B O 1
ATOM 3677 N N . SER B 1 207 ? 6.086 -16.016 -12.914 1 91.06 207 SER B N 1
ATOM 3678 C CA . SER B 1 207 ? 7.086 -15.977 -13.977 1 91.06 207 SER B CA 1
ATOM 3679 C C . SER B 1 207 ? 8.312 -16.812 -13.617 1 91.06 207 SER B C 1
ATOM 3681 O O . SER B 1 207 ? 8.992 -17.328 -14.508 1 91.06 207 SER B O 1
ATOM 3683 N N . ALA B 1 208 ? 8.664 -16.953 -12.367 1 96 208 ALA B N 1
ATOM 3684 C CA . ALA B 1 208 ? 9.805 -17.766 -11.945 1 96 208 ALA B CA 1
ATOM 3685 C C . ALA B 1 208 ? 9.609 -19.219 -12.344 1 96 208 ALA B C 1
ATOM 3687 O O . ALA B 1 208 ? 10.586 -19.938 -12.562 1 96 208 ALA B O 1
ATOM 3688 N N . HIS B 1 209 ? 8.422 -19.594 -12.453 1 97.5 209 HIS B N 1
ATOM 3689 C CA . HIS B 1 209 ? 8.125 -20.984 -12.727 1 97.5 209 HIS B CA 1
ATOM 3690 C C . HIS B 1 209 ? 8.289 -21.312 -14.211 1 97.5 209 HIS B C 1
ATOM 3692 O O . HIS B 1 209 ? 8.297 -22.484 -14.602 1 97.5 209 HIS B O 1
ATOM 3698 N N . SER B 1 210 ? 8.375 -20.234 -14.953 1 96.44 210 SER B N 1
ATOM 3699 C CA . SER B 1 210 ? 8.797 -20.469 -16.328 1 96.44 210 SER B CA 1
ATOM 3700 C C . SER B 1 210 ? 10.188 -21.078 -16.391 1 96.44 210 SER B C 1
ATOM 3702 O O . SER B 1 210 ? 10.523 -21.797 -17.344 1 96.44 210 SER B O 1
ATOM 3704 N N . MET B 1 211 ? 11.07 -20.797 -15.453 1 97.19 211 MET B N 1
ATOM 3705 C CA . MET B 1 211 ? 12.398 -21.375 -15.344 1 97.19 211 MET B CA 1
ATOM 3706 C C . MET B 1 211 ? 12.375 -22.641 -14.5 1 97.19 211 MET B C 1
ATOM 3708 O O . MET B 1 211 ? 13.023 -23.641 -14.828 1 97.19 211 MET B O 1
ATOM 3712 N N . LEU B 1 212 ? 11.562 -22.656 -13.469 1 98.56 212 LEU B N 1
ATOM 3713 C CA . LEU B 1 212 ? 11.57 -23.734 -12.484 1 98.56 212 LEU B CA 1
ATOM 3714 C C . LEU B 1 212 ? 10.969 -25.016 -13.062 1 98.56 212 LEU B C 1
ATOM 3716 O O . LEU B 1 212 ? 11.492 -26.109 -12.844 1 98.56 212 LEU B O 1
ATOM 3720 N N . ILE B 1 213 ? 9.898 -24.859 -13.812 1 98.69 213 ILE B N 1
ATOM 3721 C CA . ILE B 1 213 ? 9.156 -26.031 -14.273 1 98.69 213 ILE B CA 1
ATOM 3722 C C . ILE B 1 213 ? 10.023 -26.859 -15.219 1 98.69 213 ILE B C 1
ATOM 3724 O O . ILE B 1 213 ? 10.227 -28.047 -15.008 1 98.69 213 ILE B O 1
ATOM 3728 N N . PRO B 1 214 ? 10.617 -26.219 -16.234 1 98.12 214 PRO B N 1
ATOM 3729 C CA . PRO B 1 214 ? 11.445 -27.062 -17.094 1 98.12 214 PRO B CA 1
ATOM 3730 C C . PRO B 1 214 ? 12.648 -27.656 -16.375 1 98.12 214 PRO B C 1
ATOM 3732 O O . PRO B 1 214 ? 13 -28.812 -16.594 1 98.12 214 PRO B O 1
ATOM 3735 N N . TRP B 1 215 ? 13.234 -26.984 -15.5 1 97.88 215 TRP B N 1
ATOM 3736 C CA . TRP B 1 215 ? 14.422 -27.484 -14.828 1 97.88 215 TRP B CA 1
ATOM 3737 C C . TRP B 1 215 ? 14.07 -28.641 -13.898 1 97.88 215 TRP B C 1
ATOM 3739 O O . TRP B 1 215 ? 14.672 -29.719 -13.984 1 97.88 215 TRP B O 1
ATOM 3749 N N . TRP B 1 216 ? 13.109 -28.469 -13.086 1 98.5 216 TRP B N 1
ATOM 3750 C CA . TRP B 1 216 ? 12.711 -29.531 -12.164 1 98.5 216 TRP B CA 1
ATOM 3751 C C . TRP B 1 216 ? 12.086 -30.703 -12.922 1 98.5 216 TRP B C 1
ATOM 3753 O O . TRP B 1 216 ? 12.227 -31.859 -12.516 1 98.5 216 TRP B O 1
ATOM 3763 N N . GLY B 1 217 ? 11.344 -30.344 -13.914 1 98.25 217 GLY B N 1
ATOM 3764 C CA . GLY B 1 217 ? 10.82 -31.422 -14.742 1 98.25 217 GLY B CA 1
ATOM 3765 C C . GLY B 1 217 ? 11.898 -32.344 -15.25 1 98.25 217 GLY B C 1
ATOM 3766 O O . GLY B 1 217 ? 11.758 -33.562 -15.156 1 98.25 217 GLY B O 1
ATOM 3767 N N . GLU B 1 218 ? 12.898 -31.797 -15.758 1 97.38 218 GLU B N 1
ATOM 3768 C CA . GLU B 1 218 ? 14.023 -32.594 -16.234 1 97.38 218 GLU B CA 1
ATOM 3769 C C . GLU B 1 218 ? 14.695 -33.344 -15.094 1 97.38 218 GLU B C 1
ATOM 3771 O O . GLU B 1 218 ? 14.969 -34.562 -15.203 1 97.38 218 GLU B O 1
ATOM 3776 N N . LYS B 1 219 ? 14.914 -32.719 -14.078 1 97.38 219 LYS B N 1
ATOM 3777 C CA . LYS B 1 219 ? 15.625 -33.281 -12.945 1 97.38 219 LYS B CA 1
ATOM 3778 C C . LYS B 1 219 ? 14.836 -34.438 -12.328 1 97.38 219 LYS B C 1
ATOM 3780 O O . LYS B 1 219 ? 15.422 -35.438 -11.914 1 97.38 219 LYS B O 1
ATOM 3785 N N . LEU B 1 220 ? 13.562 -34.281 -12.32 1 97.69 220 LEU B N 1
ATOM 3786 C CA . LEU B 1 220 ? 12.719 -35.25 -11.633 1 97.69 220 LEU B CA 1
ATOM 3787 C C . LEU B 1 220 ? 12.125 -36.25 -12.625 1 97.69 220 LEU B C 1
ATOM 3789 O O . LEU B 1 220 ? 11.555 -37.25 -12.219 1 97.69 220 LEU B O 1
ATOM 3793 N N . GLY B 1 221 ? 12.258 -36.031 -13.773 1 97.81 221 GLY B N 1
ATOM 3794 C CA . GLY B 1 221 ? 11.609 -36.844 -14.773 1 97.81 221 GLY B CA 1
ATOM 3795 C C . GLY B 1 221 ? 10.094 -36.75 -14.742 1 97.81 221 GLY B C 1
ATOM 3796 O O . GLY B 1 221 ? 9.406 -37.781 -14.883 1 97.81 221 GLY B O 1
ATOM 3797 N N . LYS B 1 222 ? 9.602 -35.531 -14.5 1 97.88 222 LYS B N 1
ATOM 3798 C CA . LYS B 1 222 ? 8.164 -35.312 -14.391 1 97.88 222 LYS B CA 1
ATOM 3799 C C . LYS B 1 222 ? 7.719 -34.156 -15.312 1 97.88 222 LYS B C 1
ATOM 3801 O O . LYS B 1 222 ? 8.469 -33.219 -15.539 1 97.88 222 LYS B O 1
ATOM 3806 N N . THR B 1 223 ? 6.453 -34.25 -15.781 1 98.19 223 THR B N 1
ATOM 3807 C CA . THR B 1 223 ? 5.859 -33.156 -16.562 1 98.19 223 THR B CA 1
ATOM 3808 C C . THR B 1 223 ? 4.727 -32.5 -15.781 1 98.19 223 THR B C 1
ATOM 3810 O O . THR B 1 223 ? 4.266 -31.406 -16.141 1 98.19 223 THR B O 1
ATOM 3813 N N . THR B 1 224 ? 4.238 -33.219 -14.789 1 98.5 224 THR B N 1
ATOM 3814 C CA . THR B 1 224 ? 3.26 -32.688 -13.852 1 98.5 224 THR B CA 1
ATOM 3815 C C . THR B 1 224 ? 3.826 -32.656 -12.438 1 98.5 224 THR B C 1
ATOM 3817 O O . THR B 1 224 ? 4.324 -33.656 -11.938 1 98.5 224 THR B O 1
ATOM 3820 N N . MET B 1 225 ? 3.742 -31.469 -11.867 1 98.69 225 MET B N 1
ATOM 3821 C CA . MET B 1 225 ? 4.355 -31.281 -10.555 1 98.69 225 MET B CA 1
ATOM 3822 C C . MET B 1 225 ? 3.514 -30.344 -9.688 1 98.69 225 MET B C 1
ATOM 3824 O O . MET B 1 225 ? 2.695 -29.594 -10.203 1 98.69 225 MET B O 1
ATOM 3828 N N . MET B 1 226 ? 3.746 -30.531 -8.383 1 98.56 226 MET B N 1
ATOM 3829 C CA . MET B 1 226 ? 3.227 -29.594 -7.395 1 98.56 226 MET B CA 1
ATOM 3830 C C . MET B 1 226 ? 4.363 -28.828 -6.715 1 98.56 226 MET B C 1
ATOM 3832 O O . MET B 1 226 ? 5.352 -29.438 -6.293 1 98.56 226 MET B O 1
ATOM 3836 N N . ALA B 1 227 ? 4.168 -27.562 -6.742 1 98.81 227 ALA B N 1
ATOM 3837 C CA . ALA B 1 227 ? 5.191 -26.719 -6.141 1 98.81 227 ALA B CA 1
ATOM 3838 C C . ALA B 1 227 ? 4.59 -25.781 -5.094 1 98.81 227 ALA B C 1
ATOM 3840 O O . ALA B 1 227 ? 3.381 -25.547 -5.086 1 98.81 227 ALA B O 1
ATOM 3841 N N . ARG B 1 228 ? 5.434 -25.344 -4.176 1 98.69 228 ARG B N 1
ATOM 3842 C CA . ARG B 1 228 ? 5.055 -24.328 -3.211 1 98.69 228 ARG B CA 1
ATOM 3843 C C . ARG B 1 228 ? 6.152 -23.281 -3.07 1 98.69 228 ARG B C 1
ATOM 3845 O O . ARG B 1 228 ? 7.328 -23.609 -2.912 1 98.69 228 ARG B O 1
ATOM 3852 N N . GLN B 1 229 ? 5.812 -22.016 -3.32 1 98.69 229 GLN B N 1
ATOM 3853 C CA . GLN B 1 229 ? 6.73 -20.984 -2.865 1 98.69 229 GLN B CA 1
ATOM 3854 C C . GLN B 1 229 ? 6.57 -20.719 -1.369 1 98.69 229 GLN B C 1
ATOM 3856 O O . GLN B 1 229 ? 5.484 -20.375 -0.907 1 98.69 229 GLN B O 1
ATOM 3861 N N . VAL B 1 230 ? 7.664 -20.938 -0.654 1 98.5 230 VAL B N 1
ATOM 3862 C CA . VAL B 1 230 ? 7.602 -20.969 0.804 1 98.5 230 VAL B CA 1
ATOM 3863 C C . VAL B 1 230 ? 8.047 -19.625 1.371 1 98.5 230 VAL B C 1
ATOM 3865 O O . VAL B 1 230 ? 8.875 -19.562 2.281 1 98.5 230 VAL B O 1
ATOM 3868 N N . SER B 1 231 ? 7.512 -18.547 0.756 1 97.5 231 SER B N 1
ATOM 3869 C CA . SER B 1 231 ? 7.613 -17.219 1.351 1 97.5 231 SER B CA 1
ATOM 3870 C C . SER B 1 231 ? 6.77 -17.109 2.615 1 97.5 231 SER B C 1
ATOM 3872 O O . SER B 1 231 ? 6.125 -18.078 3.021 1 97.5 231 SER B O 1
ATOM 3874 N N . ALA B 1 232 ? 6.746 -15.984 3.299 1 94.62 232 ALA B N 1
ATOM 3875 C CA . ALA B 1 232 ? 5.957 -15.773 4.508 1 94.62 232 ALA B CA 1
ATOM 3876 C C . ALA B 1 232 ? 4.473 -16.016 4.242 1 94.62 232 ALA B C 1
ATOM 3878 O O . ALA B 1 232 ? 3.764 -16.562 5.094 1 94.62 232 ALA B O 1
ATOM 3879 N N . ARG B 1 233 ? 3.947 -15.672 3.043 1 96.69 233 ARG B N 1
ATOM 3880 C CA . ARG B 1 233 ? 2.545 -15.867 2.689 1 96.69 233 ARG B CA 1
ATOM 3881 C C . ARG B 1 233 ? 2.314 -17.266 2.117 1 96.69 233 ARG B C 1
ATOM 3883 O O . ARG B 1 233 ? 1.303 -17.906 2.412 1 96.69 233 ARG B O 1
ATOM 3890 N N . GLY B 1 234 ? 3.346 -17.703 1.383 1 97.75 234 GLY B N 1
ATOM 3891 C CA . GLY B 1 234 ? 3.25 -19.016 0.773 1 97.75 234 GLY B CA 1
ATOM 3892 C C . GLY B 1 234 ? 2.252 -19.078 -0.367 1 97.75 234 GLY B C 1
ATOM 3893 O O . GLY B 1 234 ? 1.382 -18.219 -0.483 1 97.75 234 GLY B O 1
ATOM 3894 N N . GLY B 1 235 ? 2.387 -20.031 -1.198 1 98.31 235 GLY B N 1
ATOM 3895 C CA . GLY B 1 235 ? 1.448 -20.281 -2.281 1 98.31 235 GLY B CA 1
ATOM 3896 C C . GLY B 1 235 ? 1.715 -21.578 -3.016 1 98.31 235 GLY B C 1
ATOM 3897 O O . GLY B 1 235 ? 2.867 -22 -3.15 1 98.31 235 GLY B O 1
ATOM 3898 N N . ASP B 1 236 ? 0.699 -22.188 -3.426 1 98.19 236 ASP B N 1
ATOM 3899 C CA . ASP B 1 236 ? 0.767 -23.469 -4.137 1 98.19 236 ASP B CA 1
ATOM 3900 C C . ASP B 1 236 ? 0.547 -23.266 -5.637 1 98.19 236 ASP B C 1
ATOM 3902 O O . ASP B 1 236 ? -0.296 -22.469 -6.047 1 98.19 236 ASP B O 1
ATOM 3906 N N . LEU B 1 237 ? 1.295 -24.047 -6.34 1 98.69 237 LEU B N 1
ATOM 3907 C CA . LEU B 1 237 ? 1.212 -23.984 -7.793 1 98.69 237 LEU B CA 1
ATOM 3908 C C . LEU B 1 237 ? 1.141 -25.391 -8.391 1 98.69 237 LEU B C 1
ATOM 3910 O O . LEU B 1 237 ? 1.912 -26.266 -8.008 1 98.69 237 LEU B O 1
ATOM 3914 N N . ARG B 1 238 ? 0.184 -25.641 -9.227 1 98.69 238 ARG B N 1
ATOM 3915 C CA . ARG B 1 238 ? 0.197 -26.781 -10.125 1 98.69 238 ARG B CA 1
ATOM 3916 C C . ARG B 1 238 ? 1.018 -26.5 -11.375 1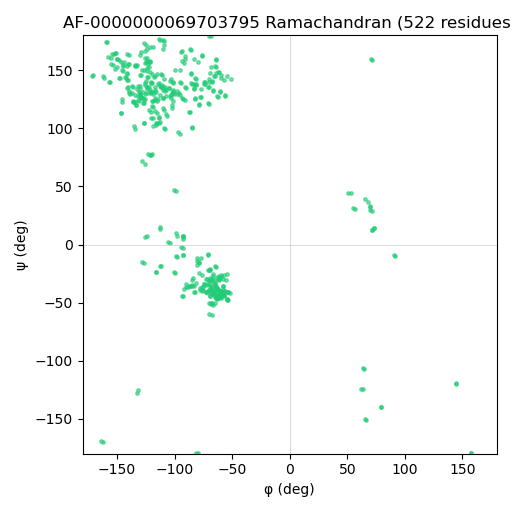 98.69 238 ARG B C 1
ATOM 3918 O O . ARG B 1 238 ? 0.762 -25.516 -12.078 1 98.69 238 ARG B O 1
ATOM 3925 N N . CYS B 1 239 ? 1.973 -27.375 -11.633 1 98.62 239 CYS B N 1
ATOM 3926 C CA . CYS B 1 239 ? 2.938 -27.156 -12.703 1 98.62 239 CYS B CA 1
ATOM 3927 C C . CYS B 1 239 ? 2.824 -28.234 -13.781 1 98.62 239 CYS B C 1
ATOM 3929 O O . CYS B 1 239 ? 2.795 -29.422 -13.469 1 98.62 239 CYS B O 1
ATOM 3931 N N . GLN B 1 240 ? 2.795 -27.797 -14.93 1 98.56 240 GLN B N 1
ATOM 3932 C CA . GLN B 1 240 ? 2.861 -28.703 -16.062 1 98.56 240 GLN B CA 1
ATOM 3933 C C . GLN B 1 240 ? 3.877 -28.219 -17.094 1 98.56 240 GLN B C 1
ATOM 3935 O O . GLN B 1 240 ? 3.881 -27.047 -17.469 1 98.56 240 GLN B O 1
ATOM 3940 N N . TRP B 1 241 ? 4.66 -29.141 -17.516 1 98.44 241 TRP B N 1
ATOM 3941 C CA . TRP B 1 241 ? 5.648 -28.906 -18.562 1 98.44 241 TRP B CA 1
ATOM 3942 C C . TRP B 1 241 ? 5.172 -29.453 -19.906 1 98.44 241 TRP B C 1
ATOM 3944 O O . TRP B 1 241 ? 4.941 -30.656 -20.031 1 98.44 241 TRP B O 1
ATOM 3954 N N . GLN B 1 242 ? 5.027 -28.578 -20.797 1 96.69 242 GLN B N 1
ATOM 3955 C CA . GLN B 1 242 ? 4.57 -28.938 -22.141 1 96.69 242 GLN B CA 1
ATOM 3956 C C . GLN B 1 242 ? 5.531 -28.438 -23.203 1 96.69 242 GLN B C 1
ATOM 3958 O O . GLN B 1 242 ? 5.191 -27.531 -23.969 1 96.69 242 GLN B O 1
ATOM 3963 N N . GLY B 1 243 ? 6.641 -29.016 -23.234 1 95.5 243 GLY B N 1
ATOM 3964 C CA . GLY B 1 243 ? 7.637 -28.625 -24.219 1 95.5 243 GLY B CA 1
ATOM 3965 C C . GLY B 1 243 ? 8.133 -27.219 -24.031 1 95.5 243 GLY B C 1
ATOM 3966 O O . GLY B 1 243 ? 8.828 -26.906 -23.062 1 95.5 243 GLY B O 1
ATOM 3967 N N . ASP B 1 244 ? 7.645 -26.359 -24.984 1 96.06 244 ASP B N 1
ATOM 3968 C CA . ASP B 1 244 ? 8.133 -24.984 -24.969 1 96.06 244 ASP B CA 1
ATOM 3969 C C . ASP B 1 244 ? 7.211 -24.094 -24.141 1 96.06 244 ASP B C 1
ATOM 3971 O O . ASP B 1 244 ? 7.422 -22.875 -24.062 1 96.06 244 ASP B O 1
ATOM 3975 N N . ARG B 1 245 ? 6.254 -24.766 -23.547 1 97.19 245 ARG B N 1
ATOM 3976 C CA . ARG B 1 245 ? 5.301 -24.031 -22.703 1 97.19 245 ARG B CA 1
ATOM 3977 C C . ARG B 1 245 ? 5.262 -24.609 -21.297 1 97.19 245 ARG B C 1
ATOM 3979 O O . ARG B 1 245 ? 5.543 -25.781 -21.094 1 97.19 245 ARG B O 1
ATOM 3986 N N . VAL B 1 246 ? 4.949 -23.75 -20.391 1 97.94 246 VAL B N 1
ATOM 3987 C CA . VAL B 1 246 ? 4.629 -24.172 -19.031 1 97.94 246 VAL B CA 1
ATOM 3988 C C . VAL B 1 246 ? 3.246 -23.656 -18.641 1 97.94 246 VAL B C 1
ATOM 3990 O O . VAL B 1 246 ? 2.879 -22.531 -18.984 1 97.94 246 VAL B O 1
ATOM 3993 N N . LEU B 1 247 ? 2.51 -24.578 -18.031 1 98.5 247 LEU B N 1
ATOM 3994 C CA . LEU B 1 247 ? 1.224 -24.234 -17.438 1 98.5 247 LEU B CA 1
ATOM 3995 C C . LEU B 1 247 ? 1.34 -24.125 -15.922 1 98.5 247 LEU B C 1
ATOM 3997 O O . LEU B 1 247 ? 1.824 -25.031 -15.258 1 98.5 247 LEU B O 1
ATOM 4001 N N . ILE B 1 248 ? 0.91 -22.984 -15.484 1 98.69 248 ILE B N 1
ATOM 4002 C CA . ILE B 1 248 ? 1.058 -22.641 -14.07 1 98.69 248 ILE B CA 1
ATOM 4003 C C . ILE B 1 248 ? -0.316 -22.375 -13.461 1 98.69 248 ILE B C 1
ATOM 4005 O O . ILE B 1 248 ? -0.944 -21.344 -13.734 1 98.69 248 ILE B O 1
ATOM 4009 N N . GLY B 1 249 ? -0.731 -23.328 -12.602 1 98.62 249 GLY B N 1
ATOM 4010 C CA . GLY B 1 249 ? -2.053 -23.25 -12 1 98.62 249 GLY B CA 1
ATOM 4011 C C . GLY B 1 249 ? -2.027 -22.734 -10.578 1 98.62 249 GLY B C 1
ATOM 4012 O O . GLY B 1 249 ? -1.134 -23.078 -9.805 1 98.62 249 GLY B O 1
ATOM 4013 N N . GLY B 1 250 ? -2.98 -21.938 -10.297 1 98.62 250 GLY B N 1
ATOM 4014 C CA . GLY B 1 250 ? -3.197 -21.453 -8.945 1 98.62 250 GLY B CA 1
ATOM 4015 C C . GLY B 1 250 ? -4.648 -21.125 -8.648 1 98.62 250 GLY B C 1
ATOM 4016 O O . GLY B 1 250 ? -5.441 -20.922 -9.57 1 98.62 250 GLY B O 1
ATOM 4017 N N . GLN B 1 251 ? -5.02 -21.25 -7.395 1 98.62 251 GLN B N 1
ATOM 4018 C CA . GLN B 1 251 ? -6.312 -20.75 -6.941 1 98.62 251 GLN B CA 1
ATOM 4019 C C . GLN B 1 251 ? -6.23 -19.281 -6.562 1 98.62 251 GLN B C 1
ATOM 4021 O O . GLN B 1 251 ? -5.148 -18.688 -6.574 1 98.62 251 GLN B O 1
ATOM 4026 N N . ALA B 1 252 ? -7.371 -18.656 -6.387 1 98.44 252 ALA B N 1
ATOM 4027 C CA . ALA B 1 252 ? -7.422 -17.234 -6.016 1 98.44 252 ALA B CA 1
ATOM 4028 C C . ALA B 1 252 ? -8.562 -16.969 -5.039 1 98.44 252 ALA B C 1
ATOM 4030 O O . ALA B 1 252 ? -9.633 -17.578 -5.141 1 98.44 252 ALA B O 1
ATOM 4031 N N . THR B 1 253 ? -8.391 -16.141 -4.141 1 98.44 253 THR B N 1
ATOM 4032 C CA . THR B 1 253 ? -9.375 -15.773 -3.129 1 98.44 253 THR B CA 1
ATOM 4033 C C . THR B 1 253 ? -9.578 -14.258 -3.094 1 98.44 253 THR B C 1
ATOM 4035 O O . THR B 1 253 ? -8.625 -13.5 -2.924 1 98.44 253 THR B O 1
ATOM 4038 N N . THR B 1 254 ? -10.82 -13.828 -3.316 1 98.56 254 THR B N 1
ATOM 4039 C CA . THR B 1 254 ? -11.141 -12.414 -3.199 1 98.56 254 THR B CA 1
ATOM 4040 C C . THR B 1 254 ? -11.102 -11.969 -1.738 1 98.56 254 THR B C 1
ATOM 4042 O O . THR B 1 254 ? -11.812 -12.523 -0.897 1 98.56 254 THR B O 1
ATOM 4045 N N . TYR B 1 255 ? -10.281 -11.047 -1.485 1 98.69 255 TYR B N 1
ATOM 4046 C CA . TYR B 1 255 ? -10.164 -10.5 -0.139 1 98.69 255 TYR B CA 1
ATOM 4047 C C . TYR B 1 255 ? -11.07 -9.281 0.036 1 98.69 255 TYR B C 1
ATOM 4049 O O . TYR B 1 255 ? -11.703 -9.125 1.078 1 98.69 255 TYR B O 1
ATOM 4057 N N . LEU B 1 256 ? -11.094 -8.391 -0.939 1 98.88 256 LEU B N 1
ATOM 4058 C CA . LEU B 1 256 ? -11.805 -7.117 -0.869 1 98.88 256 LEU B CA 1
ATOM 4059 C C . LEU B 1 256 ? -12.484 -6.797 -2.197 1 98.88 256 LEU B C 1
ATOM 4061 O O . LEU B 1 256 ? -11.891 -6.984 -3.262 1 98.88 256 LEU B O 1
ATOM 4065 N N . ARG B 1 257 ? -13.773 -6.449 -2.184 1 98.62 257 ARG B N 1
ATOM 4066 C CA . ARG B 1 257 ? -14.508 -5.891 -3.314 1 98.62 257 ARG B CA 1
ATOM 4067 C C . ARG B 1 257 ? -15.031 -4.496 -2.988 1 98.62 257 ARG B C 1
ATOM 4069 O O . ARG B 1 257 ? -15.594 -4.273 -1.914 1 98.62 257 ARG B O 1
ATOM 4076 N N . GLY B 1 258 ? -14.758 -3.523 -3.914 1 98.69 258 GLY B N 1
ATOM 4077 C CA . GLY B 1 258 ? -15.234 -2.178 -3.629 1 98.69 258 GLY B CA 1
ATOM 4078 C C . GLY B 1 258 ? -15.273 -1.288 -4.855 1 98.69 258 GLY B C 1
ATOM 4079 O O . GLY B 1 258 ? -15.25 -1.779 -5.988 1 98.69 258 GLY B O 1
ATOM 4080 N N . THR B 1 259 ? -15.492 -0.007 -4.656 1 98.69 259 THR B N 1
ATOM 4081 C CA . THR B 1 259 ? -15.57 1.018 -5.691 1 98.69 259 THR B CA 1
ATOM 4082 C C . THR B 1 259 ? -14.594 2.156 -5.402 1 98.69 259 THR B C 1
ATOM 4084 O O . THR B 1 259 ? -14.562 2.684 -4.289 1 98.69 259 THR B O 1
ATOM 4087 N N . VAL B 1 260 ? -13.773 2.414 -6.363 1 98.69 260 VAL B N 1
ATOM 4088 C CA . VAL B 1 260 ? -12.922 3.602 -6.344 1 98.69 260 VAL B CA 1
ATOM 4089 C C . VAL B 1 260 ? -13.711 4.809 -6.852 1 98.69 260 VAL B C 1
ATOM 4091 O O . VAL B 1 260 ? -14.422 4.715 -7.855 1 98.69 260 VAL B O 1
ATOM 4094 N N . TYR B 1 261 ? -13.609 5.922 -6.133 1 98.31 261 TYR B N 1
ATOM 4095 C CA . TYR B 1 261 ? -14.219 7.184 -6.527 1 98.31 261 TYR B CA 1
ATOM 4096 C C . TYR B 1 261 ? -13.164 8.188 -6.969 1 98.31 261 TYR B C 1
ATOM 4098 O O . TYR B 1 261 ? -12.531 8.836 -6.133 1 98.31 261 TYR B O 1
ATOM 4106 N N . LEU B 1 262 ? -13.023 8.281 -8.297 1 95.62 262 LEU B N 1
ATOM 4107 C CA . LEU B 1 262 ? -12.07 9.258 -8.828 1 95.62 262 LEU B CA 1
ATOM 4108 C C . LEU B 1 262 ? -12.727 10.625 -8.992 1 95.62 262 LEU B C 1
ATOM 4110 O O . LEU B 1 262 ? -13.703 10.766 -9.727 1 95.62 262 LEU B O 1
ATOM 4114 N N . ARG B 1 263 ? -12.234 11.594 -8.172 1 85.25 263 ARG B N 1
ATOM 4115 C CA . ARG B 1 263 ? -12.781 12.945 -8.172 1 85.25 263 ARG B CA 1
ATOM 4116 C C . ARG B 1 263 ? -11.812 13.93 -8.812 1 85.25 263 ARG B C 1
ATOM 4118 O O . ARG B 1 263 ? -10.594 13.711 -8.805 1 85.25 263 ARG B O 1
#